Protein AF-A0A3D4ZZM2-F1 (afdb_monomer_lite)

Foldseek 3Di:
DVPVVVVVVVVVVVVVVVVVVVVVVVVPDPVVVVVVVPPDDALVVLLVVCVVCVVQAQKEKAADPAPLRVLLVVLVVVVCVVCVVHHYHYDHCLSAVNLVLCQQLCVLLVHDNPPPQFDGKMFHFNDIAGDSVRSSVDDCVVRNPHHGSSVSCPCVCVCSVDPPCVVVVVVVVVLLVLLLVLLQLLLLDPLNLVLLVLLLVLCVVVVNNVCLLLLLVLLLVLLLVLLLVVLVVLLVCCVVQVVDPCCLQPVLLVLLVVLLVLLVQLLVQLVCCVPPVDDPGPLDQDPVLVVVLSVLSNVLSPDPPVSVCSSVSSNVNSVSCCSNSVSSSVLSSSLQSPRRSCSVVSSVSSVSSSVSSSVLSNCSSVVCNVCVVPDPDDDRPDDSSVSSNSSSVSSNVSSVVSNVVNVCSPPSD

pLDDT: mean 73.13, std 16.16, range [33.84, 95.31]

Structure (mmCIF, N/CA/C/O backbone):
data_AF-A0A3D4ZZM2-F1
#
_entry.id   AF-A0A3D4ZZM2-F1
#
loop_
_atom_site.group_PDB
_atom_site.id
_atom_site.type_symbol
_atom_site.label_atom_id
_atom_site.label_alt_id
_atom_site.label_comp_id
_atom_site.label_asym_id
_atom_site.label_entity_id
_atom_site.label_seq_id
_atom_site.pdbx_PDB_ins_code
_atom_site.Cartn_x
_atom_site.Cartn_y
_atom_site.Cartn_z
_atom_site.occupancy
_atom_site.B_iso_or_equiv
_atom_site.auth_seq_id
_atom_site.auth_comp_id
_atom_site.auth_asym_id
_atom_site.auth_atom_id
_atom_site.pdbx_PDB_model_num
ATOM 1 N N . MET A 1 1 ? 0.540 -10.575 39.584 1.00 47.56 1 MET A N 1
ATOM 2 C CA . MET A 1 1 ? 1.010 -9.335 38.917 1.00 47.56 1 MET A CA 1
ATOM 3 C C . MET A 1 1 ? 2.416 -9.449 38.307 1.00 47.56 1 MET A C 1
ATOM 5 O O . MET A 1 1 ? 2.599 -8.966 37.201 1.00 47.56 1 MET A O 1
ATOM 9 N N . LYS A 1 2 ? 3.386 -10.133 38.942 1.00 49.84 2 LYS A N 1
ATOM 10 C CA . LYS A 1 2 ? 4.778 -10.240 38.441 1.00 49.84 2 LYS A CA 1
ATOM 11 C C . LYS A 1 2 ? 4.967 -11.070 37.151 1.00 49.84 2 LYS A C 1
ATOM 13 O O . LYS A 1 2 ? 5.787 -10.703 36.321 1.00 49.84 2 LYS A O 1
ATOM 18 N N . ARG A 1 3 ? 4.158 -12.116 36.924 1.00 45.53 3 ARG A N 1
ATOM 19 C CA . ARG A 1 3 ? 4.329 -13.047 35.783 1.00 45.53 3 ARG A CA 1
ATOM 20 C C . ARG A 1 3 ? 4.033 -12.433 34.404 1.00 45.53 3 ARG A C 1
ATOM 22 O O . ARG A 1 3 ? 4.687 -12.783 33.434 1.00 45.53 3 ARG A O 1
ATOM 29 N N . ASN A 1 4 ? 3.093 -11.487 34.322 1.00 47.66 4 ASN A N 1
ATOM 30 C CA . ASN A 1 4 ? 2.761 -10.815 33.057 1.00 47.66 4 ASN A CA 1
ATOM 31 C C . ASN A 1 4 ? 3.775 -9.726 32.691 1.00 47.66 4 ASN A C 1
ATOM 33 O O . ASN A 1 4 ? 4.043 -9.557 31.511 1.00 47.66 4 ASN A O 1
ATOM 37 N N . LEU A 1 5 ? 4.361 -9.043 33.684 1.00 59.22 5 LEU A N 1
ATOM 38 C CA . LEU A 1 5 ? 5.420 -8.050 33.470 1.00 59.22 5 LEU A CA 1
ATOM 39 C C . LEU A 1 5 ? 6.727 -8.714 33.014 1.00 59.22 5 LEU A C 1
ATOM 41 O O . LEU A 1 5 ? 7.412 -8.198 32.139 1.00 59.22 5 LEU A O 1
ATOM 45 N N . GLN A 1 6 ? 7.039 -9.887 33.572 1.00 58.16 6 GLN A N 1
ATOM 46 C CA . GLN A 1 6 ? 8.172 -10.704 33.133 1.00 58.16 6 GLN A CA 1
ATOM 47 C C . GLN A 1 6 ? 7.993 -11.208 31.697 1.00 58.16 6 GLN A C 1
ATOM 49 O O . GLN A 1 6 ? 8.958 -11.220 30.943 1.00 58.16 6 GLN A O 1
ATOM 54 N N . LEU A 1 7 ? 6.766 -11.561 31.294 1.00 52.28 7 LEU A N 1
ATOM 55 C CA . LEU A 1 7 ? 6.487 -12.014 29.931 1.00 52.28 7 LEU A CA 1
ATOM 56 C C . LEU A 1 7 ? 6.616 -10.876 28.904 1.00 52.28 7 LEU A C 1
ATOM 58 O O . LEU A 1 7 ? 7.219 -11.075 27.855 1.00 52.28 7 LEU A O 1
ATOM 62 N N . THR A 1 8 ? 6.102 -9.675 29.196 1.00 49.69 8 THR A N 1
ATOM 63 C CA . THR A 1 8 ? 6.254 -8.517 28.296 1.00 49.69 8 THR A CA 1
ATOM 64 C C . THR A 1 8 ? 7.696 -8.026 28.205 1.00 49.69 8 THR A C 1
ATOM 66 O O . THR A 1 8 ? 8.134 -7.679 27.112 1.00 49.69 8 THR A O 1
ATOM 69 N N . LEU A 1 9 ? 8.455 -8.043 29.306 1.00 60.59 9 LEU A N 1
ATOM 70 C CA . LEU A 1 9 ? 9.891 -7.735 29.284 1.00 60.59 9 LEU A CA 1
ATOM 71 C C . LEU A 1 9 ? 10.692 -8.784 28.505 1.00 60.59 9 LEU A C 1
ATOM 73 O O . LEU A 1 9 ? 11.545 -8.411 27.708 1.00 60.59 9 LEU A O 1
ATOM 77 N N . ALA A 1 10 ? 10.392 -10.074 28.680 1.00 57.69 10 ALA A N 1
ATOM 78 C CA . ALA A 1 10 ? 11.068 -11.149 27.955 1.00 57.69 10 ALA A CA 1
ATOM 79 C C . ALA A 1 10 ? 10.810 -11.076 26.441 1.00 57.69 10 ALA A C 1
ATOM 81 O O . ALA A 1 10 ? 11.742 -11.216 25.655 1.00 57.69 10 ALA A O 1
ATOM 82 N N . VAL A 1 11 ? 9.571 -10.790 26.026 1.00 53.19 11 VAL A N 1
ATOM 83 C CA . VAL A 1 11 ? 9.224 -10.607 24.605 1.00 53.19 11 VAL A CA 1
ATOM 84 C C . VAL A 1 11 ? 9.861 -9.335 24.036 1.00 53.19 11 VAL A C 1
ATOM 86 O O . VAL A 1 11 ? 10.393 -9.366 22.928 1.00 53.19 11 VAL A O 1
ATOM 89 N N . GLY A 1 12 ? 9.871 -8.232 24.794 1.00 61.22 12 GLY A N 1
ATOM 90 C CA . GLY A 1 12 ? 10.530 -6.987 24.384 1.00 61.22 12 GLY A CA 1
ATOM 91 C C . GLY A 1 12 ? 12.046 -7.139 24.216 1.00 61.22 12 GLY A C 1
ATOM 92 O O . GLY A 1 12 ? 12.599 -6.680 23.219 1.00 61.22 12 GLY A O 1
ATOM 93 N N . LEU A 1 13 ? 12.710 -7.838 25.142 1.00 61.44 13 LEU A N 1
ATOM 94 C CA . LEU A 1 13 ? 14.146 -8.124 25.074 1.00 61.44 13 LEU A CA 1
ATOM 95 C C . LEU A 1 13 ? 14.492 -9.099 23.943 1.00 61.44 13 LEU A C 1
ATOM 97 O O . LEU A 1 13 ? 15.490 -8.892 23.260 1.00 61.44 13 LEU A O 1
ATOM 101 N N . ALA A 1 14 ? 13.658 -10.113 23.695 1.00 50.53 14 ALA A N 1
ATOM 102 C CA . ALA A 1 14 ? 13.848 -11.035 22.577 1.00 50.53 14 ALA A CA 1
ATOM 103 C C . ALA A 1 14 ? 13.733 -10.319 21.220 1.00 50.53 14 ALA A C 1
ATOM 105 O O . ALA A 1 14 ? 14.569 -10.524 20.344 1.00 50.53 14 ALA A O 1
ATOM 106 N N . LEU A 1 15 ? 12.750 -9.426 21.057 1.00 50.09 15 LEU A N 1
ATOM 107 C CA . LEU A 1 15 ? 12.600 -8.622 19.839 1.00 50.09 15 LEU A CA 1
ATOM 108 C C . LEU A 1 15 ? 13.765 -7.642 19.650 1.00 50.09 15 LEU A C 1
ATOM 110 O O . LEU A 1 15 ? 14.293 -7.535 18.546 1.00 50.09 15 LEU A O 1
ATOM 114 N N . ALA A 1 16 ? 14.211 -6.974 20.717 1.00 59.50 16 ALA A N 1
ATOM 115 C CA . ALA A 1 16 ? 15.374 -6.092 20.658 1.00 59.50 16 ALA A CA 1
ATOM 116 C C . ALA A 1 16 ? 16.658 -6.859 20.295 1.00 59.50 16 ALA A C 1
ATOM 118 O O . ALA A 1 16 ? 17.426 -6.397 19.456 1.00 59.50 16 ALA A O 1
ATOM 119 N N . ALA A 1 17 ? 16.864 -8.055 20.857 1.00 55.91 17 ALA A N 1
ATOM 120 C CA . ALA A 1 17 ? 18.015 -8.902 20.549 1.00 55.91 17 ALA A CA 1
ATOM 121 C C . ALA A 1 17 ? 18.019 -9.374 19.086 1.00 55.91 17 ALA A C 1
ATOM 123 O O . ALA A 1 17 ? 19.071 -9.358 18.448 1.00 55.91 17 ALA A O 1
ATOM 124 N N . VAL A 1 18 ? 16.857 -9.729 18.525 1.00 54.66 18 VAL A N 1
ATOM 125 C CA . VAL A 1 18 ? 16.716 -10.076 17.098 1.00 54.66 18 VAL A CA 1
ATOM 126 C C . VAL A 1 18 ? 17.022 -8.868 16.206 1.00 54.66 18 VAL A C 1
ATOM 128 O O . VAL A 1 18 ? 17.758 -8.989 15.233 1.00 54.66 18 VAL A O 1
ATOM 131 N N . VAL A 1 19 ? 16.531 -7.675 16.555 1.00 51.97 19 VAL A N 1
ATOM 132 C CA . VAL A 1 19 ? 16.814 -6.447 15.791 1.00 51.97 19 VAL A CA 1
ATOM 133 C C . VAL A 1 19 ? 18.303 -6.084 15.838 1.00 51.97 19 VAL A C 1
ATOM 135 O O . VAL A 1 19 ? 18.875 -5.752 14.803 1.00 51.97 19 VAL A O 1
ATOM 138 N N . ILE A 1 20 ? 18.945 -6.191 17.005 1.00 63.91 20 ILE A N 1
ATOM 139 C CA . ILE A 1 20 ? 20.369 -5.869 17.184 1.00 63.91 20 ILE A CA 1
ATOM 140 C C . ILE A 1 20 ? 21.264 -6.892 16.479 1.00 63.91 20 ILE A C 1
ATOM 142 O O . ILE A 1 20 ? 22.234 -6.501 15.838 1.00 63.91 20 ILE A O 1
ATOM 146 N N . THR A 1 21 ? 20.942 -8.186 16.541 1.00 54.44 21 THR A N 1
ATOM 147 C CA . THR A 1 21 ? 21.711 -9.229 15.836 1.00 54.44 21 THR A CA 1
ATOM 148 C C . THR A 1 21 ? 21.602 -9.092 14.321 1.00 54.44 21 THR A C 1
ATOM 150 O O . THR A 1 21 ? 22.612 -9.214 13.633 1.00 54.44 21 THR A O 1
ATOM 153 N N . ILE A 1 22 ? 20.423 -8.739 13.799 1.00 48.03 22 ILE A N 1
ATOM 154 C CA . ILE A 1 22 ? 20.242 -8.410 12.380 1.00 48.03 22 ILE A CA 1
ATOM 155 C C . ILE A 1 22 ? 21.046 -7.153 12.012 1.00 48.03 22 ILE A C 1
ATOM 157 O O . ILE A 1 22 ? 21.763 -7.160 11.018 1.00 48.03 22 ILE A O 1
ATOM 161 N N . GLN A 1 23 ? 20.993 -6.087 12.818 1.00 49.25 23 GLN A N 1
ATOM 162 C CA . GLN A 1 23 ? 21.771 -4.865 12.572 1.00 49.25 23 GLN A CA 1
ATOM 163 C C . GLN A 1 23 ? 23.289 -5.098 12.626 1.00 49.25 23 GLN A C 1
ATOM 165 O O . GLN A 1 23 ? 24.012 -4.556 11.794 1.00 49.25 23 GLN A O 1
ATOM 170 N N . ALA A 1 24 ? 23.770 -5.917 13.563 1.00 58.41 24 ALA A N 1
ATOM 171 C CA . ALA A 1 24 ? 25.182 -6.259 13.694 1.00 58.41 24 ALA A CA 1
ATOM 172 C C . ALA A 1 24 ? 25.673 -7.121 12.522 1.00 58.41 24 ALA A C 1
ATOM 174 O O . ALA A 1 24 ? 26.746 -6.847 11.998 1.00 58.41 24 ALA A O 1
ATOM 175 N N . ALA A 1 25 ? 24.871 -8.089 12.064 1.00 50.50 25 ALA A N 1
ATOM 176 C CA . ALA A 1 25 ? 25.175 -8.897 10.881 1.00 50.50 25 ALA A CA 1
ATOM 177 C C . ALA A 1 25 ? 25.220 -8.067 9.582 1.00 50.50 25 ALA A C 1
ATOM 179 O O . ALA A 1 25 ? 25.956 -8.403 8.663 1.00 50.50 25 ALA A O 1
ATOM 180 N N . ILE A 1 26 ? 24.459 -6.969 9.514 1.00 41.53 26 ILE A N 1
ATOM 181 C CA . ILE A 1 26 ? 24.450 -6.035 8.376 1.00 41.53 26 ILE A CA 1
ATOM 182 C C . ILE A 1 26 ? 25.672 -5.107 8.395 1.00 41.53 26 ILE A C 1
ATOM 184 O O . ILE A 1 26 ? 26.219 -4.789 7.344 1.00 41.53 26 ILE A O 1
ATOM 188 N N . LEU A 1 27 ? 26.112 -4.663 9.576 1.00 48.91 27 LEU A N 1
ATOM 189 C CA . LEU A 1 27 ? 27.281 -3.785 9.715 1.00 48.91 27 LEU A CA 1
ATOM 190 C C . LEU A 1 27 ? 28.605 -4.502 9.420 1.00 48.91 27 LEU A C 1
ATOM 192 O O . LEU A 1 27 ? 29.593 -3.842 9.106 1.00 48.91 27 LEU A O 1
ATOM 196 N N . THR A 1 28 ? 28.626 -5.831 9.514 1.00 50.91 28 THR A N 1
ATOM 197 C CA . THR A 1 28 ? 29.815 -6.655 9.274 1.00 50.91 28 THR A CA 1
ATOM 198 C C . THR A 1 28 ? 29.835 -7.337 7.905 1.00 50.91 28 THR A C 1
ATOM 200 O O . THR A 1 28 ? 30.768 -8.095 7.656 1.00 50.91 28 THR A O 1
ATOM 203 N N . ASP A 1 29 ? 28.871 -7.069 7.010 1.00 47.50 29 ASP A N 1
ATOM 204 C CA . ASP A 1 29 ? 28.820 -7.669 5.668 1.00 47.50 29 ASP A CA 1
ATOM 205 C C . ASP A 1 29 ? 29.616 -6.847 4.620 1.00 47.50 29 ASP A C 1
ATOM 207 O O . ASP A 1 29 ? 29.153 -5.795 4.160 1.00 47.50 29 ASP A O 1
ATOM 211 N N . PRO A 1 30 ? 30.801 -7.316 4.175 1.00 38.53 30 PRO A N 1
ATOM 212 C CA . PRO A 1 30 ? 31.610 -6.641 3.157 1.00 38.53 30 PRO A CA 1
ATOM 213 C C . PRO A 1 30 ? 31.001 -6.682 1.740 1.00 38.53 30 PRO A C 1
ATOM 215 O O . PRO A 1 30 ? 31.514 -6.015 0.836 1.00 38.53 30 PRO A O 1
ATOM 218 N N . GLY A 1 31 ? 29.923 -7.444 1.508 1.00 41.06 31 GLY A N 1
ATOM 219 C CA . GLY A 1 31 ? 29.182 -7.462 0.241 1.00 41.06 31 GLY A CA 1
ATOM 220 C C . GLY A 1 31 ? 28.296 -6.228 0.034 1.00 41.06 31 GLY A C 1
ATOM 221 O O . GLY A 1 31 ? 28.187 -5.723 -1.087 1.00 41.06 31 GLY A O 1
ATOM 222 N N . ALA A 1 32 ? 27.735 -5.678 1.116 1.00 36.47 32 ALA A N 1
ATOM 223 C CA . ALA A 1 32 ? 26.832 -4.526 1.077 1.00 36.47 32 ALA A CA 1
ATOM 224 C C . ALA A 1 32 ? 27.527 -3.225 0.627 1.00 36.47 32 ALA A C 1
ATOM 226 O O . ALA A 1 32 ? 26.922 -2.393 -0.048 1.00 36.47 32 ALA A O 1
ATOM 227 N N . GLN A 1 33 ? 28.821 -3.068 0.930 1.00 38.06 33 GLN A N 1
ATOM 228 C CA . GLN A 1 33 ? 29.603 -1.892 0.526 1.00 38.06 33 GLN A CA 1
ATOM 229 C C . GLN A 1 33 ? 29.951 -1.876 -0.972 1.00 38.06 33 GLN A C 1
ATOM 231 O O . GLN A 1 33 ? 30.049 -0.802 -1.562 1.00 38.06 33 GLN A O 1
ATOM 236 N N . ARG A 1 34 ? 30.083 -3.044 -1.619 1.00 33.84 34 ARG A N 1
ATOM 237 C CA . ARG A 1 34 ? 30.398 -3.137 -3.059 1.00 33.84 34 ARG A CA 1
ATOM 238 C C . ARG A 1 34 ? 29.197 -2.861 -3.968 1.00 33.84 34 ARG A C 1
ATOM 240 O O . ARG A 1 34 ? 29.378 -2.387 -5.083 1.00 33.84 34 ARG A O 1
ATOM 247 N N . LEU A 1 35 ? 27.974 -3.098 -3.492 1.00 34.12 35 LEU A N 1
ATOM 248 C CA . LEU A 1 35 ? 26.743 -2.806 -4.241 1.00 34.12 35 LEU A CA 1
ATOM 249 C C . LEU A 1 35 ? 26.328 -1.326 -4.160 1.00 34.12 35 LEU A C 1
ATOM 251 O O . LEU A 1 35 ? 25.659 -0.826 -5.061 1.00 34.12 35 LEU A O 1
ATOM 255 N N . ALA A 1 36 ? 26.775 -0.601 -3.130 1.00 36.22 36 ALA A N 1
ATOM 256 C CA . ALA A 1 36 ? 26.506 0.828 -2.965 1.00 36.22 36 ALA A CA 1
ATOM 257 C C . ALA A 1 36 ? 27.205 1.714 -4.017 1.00 36.22 36 ALA A C 1
ATOM 259 O O . ALA A 1 36 ? 26.729 2.811 -4.297 1.00 36.22 36 ALA A O 1
ATOM 260 N N . GLN A 1 37 ? 28.291 1.241 -4.641 1.00 34.06 37 GLN A N 1
ATOM 261 C CA . GLN A 1 37 ? 29.007 1.984 -5.691 1.00 34.06 37 GLN A CA 1
ATOM 262 C C . GLN A 1 37 ? 28.235 2.102 -7.016 1.00 34.06 37 GLN A C 1
ATOM 264 O O . GLN A 1 37 ? 28.578 2.949 -7.833 1.00 34.06 37 GLN A O 1
ATOM 269 N N . TYR A 1 38 ? 27.177 1.309 -7.211 1.00 39.00 38 TYR A N 1
ATOM 270 C CA . TYR A 1 38 ? 26.290 1.384 -8.380 1.00 39.00 38 TYR A CA 1
ATOM 271 C C . TYR A 1 38 ? 24.867 1.843 -8.018 1.00 39.00 38 TYR A C 1
ATOM 273 O O . TYR A 1 38 ? 23.939 1.684 -8.811 1.00 39.00 38 TYR A O 1
ATOM 281 N N . ALA A 1 39 ? 24.673 2.400 -6.818 1.00 36.50 39 ALA A N 1
ATOM 282 C CA . ALA A 1 39 ? 23.389 2.945 -6.401 1.00 36.50 39 ALA A CA 1
ATOM 283 C C . ALA A 1 39 ? 23.058 4.212 -7.212 1.00 36.50 39 ALA A C 1
ATOM 285 O O . ALA A 1 39 ? 23.762 5.219 -7.141 1.00 36.50 39 ALA A O 1
ATOM 286 N N . VAL A 1 40 ? 21.974 4.129 -7.985 1.00 39.12 40 VAL A N 1
ATOM 287 C CA . VAL A 1 40 ? 21.394 5.197 -8.811 1.00 39.12 40 VAL A CA 1
ATOM 288 C C . VAL A 1 40 ? 21.192 6.470 -7.976 1.00 39.12 40 VAL A C 1
ATOM 290 O O . VAL A 1 40 ? 20.416 6.476 -7.019 1.00 39.12 40 VAL A O 1
ATOM 293 N N . GLN A 1 41 ? 21.895 7.549 -8.331 1.00 38.59 41 GLN A N 1
ATOM 294 C CA . GLN A 1 41 ? 21.643 8.892 -7.800 1.00 38.59 41 GLN A CA 1
ATOM 295 C C . GLN A 1 41 ? 20.394 9.485 -8.480 1.00 38.59 41 GLN A C 1
ATOM 297 O O . GLN A 1 41 ? 20.154 9.238 -9.655 1.00 38.59 41 GLN A O 1
ATOM 302 N N . SER A 1 42 ? 19.584 10.225 -7.714 1.00 45.69 42 SER A N 1
ATOM 303 C CA . SER A 1 42 ? 18.251 10.787 -8.036 1.00 45.69 42 SER A CA 1
ATOM 304 C C . SER A 1 42 ? 17.907 11.054 -9.520 1.00 45.69 42 SER A C 1
ATOM 306 O O . SER A 1 42 ? 18.721 11.627 -10.241 1.00 45.69 42 SER A O 1
ATOM 308 N N . GLU A 1 43 ? 16.644 10.795 -9.912 1.00 49.12 43 GLU A N 1
ATOM 309 C CA . GLU A 1 43 ? 16.023 11.066 -11.240 1.00 49.12 43 GLU A CA 1
ATOM 310 C C . GLU A 1 43 ? 16.441 12.381 -11.901 1.00 49.12 43 GLU A C 1
ATOM 312 O O . GLU A 1 43 ? 16.732 12.428 -13.096 1.00 49.12 43 GLU A O 1
ATOM 317 N N . GLU A 1 44 ? 16.518 13.448 -11.117 1.00 45.12 44 GLU A N 1
ATOM 318 C CA . GLU A 1 44 ? 16.842 14.784 -11.601 1.00 45.12 44 GLU A CA 1
ATOM 319 C C . GLU A 1 44 ? 18.315 14.917 -12.029 1.00 45.12 44 GLU A C 1
ATOM 321 O O . GLU A 1 44 ? 18.612 15.523 -13.057 1.00 45.12 44 GLU A O 1
ATOM 326 N N . TRP A 1 45 ? 19.239 14.280 -11.302 1.00 42.03 45 TRP A N 1
ATOM 327 C CA . TRP A 1 45 ? 20.673 14.287 -11.609 1.00 42.03 45 TRP A CA 1
ATOM 328 C C . TRP A 1 45 ? 20.993 13.447 -12.846 1.00 42.03 45 TRP A C 1
ATOM 330 O O . TRP A 1 45 ? 21.775 13.869 -13.693 1.00 42.03 45 TRP A O 1
ATOM 340 N N . GLU A 1 46 ? 20.350 12.290 -13.000 1.00 51.19 46 GLU A N 1
ATOM 341 C CA . GLU A 1 46 ? 20.577 11.424 -14.157 1.00 51.19 46 GLU A CA 1
ATOM 342 C C . GLU A 1 46 ? 19.999 12.028 -15.444 1.00 51.19 46 GLU A C 1
ATOM 344 O O . GLU A 1 46 ? 20.640 11.980 -16.493 1.00 51.19 46 GLU A O 1
ATOM 349 N N . MET A 1 47 ? 18.852 12.708 -15.360 1.00 55.69 47 MET A N 1
ATOM 350 C CA . MET A 1 47 ? 18.321 13.502 -16.471 1.00 55.69 47 MET A CA 1
ATOM 351 C C . MET A 1 47 ? 19.239 14.673 -16.843 1.00 55.69 47 MET A C 1
ATOM 353 O O . MET A 1 47 ? 19.409 14.961 -18.028 1.00 55.69 47 MET A O 1
ATOM 357 N N . VAL A 1 48 ? 19.855 15.341 -15.862 1.00 51.31 48 VAL A N 1
ATOM 358 C CA . VAL A 1 48 ? 20.845 16.407 -16.098 1.00 51.31 48 VAL A CA 1
ATOM 359 C C . VAL A 1 48 ? 22.134 15.850 -16.715 1.00 51.31 48 VAL A C 1
ATOM 361 O O . VAL A 1 48 ? 22.629 16.426 -17.683 1.00 51.31 48 VAL A O 1
ATOM 364 N N . ARG A 1 49 ? 22.632 14.704 -16.235 1.00 61.81 49 ARG A N 1
ATOM 365 C CA . ARG A 1 49 ? 23.796 13.996 -16.792 1.00 61.81 49 ARG A CA 1
ATOM 366 C C . ARG A 1 49 ? 23.559 13.586 -18.240 1.00 61.81 49 ARG A C 1
ATOM 368 O O . ARG A 1 49 ? 24.349 13.932 -19.110 1.00 61.81 49 ARG A O 1
ATOM 375 N N . ILE A 1 50 ? 22.437 12.920 -18.516 1.00 64.56 50 ILE A N 1
ATOM 376 C CA . ILE A 1 50 ? 22.082 12.492 -19.873 1.00 64.56 50 ILE A CA 1
ATOM 377 C C . ILE A 1 50 ? 21.958 13.717 -20.784 1.00 64.56 50 ILE A C 1
ATOM 379 O O . ILE A 1 50 ? 22.479 13.698 -21.890 1.00 64.56 50 ILE A O 1
ATOM 383 N N . ARG A 1 51 ? 21.365 14.827 -20.325 1.00 63.28 51 ARG A N 1
ATOM 384 C CA . ARG A 1 51 ? 21.317 16.079 -21.105 1.00 63.28 51 ARG A CA 1
ATOM 385 C C . ARG A 1 51 ? 22.698 16.651 -21.426 1.00 63.28 51 ARG A C 1
ATOM 387 O O . ARG A 1 51 ? 22.866 17.188 -22.516 1.00 63.28 51 ARG A O 1
ATOM 394 N N . ALA A 1 52 ? 23.646 16.561 -20.497 1.00 58.50 52 ALA A N 1
ATOM 395 C CA . ALA A 1 52 ? 25.000 17.069 -20.686 1.00 58.50 52 ALA A CA 1
ATOM 396 C C . ALA A 1 52 ? 25.850 16.159 -21.589 1.00 58.50 52 ALA A C 1
ATOM 398 O O . ALA A 1 52 ? 26.638 16.652 -22.387 1.00 58.50 52 ALA A O 1
ATOM 399 N N . GLU A 1 53 ? 25.683 14.838 -21.489 1.00 74.69 53 GLU A N 1
ATOM 400 C CA . GLU A 1 53 ? 26.550 13.866 -22.166 1.00 74.69 53 GLU A CA 1
ATOM 401 C C . GLU A 1 53 ? 26.045 13.443 -23.553 1.00 74.69 53 GLU A C 1
ATOM 403 O O . GLU A 1 53 ? 26.860 13.106 -24.411 1.00 74.69 53 GLU A O 1
ATOM 408 N N . LEU A 1 54 ? 24.727 13.481 -23.796 1.00 75.38 54 LEU A N 1
ATOM 409 C CA . LEU A 1 54 ? 24.091 12.989 -25.026 1.00 75.38 54 LEU A CA 1
ATOM 410 C C . LEU A 1 54 ? 24.558 13.673 -26.329 1.00 75.38 54 LEU A C 1
ATOM 412 O O . LEU A 1 54 ? 24.684 12.957 -27.321 1.00 75.38 54 LEU A O 1
ATOM 416 N N . PRO A 1 55 ? 24.838 14.994 -26.382 1.00 80.12 55 PRO A N 1
ATOM 417 C CA . PRO A 1 55 ? 25.335 15.642 -27.604 1.00 80.12 55 PRO A CA 1
ATOM 418 C C . PRO A 1 55 ? 26.694 15.116 -28.085 1.00 80.12 55 PRO A C 1
ATOM 420 O O . PRO A 1 55 ? 27.019 15.215 -29.266 1.00 80.12 55 PRO A O 1
ATOM 423 N N . GLU A 1 56 ? 27.480 14.555 -27.169 1.00 80.38 56 GLU A N 1
ATOM 424 C CA . GLU A 1 56 ? 28.800 13.987 -27.442 1.00 80.38 56 GLU A CA 1
ATOM 425 C C . GLU A 1 56 ? 28.769 12.454 -27.527 1.00 80.38 56 GLU A C 1
ATOM 427 O O . GLU A 1 56 ? 29.815 11.837 -27.686 1.00 80.38 56 GLU A O 1
ATOM 432 N N . ALA A 1 57 ? 27.598 11.826 -27.386 1.00 85.94 57 ALA A N 1
ATOM 433 C CA . ALA A 1 57 ? 27.473 10.376 -27.353 1.00 85.94 57 ALA A CA 1
ATOM 434 C C . ALA A 1 57 ? 27.598 9.771 -28.757 1.00 85.94 57 ALA A C 1
ATOM 436 O O . ALA A 1 57 ? 26.778 10.046 -29.640 1.00 85.94 57 ALA A O 1
ATOM 437 N N . ASP A 1 58 ? 28.573 8.883 -28.938 1.00 89.31 58 ASP A N 1
ATOM 438 C CA . ASP A 1 58 ? 28.691 8.063 -30.146 1.00 89.31 58 ASP A CA 1
ATOM 439 C C . ASP A 1 58 ? 27.687 6.908 -30.108 1.00 89.31 58 ASP A C 1
ATOM 441 O O . ASP A 1 58 ? 27.071 6.569 -31.121 1.00 89.31 58 ASP A O 1
ATOM 445 N N . PHE A 1 59 ? 27.465 6.358 -28.911 1.00 90.69 59 PHE A N 1
ATOM 446 C CA . PHE A 1 59 ? 26.521 5.278 -28.655 1.00 90.69 59 PHE A CA 1
ATOM 447 C C . PHE A 1 59 ? 25.588 5.617 -27.496 1.00 90.69 59 PHE A C 1
ATOM 449 O O . PHE A 1 59 ? 25.998 6.163 -26.470 1.00 90.69 59 PHE A O 1
ATOM 456 N N . LEU A 1 60 ? 24.319 5.236 -27.642 1.00 88.31 60 LEU A N 1
ATOM 457 C CA . LEU A 1 60 ? 23.308 5.345 -26.596 1.00 88.31 60 LEU A CA 1
ATOM 458 C C . LEU A 1 60 ? 22.830 3.949 -26.210 1.00 88.31 60 LEU A C 1
ATOM 460 O O . LEU A 1 60 ? 22.205 3.259 -27.017 1.00 88.31 60 LEU A O 1
ATOM 464 N N . TYR A 1 61 ? 23.087 3.544 -24.971 1.00 87.06 61 TYR A N 1
ATOM 465 C CA . TYR A 1 61 ? 22.687 2.237 -24.469 1.00 87.06 61 TYR A CA 1
ATOM 466 C C . TYR A 1 61 ? 21.545 2.356 -23.464 1.00 87.06 61 TYR A C 1
ATOM 468 O O . TYR A 1 61 ? 21.696 2.933 -22.389 1.00 87.06 61 TYR A O 1
ATOM 476 N N . VAL A 1 62 ? 20.388 1.788 -23.805 1.00 81.50 62 VAL A N 1
ATOM 477 C CA . VAL A 1 62 ? 19.241 1.682 -22.899 1.00 81.50 62 VAL A CA 1
ATOM 478 C C . VAL A 1 62 ? 19.360 0.365 -22.142 1.00 81.50 62 VAL A C 1
ATOM 480 O O . VAL A 1 62 ? 18.992 -0.696 -22.658 1.00 81.50 62 VAL A O 1
ATOM 483 N N . LEU A 1 63 ? 19.894 0.453 -20.924 1.00 72.56 63 LEU A N 1
ATOM 484 C CA . LEU A 1 63 ? 20.176 -0.700 -20.072 1.00 72.56 63 LEU A CA 1
ATOM 485 C C . LEU A 1 63 ? 18.893 -1.330 -19.531 1.00 72.56 63 LEU A C 1
ATOM 487 O O . LEU A 1 63 ? 17.854 -0.686 -19.437 1.00 72.56 63 LEU A O 1
ATOM 491 N N . THR A 1 64 ? 18.964 -2.583 -19.099 1.00 66.88 64 THR A N 1
ATOM 492 C CA . THR A 1 64 ? 17.879 -3.204 -18.330 1.00 66.88 64 THR A CA 1
ATOM 493 C C . THR A 1 64 ? 18.433 -4.018 -17.177 1.00 66.88 64 THR A C 1
ATOM 495 O O . THR A 1 64 ? 19.428 -4.730 -17.312 1.00 66.88 64 THR A O 1
ATOM 498 N N . THR A 1 65 ? 17.759 -3.933 -16.032 1.00 56.03 65 THR A N 1
ATOM 499 C CA . THR A 1 65 ? 18.138 -4.568 -14.758 1.00 56.03 65 THR A CA 1
ATOM 500 C C . THR A 1 65 ? 17.701 -6.039 -14.669 1.00 56.03 65 THR A C 1
ATOM 502 O O . THR A 1 65 ? 17.521 -6.588 -13.583 1.00 56.03 65 THR A O 1
ATOM 505 N N . CYS A 1 66 ? 17.495 -6.699 -15.814 1.00 59.22 66 CYS A N 1
ATOM 506 C CA . CYS A 1 66 ? 17.017 -8.076 -15.870 1.00 59.22 66 CYS A CA 1
ATOM 507 C C . CYS A 1 66 ? 18.180 -9.094 -15.810 1.00 59.22 66 CYS A C 1
ATOM 509 O O . CYS A 1 66 ? 19.255 -8.812 -16.337 1.00 59.22 66 CYS A O 1
ATOM 511 N N . PRO A 1 67 ? 18.005 -10.295 -15.218 1.00 45.69 67 PRO A N 1
ATOM 512 C CA . PRO A 1 67 ? 19.090 -11.275 -15.112 1.00 45.69 67 PRO A CA 1
ATOM 513 C C . PRO A 1 67 ? 19.673 -11.752 -16.454 1.00 45.69 67 PRO A C 1
ATOM 515 O O . PRO A 1 67 ? 20.881 -11.931 -16.562 1.00 45.69 67 PRO A O 1
ATOM 518 N N . SER A 1 68 ? 18.842 -11.920 -17.485 1.00 51.16 68 SER A N 1
ATOM 519 C CA . SER A 1 68 ? 19.271 -12.247 -18.857 1.00 51.16 68 SER A CA 1
ATOM 520 C C . SER A 1 68 ? 19.998 -11.082 -19.541 1.00 51.16 68 SER A C 1
ATOM 522 O O . SER A 1 68 ? 20.841 -11.298 -20.407 1.00 51.16 68 SER A O 1
ATOM 524 N N . CYS A 1 69 ? 19.752 -9.848 -19.096 1.00 58.81 69 CYS A N 1
ATOM 525 C CA . CYS A 1 69 ? 20.369 -8.633 -19.615 1.00 58.81 69 CYS A CA 1
ATOM 526 C C . CYS A 1 69 ? 21.823 -8.453 -19.152 1.00 58.81 69 CYS A C 1
ATOM 528 O O . CYS A 1 69 ? 22.526 -7.627 -19.727 1.00 58.81 69 CYS A O 1
ATOM 530 N N . HIS A 1 70 ? 22.304 -9.202 -18.148 1.00 66.00 70 HIS A N 1
ATOM 531 C CA . HIS A 1 70 ? 23.690 -9.083 -17.674 1.00 66.00 70 HIS A CA 1
ATOM 532 C C . HIS A 1 70 ? 24.709 -9.363 -18.774 1.00 66.00 70 HIS A C 1
ATOM 534 O O . HIS A 1 70 ? 25.617 -8.564 -18.947 1.00 66.00 70 HIS A O 1
ATOM 540 N N . ALA A 1 71 ? 24.511 -10.409 -19.580 1.00 68.88 71 ALA A N 1
ATOM 541 C CA . ALA A 1 71 ? 25.429 -10.726 -20.674 1.00 68.88 71 ALA A CA 1
ATOM 542 C C . ALA A 1 71 ? 25.507 -9.600 -21.722 1.00 68.88 71 ALA A C 1
ATOM 544 O O . ALA A 1 71 ? 26.575 -9.316 -22.255 1.00 68.88 71 ALA A O 1
ATOM 545 N N . ALA A 1 72 ? 24.381 -8.935 -21.989 1.00 73.75 72 ALA A N 1
ATOM 546 C CA . ALA A 1 72 ? 24.328 -7.764 -22.856 1.00 73.75 72 ALA A CA 1
ATOM 547 C C . ALA A 1 72 ? 25.010 -6.544 -22.209 1.00 73.75 72 ALA A C 1
ATOM 549 O O . ALA A 1 72 ? 25.824 -5.888 -22.849 1.00 73.75 72 ALA A O 1
ATOM 550 N N . ASN A 1 73 ? 24.749 -6.280 -20.924 1.00 76.44 73 ASN A N 1
ATOM 551 C CA . ASN A 1 73 ? 25.395 -5.193 -20.183 1.00 76.44 73 ASN A CA 1
ATOM 552 C C . ASN A 1 73 ? 26.919 -5.387 -20.112 1.00 76.44 73 ASN A C 1
ATOM 554 O O . ASN A 1 73 ? 27.671 -4.435 -20.296 1.00 76.44 73 ASN A O 1
ATOM 558 N N . ASP A 1 74 ? 27.378 -6.613 -19.866 1.00 76.88 74 ASP A N 1
ATOM 559 C CA . ASP A 1 74 ? 28.798 -6.942 -19.794 1.00 76.88 74 ASP A CA 1
ATOM 560 C C . ASP A 1 74 ? 29.462 -6.784 -21.165 1.00 76.88 74 ASP A C 1
ATOM 562 O O . ASP A 1 74 ? 30.554 -6.227 -21.243 1.00 76.88 74 ASP A O 1
ATOM 566 N N . ARG A 1 75 ? 28.774 -7.154 -22.258 1.00 85.81 75 ARG A N 1
ATOM 567 C CA . ARG A 1 75 ? 29.272 -6.905 -23.617 1.00 85.81 75 ARG A CA 1
ATOM 568 C C . ARG A 1 75 ? 29.476 -5.417 -23.893 1.00 85.81 75 ARG A C 1
ATOM 570 O O . ARG A 1 75 ? 30.516 -5.059 -24.436 1.00 85.81 75 ARG A O 1
ATOM 577 N N . ILE A 1 76 ? 28.532 -4.552 -23.512 1.00 86.50 76 ILE A N 1
ATOM 578 C CA . ILE A 1 76 ? 28.686 -3.100 -23.713 1.00 86.50 76 ILE A CA 1
ATOM 579 C C . ILE A 1 76 ? 29.850 -2.548 -22.891 1.00 86.50 76 ILE A C 1
ATOM 581 O O . ILE A 1 76 ? 30.629 -1.760 -23.414 1.00 86.50 76 ILE A O 1
ATOM 585 N N . LYS A 1 77 ? 30.035 -3.016 -21.650 1.00 83.12 77 LYS A N 1
ATOM 586 C CA . LYS A 1 77 ? 31.213 -2.649 -20.847 1.00 83.12 77 LYS A CA 1
ATOM 587 C C . LYS A 1 77 ? 32.521 -3.076 -21.509 1.00 83.12 77 LYS A C 1
ATOM 589 O O . LYS A 1 77 ? 33.486 -2.320 -21.478 1.00 83.12 77 LYS A O 1
ATOM 594 N N . SER A 1 78 ? 32.565 -4.270 -22.102 1.00 82.31 78 SER A N 1
ATOM 595 C CA . SER A 1 78 ? 33.730 -4.720 -22.868 1.00 82.31 78 SER A CA 1
ATOM 596 C C . SER A 1 78 ? 33.977 -3.833 -24.085 1.00 82.31 78 SER A C 1
ATOM 598 O O . SER A 1 78 ? 35.103 -3.397 -24.275 1.00 82.31 78 SER A O 1
ATOM 600 N N . LEU A 1 79 ? 32.938 -3.491 -24.856 1.00 88.38 79 LEU A N 1
ATOM 601 C CA . LEU A 1 79 ? 33.065 -2.598 -26.014 1.00 88.38 79 LEU A CA 1
ATOM 602 C C . LEU A 1 79 ? 33.556 -1.198 -25.625 1.00 88.38 79 LEU A C 1
ATOM 604 O O . LEU A 1 79 ? 34.393 -0.635 -26.325 1.00 88.38 79 LEU A O 1
ATOM 608 N N . GLU A 1 80 ? 33.074 -0.656 -24.508 1.00 86.44 80 GLU A N 1
ATOM 609 C CA . GLU A 1 80 ? 33.525 0.626 -23.956 1.00 86.44 80 GLU A CA 1
ATOM 610 C C . GLU A 1 80 ? 35.001 0.564 -23.524 1.00 86.44 80 GLU A C 1
ATOM 612 O O . GLU A 1 80 ? 35.781 1.456 -23.847 1.00 86.44 80 GLU A O 1
ATOM 617 N N . ALA A 1 81 ? 35.422 -0.525 -22.870 1.00 83.69 81 ALA A N 1
ATOM 618 C CA . ALA A 1 81 ? 36.817 -0.732 -22.475 1.00 83.69 81 ALA A CA 1
ATOM 619 C C . ALA A 1 81 ? 37.761 -0.969 -23.672 1.00 83.69 81 ALA A C 1
ATOM 621 O O . ALA A 1 81 ? 38.905 -0.520 -23.654 1.00 83.69 81 ALA A O 1
ATOM 622 N N . GLU A 1 82 ? 37.289 -1.666 -24.708 1.00 89.06 82 GLU A N 1
ATOM 623 C CA . GLU A 1 82 ? 38.019 -1.929 -25.956 1.00 89.06 82 GLU A CA 1
ATOM 624 C C . GLU A 1 82 ? 38.167 -0.661 -26.817 1.00 89.06 82 GLU A C 1
ATOM 626 O O . GLU A 1 82 ? 39.104 -0.563 -27.610 1.00 89.06 82 GLU A O 1
ATOM 631 N N . ASN A 1 83 ? 37.273 0.323 -26.655 1.00 89.69 83 ASN A N 1
ATOM 632 C CA . ASN A 1 83 ? 37.211 1.526 -27.484 1.00 89.69 83 ASN A CA 1
ATOM 633 C C . ASN A 1 83 ? 37.176 2.810 -26.633 1.00 89.69 83 ASN A C 1
ATOM 635 O O . ASN A 1 83 ? 36.172 3.523 -26.638 1.00 89.69 83 ASN A O 1
ATOM 639 N N . PRO A 1 84 ? 38.282 3.175 -25.958 1.00 85.56 84 PRO A N 1
ATOM 640 C CA . PRO A 1 84 ? 38.322 4.318 -25.038 1.00 85.56 84 PRO A CA 1
ATOM 641 C C . PRO A 1 84 ? 38.099 5.682 -25.713 1.00 85.56 84 PRO A C 1
ATOM 643 O O . PRO A 1 84 ? 37.846 6.673 -25.033 1.00 85.56 84 PRO A O 1
ATOM 646 N N . ASN A 1 85 ? 38.199 5.745 -27.043 1.00 88.06 85 ASN A N 1
ATOM 647 C CA . ASN A 1 85 ? 37.967 6.960 -27.825 1.00 88.06 85 ASN A CA 1
ATOM 648 C C . ASN A 1 85 ? 36.482 7.193 -28.158 1.00 88.06 85 ASN A C 1
ATOM 650 O O . ASN A 1 85 ? 36.158 8.241 -28.708 1.00 88.06 85 ASN A O 1
ATOM 654 N N . LEU A 1 86 ? 35.605 6.221 -27.879 1.00 88.44 86 LEU A N 1
ATOM 655 C CA . LEU A 1 86 ? 34.172 6.292 -28.162 1.00 88.44 86 LEU A CA 1
ATOM 656 C C . LEU A 1 86 ? 33.388 6.540 -26.874 1.00 88.44 86 LEU A C 1
ATOM 658 O O . LEU A 1 86 ? 33.624 5.895 -25.853 1.00 88.44 86 LEU A O 1
ATOM 662 N N . LYS A 1 87 ? 32.416 7.452 -26.926 1.00 88.25 87 LYS A N 1
ATOM 663 C CA . LYS A 1 87 ? 31.597 7.812 -25.766 1.00 88.25 87 LYS A CA 1
ATOM 664 C C . LYS A 1 87 ? 30.291 7.020 -25.742 1.00 88.25 87 LYS A C 1
ATOM 666 O O . LYS A 1 87 ? 29.423 7.198 -26.602 1.00 88.25 87 LYS A O 1
ATOM 671 N N . PHE A 1 88 ? 30.125 6.188 -24.714 1.00 85.75 88 PHE A N 1
ATOM 672 C CA . PHE A 1 88 ? 28.901 5.430 -24.453 1.00 85.75 88 PHE A CA 1
ATOM 673 C C . PHE A 1 88 ? 28.065 6.120 -23.373 1.00 85.75 88 PHE A C 1
ATOM 675 O O . PHE A 1 88 ? 28.505 6.289 -22.239 1.00 85.75 88 PHE A O 1
ATOM 682 N N . VAL A 1 89 ? 26.825 6.490 -23.698 1.00 85.19 89 VAL A N 1
ATOM 683 C CA . VAL A 1 89 ? 25.882 7.026 -22.707 1.00 85.19 89 VAL A CA 1
ATOM 684 C C . VAL A 1 89 ? 24.897 5.947 -22.287 1.00 85.19 89 VAL A C 1
ATOM 686 O O . VAL A 1 89 ? 24.094 5.449 -23.078 1.00 85.19 89 VAL A O 1
ATOM 689 N N . TRP A 1 90 ? 24.948 5.613 -21.003 1.00 80.94 90 TRP A N 1
ATOM 690 C CA . TRP A 1 90 ? 24.073 4.645 -20.358 1.00 80.94 90 TRP A CA 1
ATOM 691 C C . TRP A 1 90 ? 22.793 5.326 -19.871 1.00 80.94 90 TRP A C 1
ATOM 693 O O . TRP A 1 90 ? 22.843 6.230 -19.035 1.00 80.94 90 TRP A O 1
ATOM 703 N N . VAL A 1 91 ? 21.649 4.864 -20.372 1.00 75.44 91 VAL A N 1
ATOM 704 C CA . VAL A 1 91 ? 20.314 5.362 -20.035 1.00 75.44 91 VAL A CA 1
ATOM 705 C C . VAL A 1 91 ? 19.547 4.296 -19.278 1.00 75.44 91 VAL A C 1
ATOM 707 O O . VAL A 1 91 ? 19.266 3.220 -19.810 1.00 75.44 91 VAL A O 1
ATOM 710 N N . ASN A 1 92 ? 19.131 4.629 -18.060 1.00 69.50 92 ASN A N 1
ATOM 711 C CA . ASN A 1 92 ? 18.169 3.820 -17.334 1.00 69.50 92 ASN A CA 1
ATOM 712 C C . ASN A 1 92 ? 16.746 4.070 -17.893 1.00 69.50 92 ASN A C 1
ATOM 714 O O . ASN A 1 92 ? 16.259 5.203 -17.843 1.00 69.50 92 ASN A O 1
ATOM 718 N N . PRO A 1 93 ? 16.055 3.045 -18.432 1.00 60.25 93 PRO A N 1
ATOM 719 C CA . PRO A 1 93 ? 14.726 3.181 -19.030 1.00 60.25 93 PRO A CA 1
ATOM 720 C C . PRO A 1 93 ? 13.643 3.579 -18.029 1.00 60.25 93 PRO A C 1
ATOM 722 O O . PRO A 1 93 ? 12.561 3.973 -18.451 1.00 60.25 93 PRO A O 1
ATOM 725 N N . GLU A 1 94 ? 13.908 3.456 -16.731 1.00 52.53 94 GLU A N 1
ATOM 726 C CA . GLU A 1 94 ? 13.000 3.894 -15.670 1.00 52.53 94 GLU A CA 1
ATOM 727 C C . GLU A 1 94 ? 13.022 5.417 -15.477 1.00 52.53 94 GLU A C 1
ATOM 729 O O . GLU A 1 94 ? 12.057 5.982 -14.976 1.00 52.53 94 GLU A O 1
ATOM 734 N N . MET A 1 95 ? 14.081 6.084 -15.943 1.00 53.22 95 MET A N 1
ATOM 735 C CA . MET A 1 95 ? 14.329 7.516 -15.733 1.00 53.22 95 MET A CA 1
ATOM 736 C C . MET A 1 95 ? 13.913 8.370 -16.943 1.00 53.22 95 MET A C 1
ATOM 738 O O . MET A 1 95 ? 13.880 9.595 -16.869 1.00 53.22 95 MET A O 1
ATOM 742 N N . ILE A 1 96 ? 13.598 7.731 -18.078 1.00 57.97 96 ILE A N 1
ATOM 743 C CA . ILE A 1 96 ? 13.189 8.375 -19.336 1.00 57.97 96 ILE A CA 1
ATOM 744 C C . ILE A 1 96 ? 11.901 7.723 -19.842 1.00 57.97 96 ILE A C 1
ATOM 746 O O . ILE A 1 96 ? 11.670 6.536 -19.641 1.00 57.97 96 ILE A O 1
ATOM 750 N N . HIS A 1 97 ? 11.059 8.473 -20.559 1.00 57.50 97 HIS A N 1
ATOM 751 C CA . HIS A 1 97 ? 9.862 7.934 -21.211 1.00 57.50 97 HIS A CA 1
ATOM 752 C C . HIS A 1 97 ? 10.238 6.902 -22.297 1.00 57.50 97 HIS A C 1
ATOM 754 O O . HIS A 1 97 ? 10.371 7.232 -23.479 1.00 57.50 97 HIS A O 1
ATOM 760 N N . ARG A 1 98 ? 10.408 5.638 -21.888 1.00 60.56 98 ARG A N 1
ATOM 761 C CA . ARG A 1 98 ? 10.937 4.526 -22.695 1.00 60.56 98 ARG A CA 1
ATOM 762 C C . ARG A 1 98 ? 10.278 4.416 -24.064 1.00 60.56 98 ARG A C 1
ATOM 764 O O . ARG A 1 98 ? 10.973 4.419 -25.071 1.00 60.56 98 ARG A O 1
ATOM 771 N N . THR A 1 99 ? 8.947 4.403 -24.114 1.00 61.03 99 THR A N 1
ATOM 772 C CA . THR A 1 99 ? 8.167 4.274 -25.360 1.00 61.03 99 THR A CA 1
ATOM 773 C C . THR A 1 99 ? 8.389 5.422 -26.336 1.00 61.03 99 THR A C 1
ATOM 775 O O . THR A 1 99 ? 8.207 5.255 -27.537 1.00 61.03 99 THR A O 1
ATOM 778 N N . ALA A 1 100 ? 8.810 6.580 -25.843 1.00 62.72 100 ALA A N 1
ATOM 779 C CA . ALA A 1 100 ? 9.052 7.730 -26.686 1.00 62.72 100 ALA A CA 1
ATOM 780 C C . ALA A 1 100 ? 10.484 7.829 -27.173 1.00 62.72 100 ALA A C 1
ATOM 782 O O . ALA A 1 100 ? 10.688 8.106 -28.347 1.00 62.72 100 ALA A O 1
ATOM 783 N N . LEU A 1 101 ? 11.460 7.550 -26.304 1.00 71.38 101 LEU A N 1
ATOM 784 C CA . LEU A 1 101 ? 12.848 7.406 -26.731 1.00 71.38 101 LEU A CA 1
ATOM 785 C C . LEU A 1 101 ? 12.946 6.302 -27.794 1.00 71.38 101 LEU A C 1
ATOM 787 O O . LEU A 1 101 ? 13.494 6.520 -28.870 1.00 71.38 101 LEU A O 1
ATOM 791 N N . GLN A 1 102 ? 12.316 5.156 -27.524 1.00 68.19 102 GLN A N 1
ATOM 792 C CA . GLN A 1 102 ? 12.212 4.038 -28.459 1.00 68.19 102 GLN A CA 1
ATOM 793 C C . GLN A 1 102 ? 11.387 4.381 -29.705 1.00 68.19 102 GLN A C 1
ATOM 795 O O . GLN A 1 102 ? 11.730 3.936 -30.790 1.00 68.19 102 GLN A O 1
ATOM 800 N N . GLY A 1 103 ? 10.325 5.182 -29.590 1.00 67.44 103 GLY A N 1
ATOM 801 C CA . GLY A 1 103 ? 9.532 5.615 -30.742 1.00 67.44 103 GLY A CA 1
ATOM 802 C C . GLY A 1 103 ? 10.268 6.600 -31.656 1.00 67.44 103 GLY A C 1
ATOM 803 O O . GLY A 1 103 ? 10.154 6.498 -32.873 1.00 67.44 103 GLY A O 1
ATOM 804 N N . LEU A 1 104 ? 11.028 7.539 -31.086 1.00 70.50 104 LEU A N 1
ATOM 805 C CA . LEU A 1 104 ? 11.782 8.558 -31.822 1.00 70.50 104 LEU A CA 1
ATOM 806 C C . LEU A 1 104 ? 13.016 7.962 -32.493 1.00 70.50 104 LEU A C 1
ATOM 808 O O . LEU A 1 104 ? 13.153 8.054 -33.712 1.00 70.50 104 LEU A O 1
ATOM 812 N N . LEU A 1 105 ? 13.885 7.317 -31.708 1.00 77.56 105 LEU A N 1
ATOM 813 C CA . LEU A 1 105 ? 15.067 6.660 -32.252 1.00 77.56 105 LEU A CA 1
ATOM 814 C C . LEU A 1 105 ? 14.654 5.462 -33.102 1.00 77.56 105 LEU A C 1
ATOM 816 O O . LEU A 1 105 ? 15.079 5.354 -34.239 1.00 77.56 105 LEU A O 1
ATOM 820 N N . GLY A 1 106 ? 13.741 4.609 -32.637 1.00 75.94 106 GLY A N 1
ATOM 821 C CA . GLY A 1 106 ? 13.315 3.449 -33.420 1.00 75.94 106 GLY A CA 1
ATOM 822 C C . GLY A 1 106 ? 12.825 3.818 -34.823 1.00 75.94 106 GLY A C 1
ATOM 823 O O . GLY A 1 106 ? 13.259 3.198 -35.789 1.00 75.94 106 GLY A O 1
ATOM 824 N N . ARG A 1 107 ? 12.034 4.891 -34.973 1.00 73.50 107 ARG A N 1
ATOM 825 C CA . ARG A 1 107 ? 11.624 5.390 -36.299 1.00 73.50 107 ARG A CA 1
ATOM 826 C C . ARG A 1 107 ? 12.793 5.912 -37.135 1.00 73.50 107 ARG A C 1
ATOM 828 O O . ARG A 1 107 ? 12.795 5.682 -38.340 1.00 73.50 107 ARG A O 1
ATOM 835 N N . SER A 1 108 ? 13.781 6.583 -36.536 1.00 79.81 108 SER A N 1
ATOM 836 C CA . SER A 1 108 ? 14.954 7.087 -37.272 1.00 79.81 108 SER A CA 1
ATOM 837 C C . SER A 1 108 ? 15.897 5.974 -37.751 1.00 79.81 108 SER A C 1
ATOM 839 O O . SER A 1 108 ? 16.667 6.187 -38.688 1.00 79.81 108 SER A O 1
ATOM 841 N N . TYR A 1 109 ? 15.806 4.781 -37.158 1.00 83.75 109 TYR A N 1
ATOM 842 C CA . TYR A 1 109 ? 16.468 3.558 -37.627 1.00 83.75 109 TYR A CA 1
ATOM 843 C C . TYR A 1 109 ? 15.551 2.649 -38.468 1.00 83.75 109 TYR A C 1
ATOM 845 O O . TYR A 1 109 ? 15.945 1.537 -38.805 1.00 83.75 109 TYR A O 1
ATOM 853 N N . GLY A 1 110 ? 14.340 3.095 -38.827 1.00 76.56 110 GLY A N 1
ATOM 854 C CA . GLY A 1 110 ? 13.414 2.326 -39.669 1.00 76.56 110 GLY A CA 1
ATOM 855 C C . GLY A 1 110 ? 12.702 1.163 -38.965 1.00 76.56 110 GLY A C 1
ATOM 856 O O . GLY A 1 110 ? 12.122 0.310 -39.633 1.00 76.56 110 GLY A O 1
ATOM 857 N N . LEU A 1 111 ? 12.712 1.116 -37.629 1.00 77.00 111 LEU A N 1
ATOM 858 C CA . LEU A 1 111 ? 11.962 0.127 -36.851 1.00 77.00 111 LEU A CA 1
ATOM 859 C C . LEU A 1 111 ? 10.457 0.446 -36.900 1.00 77.00 111 LEU A C 1
ATOM 861 O O . LEU A 1 111 ? 10.047 1.604 -36.760 1.00 77.00 111 LEU A O 1
ATOM 865 N N . ALA A 1 112 ? 9.615 -0.577 -37.080 1.00 58.00 112 ALA A N 1
ATOM 866 C CA . ALA A 1 112 ? 8.170 -0.394 -37.194 1.00 58.00 112 ALA A CA 1
ATOM 867 C C . ALA A 1 112 ? 7.574 0.189 -35.899 1.00 58.00 112 ALA A C 1
ATOM 869 O O . ALA A 1 112 ? 7.827 -0.281 -34.787 1.00 58.00 112 ALA A O 1
ATOM 870 N N . ALA A 1 113 ? 6.743 1.226 -36.031 1.00 47.03 113 ALA A N 1
ATOM 871 C CA . ALA A 1 113 ? 6.055 1.830 -34.896 1.00 47.03 113 ALA A CA 1
ATOM 872 C C . ALA A 1 113 ? 5.053 0.822 -34.300 1.00 47.03 113 ALA A C 1
ATOM 874 O O . ALA A 1 113 ? 3.960 0.650 -34.828 1.00 47.03 113 ALA A O 1
ATOM 875 N N . GLY A 1 114 ? 5.438 0.148 -33.213 1.00 49.03 114 GLY A N 1
ATOM 876 C CA . GLY A 1 114 ? 4.607 -0.847 -32.524 1.00 49.03 114 GLY A CA 1
ATOM 877 C C . GLY A 1 114 ? 5.155 -2.277 -32.526 1.00 49.03 114 GLY A C 1
ATOM 878 O O . GLY A 1 114 ? 4.615 -3.111 -31.804 1.00 49.03 114 GLY A O 1
ATOM 879 N N . SER A 1 115 ? 6.242 -2.577 -33.248 1.00 45.22 115 SER A N 1
ATOM 880 C CA . SER A 1 115 ? 6.990 -3.819 -33.015 1.00 45.22 115 SER A CA 1
ATOM 881 C C . SER A 1 115 ? 7.745 -3.675 -31.699 1.00 45.22 115 SER A C 1
ATOM 883 O O . SER A 1 115 ? 8.535 -2.745 -31.549 1.00 45.22 115 SER A O 1
ATOM 885 N N . GLY A 1 116 ? 7.446 -4.534 -30.725 1.00 51.25 116 GLY A N 1
ATOM 886 C CA . GLY A 1 116 ? 7.960 -4.444 -29.363 1.00 51.25 116 GLY A CA 1
ATOM 887 C C . GLY A 1 116 ? 9.482 -4.383 -29.318 1.00 51.25 116 GLY A C 1
ATOM 888 O O . GLY A 1 116 ? 10.136 -5.418 -29.342 1.00 51.25 116 GLY A O 1
ATOM 889 N N . ILE A 1 117 ? 10.031 -3.169 -29.217 1.00 56.25 117 ILE A N 1
ATOM 890 C CA . ILE A 1 117 ? 11.452 -2.944 -28.968 1.00 56.25 117 ILE A CA 1
ATOM 891 C C . ILE A 1 117 ? 11.747 -3.527 -27.581 1.00 56.25 117 ILE A C 1
ATOM 893 O O . ILE A 1 117 ? 11.469 -2.920 -26.536 1.00 56.25 117 ILE A O 1
ATOM 897 N N . THR A 1 118 ? 12.246 -4.758 -27.579 1.00 62.81 118 THR A N 1
ATOM 898 C CA . THR A 1 118 ? 12.676 -5.486 -26.393 1.00 62.81 118 THR A CA 1
ATOM 899 C C . THR A 1 118 ? 13.953 -4.828 -25.891 1.00 62.81 118 THR A C 1
ATOM 901 O O . THR A 1 118 ? 14.898 -4.602 -26.639 1.00 62.81 118 THR A O 1
ATOM 904 N N . SER A 1 119 ? 13.951 -4.417 -24.624 1.00 65.56 119 SER A N 1
ATOM 905 C CA . SER A 1 119 ? 15.177 -3.935 -23.989 1.00 65.56 119 SER A CA 1
ATOM 906 C C . SER A 1 119 ? 16.047 -5.140 -23.606 1.00 65.56 119 SER A C 1
ATOM 908 O O . SER A 1 119 ? 15.482 -6.194 -23.308 1.00 65.56 119 SER A O 1
ATOM 910 N N . PRO A 1 120 ? 17.384 -5.017 -23.589 1.00 74.62 120 PRO A N 1
ATOM 911 C CA . PRO A 1 120 ? 18.175 -3.798 -23.781 1.00 74.62 120 PRO A CA 1
ATOM 912 C C . PRO A 1 120 ? 18.286 -3.375 -25.252 1.00 74.62 120 PRO A C 1
ATOM 914 O O . PRO A 1 120 ? 18.018 -4.167 -26.148 1.00 74.62 120 PRO A O 1
ATOM 917 N N . VAL A 1 121 ? 18.661 -2.117 -25.501 1.00 87.06 121 VAL A N 1
ATOM 918 C CA . VAL A 1 121 ? 18.858 -1.595 -26.866 1.00 87.06 121 VAL A CA 1
ATOM 919 C C . VAL A 1 121 ? 20.140 -0.781 -26.927 1.00 87.06 121 VAL A C 1
ATOM 921 O O . VAL A 1 121 ? 20.331 0.111 -26.101 1.00 87.06 121 VAL A O 1
ATOM 924 N N . LEU A 1 122 ? 20.978 -1.048 -27.925 1.00 90.12 122 LEU A N 1
ATOM 925 C CA . LEU A 1 122 ? 22.143 -0.229 -28.254 1.00 90.12 122 LEU A CA 1
ATOM 926 C C . LEU A 1 122 ? 21.860 0.537 -29.550 1.00 90.12 122 LEU A C 1
ATOM 928 O O . LEU A 1 122 ? 21.641 -0.076 -30.592 1.00 90.12 122 LEU A O 1
ATOM 932 N N . TYR A 1 123 ? 21.883 1.866 -29.498 1.00 90.69 123 TYR A N 1
ATOM 933 C CA . TYR A 1 123 ? 21.828 2.724 -30.681 1.00 90.69 123 TYR A CA 1
ATOM 934 C C . TYR A 1 123 ? 23.237 3.207 -31.018 1.00 90.69 123 TYR A C 1
ATOM 936 O O . TYR A 1 123 ? 23.883 3.835 -30.178 1.00 90.69 123 TYR A O 1
ATOM 944 N N . GLY A 1 124 ? 23.697 2.934 -32.237 1.00 91.50 124 GLY A N 1
ATOM 945 C CA . GLY A 1 124 ? 24.961 3.426 -32.784 1.00 91.50 124 GLY A CA 1
ATOM 946 C C . GLY A 1 124 ? 24.764 4.261 -34.053 1.00 91.50 124 GLY A C 1
ATOM 947 O O . GLY A 1 124 ? 23.639 4.399 -34.533 1.00 91.50 124 GLY A O 1
ATOM 948 N N . PRO A 1 125 ? 25.826 4.834 -34.630 1.00 89.00 125 PRO A N 1
ATOM 949 C CA . PRO A 1 125 ? 25.705 5.788 -35.734 1.00 89.00 125 PRO A CA 1
ATOM 950 C C . PRO A 1 125 ? 25.023 5.227 -36.996 1.00 89.00 125 PRO A C 1
ATOM 952 O O . PRO A 1 125 ? 24.097 5.832 -37.541 1.00 89.00 125 PRO A O 1
ATOM 955 N N . SER A 1 126 ? 25.403 4.036 -37.457 1.00 86.31 126 SER A N 1
ATOM 956 C CA . SER A 1 126 ? 24.801 3.417 -38.649 1.00 86.31 126 SER A CA 1
ATOM 957 C C . SER A 1 126 ? 23.787 2.314 -38.323 1.00 86.31 126 SER A C 1
ATOM 959 O O . SER A 1 126 ? 22.911 2.027 -39.142 1.00 86.31 126 SER A O 1
ATOM 961 N N . ARG A 1 127 ? 23.854 1.733 -37.116 1.00 89.19 127 ARG A N 1
ATOM 962 C CA . ARG A 1 127 ? 23.132 0.509 -36.737 1.00 89.19 127 ARG A CA 1
ATOM 963 C C . ARG A 1 127 ? 22.501 0.586 -35.344 1.00 89.19 127 ARG A C 1
ATOM 965 O O . ARG A 1 127 ? 22.981 1.295 -34.464 1.00 89.19 127 ARG A O 1
ATOM 972 N N . VAL A 1 128 ? 21.431 -0.184 -35.149 1.00 89.94 128 VAL A N 1
ATOM 973 C CA . VAL A 1 128 ? 20.779 -0.431 -33.856 1.00 89.94 128 VAL A CA 1
ATOM 974 C C . VAL A 1 128 ? 20.772 -1.935 -33.568 1.00 89.94 128 VAL A C 1
ATOM 976 O O . VAL A 1 128 ? 20.603 -2.727 -34.494 1.00 89.94 128 VAL A O 1
ATOM 979 N N . TRP A 1 129 ? 20.958 -2.314 -32.302 1.00 91.19 129 TRP A N 1
ATOM 980 C CA . TRP A 1 129 ? 20.838 -3.691 -31.808 1.00 91.19 129 TRP A CA 1
ATOM 981 C C . TRP A 1 129 ? 19.716 -3.759 -30.782 1.00 91.19 129 TRP A C 1
ATOM 983 O O . TRP A 1 129 ? 19.728 -3.008 -29.800 1.00 91.19 129 TRP A O 1
ATOM 993 N N . VAL A 1 130 ? 18.746 -4.642 -31.008 1.00 87.31 130 VAL A N 1
ATOM 994 C CA . VAL A 1 130 ? 17.516 -4.739 -30.218 1.00 87.31 130 VAL A CA 1
ATOM 995 C C . VAL A 1 130 ? 17.446 -6.086 -29.501 1.00 87.31 130 VAL A C 1
ATOM 997 O O . VAL A 1 130 ? 17.484 -7.151 -30.111 1.00 87.31 130 VAL A O 1
ATOM 1000 N N . GLY A 1 131 ? 17.287 -6.041 -28.180 1.00 81.75 131 GLY A N 1
ATOM 1001 C CA . GLY A 1 131 ? 17.154 -7.222 -27.338 1.00 81.75 131 GLY A CA 1
ATOM 1002 C C . GLY A 1 131 ? 18.489 -7.861 -26.947 1.00 81.75 131 GLY A C 1
ATOM 1003 O O . GLY A 1 131 ? 19.564 -7.520 -27.436 1.00 81.75 131 GLY A O 1
ATOM 1004 N N . VAL A 1 132 ? 18.414 -8.817 -26.017 1.00 76.62 132 VAL A N 1
ATOM 1005 C CA . VAL A 1 132 ? 19.593 -9.425 -25.379 1.00 76.62 132 VAL A CA 1
ATOM 1006 C C . VAL A 1 132 ? 20.523 -10.094 -26.393 1.00 76.62 132 VAL A C 1
ATOM 1008 O O . VAL A 1 132 ? 21.734 -9.920 -26.296 1.00 76.62 132 VAL A O 1
ATOM 1011 N N . ASN A 1 133 ? 19.977 -10.835 -27.361 1.00 82.38 133 ASN A N 1
ATOM 1012 C CA . ASN A 1 133 ? 20.783 -11.613 -28.307 1.00 82.38 133 ASN A CA 1
ATOM 1013 C C . ASN A 1 133 ? 21.597 -10.707 -29.238 1.00 82.38 133 ASN A C 1
ATOM 1015 O O . ASN A 1 133 ? 22.807 -10.877 -29.343 1.00 82.38 133 ASN A O 1
ATOM 1019 N N . GLU A 1 134 ? 20.962 -9.697 -29.837 1.00 87.12 134 GLU A N 1
ATOM 1020 C CA . GLU A 1 134 ? 21.657 -8.777 -30.742 1.00 87.12 134 GLU A CA 1
ATOM 1021 C C . GLU A 1 134 ? 22.686 -7.917 -30.007 1.00 87.12 134 GLU A C 1
ATOM 1023 O O . GLU A 1 134 ? 23.778 -7.697 -30.521 1.00 87.12 134 GLU A O 1
ATOM 1028 N N . VAL A 1 135 ? 22.370 -7.450 -28.792 1.00 87.12 135 VAL A N 1
ATOM 1029 C CA . VAL A 1 135 ? 23.303 -6.634 -28.000 1.00 87.12 135 VAL A CA 1
ATOM 1030 C C . VAL A 1 135 ? 24.492 -7.465 -27.511 1.00 87.12 135 VAL A C 1
ATOM 1032 O O . VAL A 1 135 ? 25.625 -6.988 -27.518 1.00 87.12 135 VAL A O 1
ATOM 1035 N N . LYS A 1 136 ? 24.266 -8.721 -27.113 1.00 84.00 136 LYS A N 1
ATOM 1036 C CA . LYS A 1 136 ? 25.336 -9.640 -26.700 1.00 84.00 136 LYS A CA 1
ATOM 1037 C C . LYS A 1 136 ? 26.325 -9.920 -27.837 1.00 84.00 136 LYS A C 1
ATOM 1039 O O . LYS A 1 136 ? 27.510 -10.107 -27.578 1.00 84.00 136 LYS A O 1
ATOM 1044 N N . GLU A 1 137 ? 25.844 -9.930 -29.075 1.00 87.88 137 GLU A N 1
ATOM 1045 C CA . GLU A 1 137 ? 26.642 -10.166 -30.283 1.00 87.88 137 GLU A CA 1
ATOM 1046 C C . GLU A 1 137 ? 27.058 -8.863 -30.985 1.00 87.88 137 GLU A C 1
ATOM 1048 O O . GLU A 1 137 ? 27.587 -8.891 -32.096 1.00 87.88 137 GLU A O 1
ATOM 1053 N N . ALA A 1 138 ? 26.848 -7.707 -30.346 1.00 88.44 138 ALA A N 1
ATOM 1054 C CA . ALA A 1 138 ? 27.166 -6.420 -30.944 1.00 88.44 138 ALA A CA 1
ATOM 1055 C C . ALA A 1 138 ? 28.666 -6.305 -31.279 1.00 88.44 138 ALA A C 1
ATOM 1057 O O . ALA A 1 138 ? 29.546 -6.629 -30.468 1.00 88.44 138 ALA A O 1
ATOM 1058 N N . SER A 1 139 ? 28.936 -5.810 -32.488 1.00 89.56 139 SER A N 1
ATOM 1059 C CA . SER A 1 139 ? 30.262 -5.484 -33.021 1.00 89.56 139 SER A CA 1
ATOM 1060 C C . SER A 1 139 ? 30.224 -4.081 -33.619 1.00 89.56 139 SER A C 1
ATOM 1062 O O . SER A 1 139 ? 29.236 -3.711 -34.252 1.00 89.56 139 SER A O 1
ATOM 1064 N N . LEU A 1 140 ? 31.285 -3.298 -33.418 1.00 88.31 140 LEU A N 1
ATOM 1065 C CA . LEU A 1 140 ? 31.363 -1.915 -33.904 1.00 88.31 140 LEU A CA 1
ATOM 1066 C C . LEU A 1 140 ? 31.860 -1.812 -35.357 1.00 88.31 140 LEU A C 1
ATOM 1068 O O . LEU A 1 140 ? 31.882 -0.721 -35.927 1.00 88.31 140 LEU A O 1
ATOM 1072 N N . GLU A 1 141 ? 32.233 -2.933 -35.976 1.00 84.31 141 GLU A N 1
ATOM 1073 C CA . GLU A 1 141 ? 32.677 -2.981 -37.370 1.00 84.31 141 GLU A CA 1
ATOM 1074 C C . GLU A 1 141 ? 31.569 -2.491 -38.316 1.00 84.31 141 GLU A C 1
ATOM 1076 O O . GLU A 1 141 ? 30.448 -3.003 -38.314 1.00 84.31 141 GLU A O 1
ATOM 1081 N N . GLY A 1 142 ? 31.863 -1.445 -39.095 1.00 81.88 142 GLY A N 1
ATOM 1082 C CA . GLY A 1 142 ? 30.890 -0.793 -39.984 1.00 81.88 142 GLY A CA 1
ATOM 1083 C C . GLY A 1 142 ? 29.758 -0.044 -39.262 1.00 81.88 142 GLY A C 1
ATOM 1084 O O . GLY A 1 142 ? 28.880 0.527 -39.911 1.00 81.88 142 GLY A O 1
ATOM 1085 N N . ALA A 1 143 ? 29.761 -0.006 -37.924 1.00 85.44 143 ALA A N 1
ATOM 1086 C CA . ALA A 1 143 ? 28.726 0.656 -37.130 1.00 85.44 143 ALA A CA 1
ATOM 1087 C C . ALA A 1 143 ? 28.915 2.179 -37.013 1.00 85.44 143 ALA A C 1
ATOM 1089 O O . ALA A 1 143 ? 27.983 2.895 -36.640 1.00 85.44 143 ALA A O 1
ATOM 1090 N N . LEU A 1 144 ? 30.126 2.665 -37.297 1.00 86.56 144 LEU A N 1
ATOM 1091 C CA . LEU A 1 144 ? 30.525 4.064 -37.120 1.00 86.56 144 LEU A CA 1
ATOM 1092 C C . LEU A 1 144 ? 30.186 4.947 -38.332 1.00 86.56 144 LEU A C 1
ATOM 1094 O O . LEU A 1 144 ? 30.171 6.169 -38.216 1.00 86.56 144 LEU A O 1
ATOM 1098 N N . GLU A 1 145 ? 29.880 4.348 -39.484 1.00 85.00 145 GLU A N 1
ATOM 1099 C CA . GLU A 1 145 ? 29.629 5.059 -40.742 1.00 85.00 145 GLU A CA 1
ATOM 1100 C C . GLU A 1 145 ? 28.172 5.535 -40.837 1.00 85.00 145 GLU A C 1
ATOM 1102 O O . GLU A 1 145 ? 27.338 4.970 -41.545 1.00 85.00 145 GLU A O 1
ATOM 1107 N N . GLY A 1 146 ? 27.827 6.568 -40.070 1.00 85.38 146 GLY A N 1
ATOM 1108 C CA . GLY A 1 146 ? 26.489 7.147 -40.100 1.00 85.38 146 GLY A CA 1
ATOM 1109 C C . GLY A 1 146 ? 26.296 8.291 -39.110 1.00 85.38 146 GLY A C 1
ATOM 1110 O O . GLY A 1 146 ? 27.200 8.603 -38.339 1.00 85.38 146 GLY A O 1
ATOM 1111 N N . PRO A 1 147 ? 25.114 8.926 -39.118 1.00 87.69 147 PRO A N 1
ATOM 1112 C CA . PRO A 1 147 ? 24.797 9.977 -38.163 1.00 87.69 147 PRO A CA 1
ATOM 1113 C C . PRO A 1 147 ? 24.628 9.393 -36.760 1.00 87.69 147 PRO A C 1
ATOM 1115 O O . PRO A 1 147 ? 23.890 8.422 -36.568 1.00 87.69 147 PRO A O 1
ATOM 1118 N N . ARG A 1 148 ? 25.274 10.010 -35.767 1.00 89.19 148 ARG A N 1
ATOM 1119 C CA . ARG A 1 148 ? 25.200 9.582 -34.360 1.00 89.19 148 ARG A CA 1
ATOM 1120 C C . ARG A 1 148 ? 23.753 9.581 -33.848 1.00 89.19 148 ARG A C 1
ATOM 1122 O O . ARG A 1 148 ? 22.910 10.307 -34.387 1.00 89.19 148 ARG A O 1
ATOM 1129 N N . PRO A 1 149 ? 23.439 8.835 -32.772 1.00 86.25 149 PRO A N 1
ATOM 1130 C CA . PRO A 1 149 ? 22.092 8.811 -32.201 1.00 86.25 149 PRO A CA 1
ATOM 1131 C C . PRO A 1 149 ? 21.529 10.216 -31.936 1.00 86.25 149 PRO A C 1
ATOM 1133 O O . PRO A 1 149 ? 20.365 10.479 -32.238 1.00 86.25 149 PRO A O 1
ATOM 1136 N N . PHE A 1 150 ? 22.361 11.141 -31.442 1.00 83.38 150 PHE A N 1
ATOM 1137 C CA . PHE A 1 150 ? 21.980 12.541 -31.235 1.00 83.38 150 PHE A CA 1
ATOM 1138 C C . PHE A 1 150 ? 21.633 13.273 -32.541 1.00 83.38 150 PHE A C 1
ATOM 1140 O O . PHE A 1 150 ? 20.589 13.918 -32.628 1.00 83.38 150 PHE A O 1
ATOM 1147 N N . GLU A 1 151 ? 22.451 13.121 -33.581 1.00 84.44 151 GLU A N 1
ATOM 1148 C CA . GLU A 1 151 ? 22.241 13.751 -34.891 1.00 84.44 151 GLU A CA 1
ATOM 1149 C C . GLU A 1 151 ? 20.964 13.234 -35.566 1.00 84.44 151 GLU A C 1
ATOM 1151 O O . GLU A 1 151 ? 20.196 14.014 -36.131 1.00 84.44 151 GLU A O 1
ATOM 1156 N N . ARG A 1 152 ? 20.669 11.936 -35.418 1.00 84.50 152 ARG A N 1
ATOM 1157 C CA . ARG A 1 152 ? 19.414 11.324 -35.887 1.00 84.50 152 ARG A CA 1
ATOM 1158 C C . ARG A 1 152 ? 18.176 11.862 -35.175 1.00 84.50 152 ARG A C 1
ATOM 1160 O O . ARG A 1 152 ? 17.094 11.853 -35.758 1.00 84.50 152 ARG A O 1
ATOM 1167 N N . MET A 1 153 ? 18.303 12.311 -33.925 1.00 76.06 153 MET A N 1
ATOM 1168 C CA . MET A 1 153 ? 17.192 12.922 -33.187 1.00 76.06 153 MET A CA 1
ATOM 1169 C C . MET A 1 153 ? 16.887 14.352 -33.660 1.00 76.06 153 MET A C 1
ATOM 1171 O O . MET A 1 153 ? 15.761 14.819 -33.468 1.00 76.06 153 MET A O 1
ATOM 1175 N N . GLY A 1 154 ? 17.827 15.039 -34.320 1.00 77.62 154 GLY A N 1
ATOM 1176 C CA . GLY A 1 154 ? 17.604 16.367 -34.903 1.00 77.62 154 GLY A CA 1
ATOM 1177 C C . GLY A 1 154 ? 17.127 17.383 -33.863 1.00 77.62 154 GLY A C 1
ATOM 1178 O O . GLY A 1 154 ? 17.711 17.471 -32.797 1.00 77.62 154 GLY A O 1
ATOM 1179 N N . SER A 1 155 ? 16.050 18.133 -34.127 1.00 68.25 155 SER A N 1
ATOM 1180 C CA . SER A 1 155 ? 15.385 19.013 -33.141 1.00 68.25 155 SER A CA 1
ATOM 1181 C C . SER A 1 155 ? 14.395 18.275 -32.226 1.00 68.25 155 SER A C 1
ATOM 1183 O O . SER A 1 155 ? 13.912 18.838 -31.241 1.00 68.25 155 SER A O 1
ATOM 1185 N N . SER A 1 156 ? 14.114 16.998 -32.506 1.00 65.38 156 SER A N 1
ATOM 1186 C CA . SER A 1 156 ? 13.126 16.194 -31.776 1.00 65.38 156 SER A CA 1
ATOM 1187 C C . SER A 1 156 ? 13.581 15.834 -30.363 1.00 65.38 156 SER A C 1
ATOM 1189 O O . SER A 1 156 ? 12.747 15.470 -29.542 1.00 65.38 156 SER A O 1
ATOM 1191 N N . TRP A 1 157 ? 14.864 15.994 -30.018 1.00 65.94 157 TRP A N 1
ATOM 1192 C CA . TRP A 1 157 ? 15.333 15.871 -28.630 1.00 65.94 157 TRP A CA 1
ATOM 1193 C C . TRP A 1 157 ? 14.823 16.998 -27.712 1.00 65.94 157 TRP A C 1
ATOM 1195 O O . TRP A 1 157 ? 14.916 16.865 -26.496 1.00 65.94 157 TRP A O 1
ATOM 1205 N N . ALA A 1 158 ? 14.216 18.070 -28.241 1.00 56.31 158 ALA A N 1
ATOM 1206 C CA . ALA A 1 158 ? 13.531 19.086 -27.431 1.00 56.31 158 ALA A CA 1
ATOM 1207 C C . ALA A 1 158 ? 12.381 18.494 -26.585 1.00 56.31 158 ALA A C 1
ATOM 1209 O O . ALA A 1 158 ? 12.031 19.008 -25.525 1.00 56.31 158 ALA A O 1
ATOM 1210 N N . TRP A 1 159 ? 11.842 17.346 -27.001 1.00 50.94 159 TRP A N 1
ATOM 1211 C CA . TRP A 1 159 ? 10.985 16.477 -26.193 1.00 50.94 159 TRP A CA 1
ATOM 1212 C C . TRP A 1 159 ? 11.692 15.963 -24.928 1.00 50.94 159 TRP A C 1
ATOM 1214 O O . TRP A 1 159 ? 11.090 15.920 -23.868 1.00 50.94 159 TRP A O 1
ATOM 1224 N N . LEU A 1 160 ? 12.970 15.559 -24.991 1.00 53.62 160 LEU A N 1
ATOM 1225 C CA . LEU A 1 160 ? 13.730 15.112 -23.804 1.00 53.62 160 LEU A CA 1
ATOM 1226 C C . LEU A 1 160 ? 13.971 16.290 -22.840 1.00 53.62 160 LEU A C 1
ATOM 1228 O O . LEU A 1 160 ? 14.210 16.105 -21.641 1.00 53.62 160 LEU A O 1
ATOM 1232 N N . GLN A 1 161 ? 13.867 17.519 -23.355 1.00 46.25 161 GLN A N 1
ATOM 1233 C CA . GLN A 1 161 ? 13.914 18.751 -22.571 1.00 46.25 161 GLN A CA 1
ATOM 1234 C C . GLN A 1 161 ? 12.578 19.055 -21.871 1.00 46.25 161 GLN A C 1
ATOM 1236 O O . GLN A 1 161 ? 12.595 19.666 -20.803 1.00 46.25 161 GLN A O 1
ATOM 1241 N N . LYS A 1 162 ? 11.434 18.601 -22.409 1.00 46.75 162 LYS A N 1
ATOM 1242 C CA . LYS A 1 162 ? 10.103 18.805 -21.820 1.00 46.75 162 LYS A CA 1
ATOM 1243 C C . LYS A 1 162 ? 9.527 17.482 -21.310 1.00 46.75 162 LYS A C 1
ATOM 1245 O O . LYS A 1 162 ? 9.140 16.650 -22.125 1.00 46.75 162 LYS A O 1
ATOM 1250 N N . PRO A 1 163 ? 9.392 17.267 -19.989 1.00 43.00 163 PRO A N 1
ATOM 1251 C CA . PRO A 1 163 ? 8.636 16.112 -19.520 1.00 43.00 163 PRO A CA 1
ATOM 1252 C C . PRO A 1 163 ? 7.253 16.138 -20.189 1.00 43.00 163 PRO A C 1
ATOM 1254 O O . PRO A 1 163 ? 6.627 17.199 -20.238 1.00 43.00 163 PRO A O 1
ATOM 1257 N N . ASN A 1 164 ? 6.770 14.997 -20.698 1.00 45.59 164 ASN A N 1
ATOM 1258 C CA . ASN A 1 164 ? 5.350 14.806 -21.025 1.00 45.59 164 ASN A CA 1
ATOM 1259 C C . ASN A 1 164 ? 4.560 14.839 -19.710 1.00 45.59 164 ASN A C 1
ATOM 1261 O O . ASN A 1 164 ? 4.079 13.824 -19.204 1.00 45.59 164 ASN A O 1
ATOM 1265 N N . ALA A 1 165 ? 4.503 16.031 -19.122 1.00 45.59 165 ALA A N 1
ATOM 1266 C CA . ALA A 1 165 ? 4.017 16.287 -17.787 1.00 45.59 165 ALA A CA 1
ATOM 1267 C C . ALA A 1 165 ? 2.549 15.892 -17.683 1.00 45.59 165 ALA A C 1
ATOM 1269 O O . ALA A 1 165 ? 2.141 15.411 -16.645 1.00 45.59 165 ALA A O 1
ATOM 1270 N N . GLU A 1 166 ? 1.766 16.000 -18.754 1.00 40.28 166 GLU A N 1
ATOM 1271 C CA . GLU A 1 166 ? 0.328 15.738 -18.701 1.00 40.28 166 GLU A CA 1
ATOM 1272 C C . GLU A 1 166 ? -0.019 14.254 -18.524 1.00 40.28 166 GLU A C 1
ATOM 1274 O O . GLU A 1 166 ? -0.840 13.916 -17.672 1.00 40.28 166 GLU A O 1
ATOM 1279 N N . ALA A 1 167 ? 0.617 13.346 -19.273 1.00 40.75 167 ALA A N 1
ATOM 1280 C CA . ALA A 1 167 ? 0.358 11.909 -19.155 1.00 40.75 167 ALA A CA 1
ATOM 1281 C C . ALA A 1 167 ? 0.963 11.324 -17.868 1.00 40.75 167 ALA A C 1
ATOM 1283 O O . ALA A 1 167 ? 0.293 10.551 -17.178 1.00 40.75 167 ALA A O 1
ATOM 1284 N N . LEU A 1 168 ? 2.181 11.750 -17.500 1.00 46.69 168 LEU A N 1
ATOM 1285 C CA . LEU A 1 168 ? 2.809 11.364 -16.232 1.00 46.69 168 LEU A CA 1
ATOM 1286 C C . LEU A 1 168 ? 2.034 11.924 -15.034 1.00 46.69 168 LEU A C 1
ATOM 1288 O O . LEU A 1 168 ? 1.733 11.174 -14.115 1.00 46.69 168 LEU A O 1
ATOM 1292 N N . GLN A 1 169 ? 1.619 13.197 -15.060 1.00 52.25 169 GLN A N 1
ATOM 1293 C CA . GLN A 1 169 ? 0.774 13.763 -14.004 1.00 52.25 169 GLN A CA 1
ATOM 1294 C C . GLN A 1 169 ? -0.576 13.062 -13.941 1.00 52.25 169 GLN A C 1
ATOM 1296 O O . GLN A 1 169 ? -1.101 12.889 -12.849 1.00 52.25 169 GLN A O 1
ATOM 1301 N N . ARG A 1 170 ? -1.166 12.648 -15.069 1.00 49.88 170 ARG A N 1
ATOM 1302 C CA . ARG A 1 170 ? -2.434 11.908 -15.062 1.00 49.88 170 ARG A CA 1
ATOM 1303 C C . ARG A 1 170 ? -2.278 10.525 -14.436 1.00 49.88 170 ARG A C 1
ATOM 1305 O O . ARG A 1 170 ? -3.141 10.136 -13.652 1.00 49.88 170 ARG A O 1
ATOM 1312 N N . PHE A 1 171 ? -1.192 9.817 -14.741 1.00 51.91 171 PHE A N 1
ATOM 1313 C CA . PHE A 1 171 ? -0.882 8.526 -14.133 1.00 51.91 171 PHE A CA 1
ATOM 1314 C C . PHE A 1 171 ? -0.551 8.671 -12.644 1.00 51.91 171 PHE A C 1
ATOM 1316 O O . PHE A 1 171 ? -1.187 8.011 -11.830 1.00 51.91 171 PHE A O 1
ATOM 1323 N N . GLU A 1 172 ? 0.330 9.603 -12.267 1.00 61.06 172 GLU A N 1
ATOM 1324 C CA . GLU A 1 172 ? 0.640 9.886 -10.861 1.00 61.06 172 GLU A CA 1
ATOM 1325 C C . GLU A 1 172 ? -0.614 10.277 -10.087 1.00 61.06 172 GLU A C 1
ATOM 1327 O O . GLU A 1 172 ? -0.891 9.707 -9.035 1.00 61.06 172 GLU A O 1
ATOM 1332 N N . ARG A 1 173 ? -1.430 11.197 -10.624 1.00 63.94 173 ARG A N 1
ATOM 1333 C CA . ARG A 1 173 ? -2.725 11.541 -10.029 1.00 63.94 173 ARG A CA 1
ATOM 1334 C C . ARG A 1 173 ? -3.552 10.279 -9.848 1.00 63.94 173 ARG A C 1
ATOM 1336 O O . ARG A 1 173 ? -3.972 10.021 -8.729 1.00 63.94 173 ARG A O 1
ATOM 1343 N N . PHE A 1 174 ? -3.767 9.473 -10.887 1.00 63.97 174 PHE A N 1
ATOM 1344 C CA . PHE A 1 174 ? -4.552 8.239 -10.781 1.00 63.97 174 PHE A CA 1
ATOM 1345 C C . PHE A 1 174 ? -4.026 7.293 -9.687 1.00 63.97 174 PHE A C 1
ATOM 1347 O O . PHE A 1 174 ? -4.819 6.754 -8.918 1.00 63.97 174 PHE A O 1
ATOM 1354 N N . GLN A 1 175 ? -2.705 7.165 -9.545 1.00 69.75 175 GLN A N 1
ATOM 1355 C CA . GLN A 1 175 ? -2.079 6.371 -8.487 1.00 69.75 175 GLN A CA 1
ATOM 1356 C C . GLN A 1 175 ? -2.393 6.905 -7.086 1.00 69.75 175 GLN A C 1
ATOM 1358 O O . GLN A 1 175 ? -2.779 6.123 -6.221 1.00 69.75 175 GLN A O 1
ATOM 1363 N N . TRP A 1 176 ? -2.305 8.219 -6.858 1.00 79.19 176 TRP A N 1
ATOM 1364 C CA . TRP A 1 176 ? -2.673 8.818 -5.568 1.00 79.19 176 TRP A CA 1
ATOM 1365 C C . TRP A 1 176 ? -4.142 8.558 -5.207 1.00 79.19 176 TRP A C 1
ATOM 1367 O O . TRP A 1 176 ? -4.440 8.238 -4.056 1.00 79.19 176 TRP A O 1
ATOM 1377 N N . HIS A 1 177 ? -5.053 8.627 -6.186 1.00 81.00 177 HIS A N 1
ATOM 1378 C CA . HIS A 1 177 ? -6.470 8.305 -5.970 1.00 81.00 177 HIS A CA 1
ATOM 1379 C C . HIS A 1 177 ? -6.668 6.819 -5.655 1.00 81.00 177 HIS A C 1
ATOM 1381 O O . HIS A 1 177 ? -7.436 6.489 -4.755 1.00 81.00 177 HIS A O 1
ATOM 1387 N N . ALA A 1 178 ? -5.965 5.925 -6.355 1.00 78.88 178 ALA A N 1
ATOM 1388 C CA . ALA A 1 178 ? -6.029 4.489 -6.098 1.00 78.88 178 ALA A CA 1
ATOM 1389 C C . ALA A 1 178 ? -5.514 4.135 -4.693 1.00 78.88 178 ALA A C 1
ATOM 1391 O O . ALA A 1 178 ? -6.145 3.347 -3.993 1.00 78.88 178 ALA A O 1
ATOM 1392 N N . ILE A 1 179 ? -4.419 4.759 -4.245 1.00 85.62 179 ILE A N 1
ATOM 1393 C CA . ILE A 1 179 ? -3.861 4.576 -2.895 1.00 85.62 179 ILE A CA 1
ATOM 1394 C C . ILE A 1 179 ? -4.837 5.082 -1.829 1.00 85.62 179 ILE A C 1
ATOM 1396 O O . ILE A 1 179 ? -5.083 4.391 -0.841 1.00 85.62 179 ILE A O 1
ATOM 1400 N N . ALA A 1 180 ? -5.424 6.264 -2.032 1.00 88.62 180 ALA A N 1
ATOM 1401 C CA . ALA A 1 180 ? -6.433 6.799 -1.125 1.00 88.62 180 ALA A CA 1
ATOM 1402 C C . ALA A 1 180 ? -7.679 5.899 -1.072 1.00 88.62 180 ALA A C 1
ATOM 1404 O O . ALA A 1 180 ? -8.201 5.631 0.008 1.00 88.62 180 ALA A O 1
ATOM 1405 N N . LEU A 1 181 ? -8.134 5.383 -2.218 1.00 86.31 181 LEU A N 1
ATOM 1406 C CA . LEU A 1 181 ? -9.266 4.462 -2.285 1.00 86.31 181 LEU A CA 1
ATOM 1407 C C . LEU A 1 181 ? -8.961 3.143 -1.566 1.00 86.31 181 LEU A C 1
ATOM 1409 O O . LEU A 1 181 ? -9.800 2.671 -0.805 1.00 86.31 181 LEU A O 1
ATOM 1413 N N . ALA A 1 182 ? -7.766 2.580 -1.759 1.00 85.94 182 ALA A N 1
ATOM 1414 C CA . ALA A 1 182 ? -7.334 1.368 -1.071 1.00 85.94 182 ALA A CA 1
ATOM 1415 C C . ALA A 1 182 ? -7.315 1.561 0.452 1.00 85.94 182 ALA A C 1
ATOM 1417 O O . ALA A 1 182 ? -7.893 0.753 1.177 1.00 85.94 182 ALA A O 1
ATOM 1418 N N . GLY A 1 183 ? -6.745 2.675 0.926 1.00 91.12 183 GLY A N 1
ATOM 1419 C CA . GLY A 1 183 ? -6.769 3.033 2.343 1.00 91.12 183 GLY A CA 1
ATOM 1420 C C . GLY A 1 183 ? -8.193 3.190 2.877 1.00 91.12 183 GLY A C 1
ATOM 1421 O O . GLY A 1 183 ? -8.504 2.675 3.945 1.00 91.12 183 GLY A O 1
ATOM 1422 N N . LEU A 1 184 ? -9.093 3.829 2.124 1.00 89.88 184 LEU A N 1
ATOM 1423 C CA . LEU A 1 184 ? -10.489 4.000 2.532 1.00 89.88 184 LEU A CA 1
ATOM 1424 C C . LEU A 1 184 ? -11.239 2.662 2.622 1.00 89.88 184 LEU A C 1
ATOM 1426 O O . LEU A 1 184 ? -11.957 2.435 3.593 1.00 89.88 184 LEU A O 1
ATOM 1430 N N . VAL A 1 185 ? -11.063 1.775 1.637 1.00 85.69 185 VAL A N 1
ATOM 1431 C CA . VAL A 1 185 ? -11.658 0.426 1.634 1.00 85.69 185 VAL A CA 1
ATOM 1432 C C . VAL A 1 185 ? -11.178 -0.370 2.848 1.00 85.69 185 VAL A C 1
ATOM 1434 O O . VAL A 1 185 ? -11.999 -0.957 3.552 1.00 85.69 185 VAL A O 1
ATOM 1437 N N . ASP A 1 186 ? -9.880 -0.319 3.146 1.00 89.31 186 ASP A N 1
ATOM 1438 C CA . ASP A 1 186 ? -9.291 -0.962 4.324 1.00 89.31 186 ASP A CA 1
ATOM 1439 C C . ASP A 1 186 ? -9.782 -0.329 5.643 1.00 89.31 186 ASP A C 1
ATOM 1441 O O . ASP A 1 186 ? -10.055 -1.019 6.621 1.00 89.31 186 ASP A O 1
ATOM 1445 N N . GLY A 1 187 ? -10.003 0.988 5.677 1.00 88.06 187 GLY A N 1
ATOM 1446 C CA . GLY A 1 187 ? -10.552 1.689 6.844 1.00 88.06 187 GLY A CA 1
ATOM 1447 C C . GLY A 1 187 ? -12.017 1.350 7.146 1.00 88.06 187 GLY A C 1
ATOM 1448 O O . GLY A 1 187 ? -12.446 1.396 8.301 1.00 88.06 187 GLY A O 1
ATOM 1449 N N . VAL A 1 188 ? -12.800 0.976 6.126 1.00 85.44 188 VAL A N 1
ATOM 1450 C CA . VAL A 1 188 ? -14.203 0.535 6.277 1.00 85.44 188 VAL A CA 1
ATOM 1451 C C . VAL A 1 188 ? -14.296 -0.949 6.685 1.00 85.44 188 VAL A C 1
ATOM 1453 O O . VAL A 1 188 ? -15.388 -1.502 6.838 1.00 85.44 188 VAL A O 1
ATOM 1456 N N . ASN A 1 189 ? -13.159 -1.604 6.926 1.00 83.69 189 ASN A N 1
ATOM 1457 C CA . ASN A 1 189 ? -13.100 -3.003 7.320 1.00 83.69 189 ASN A CA 1
ATOM 1458 C C . ASN A 1 189 ? -13.951 -3.285 8.581 1.00 83.69 189 ASN A C 1
ATOM 1460 O O . ASN A 1 189 ? -13.859 -2.562 9.584 1.00 83.69 189 ASN A O 1
ATOM 1464 N N . PRO A 1 190 ? -14.765 -4.363 8.573 1.00 75.94 190 PRO A N 1
ATOM 1465 C CA . PRO A 1 190 ? -15.617 -4.732 9.703 1.00 75.94 190 PRO A CA 1
ATOM 1466 C C . PRO A 1 190 ? -14.865 -4.908 11.023 1.00 75.94 190 PRO A C 1
ATOM 1468 O O . PRO A 1 190 ? -15.435 -4.617 12.072 1.00 75.94 190 PRO A O 1
ATOM 1471 N N . CYS A 1 191 ? -13.614 -5.377 10.996 1.00 81.75 191 CYS A N 1
ATOM 1472 C CA . CYS A 1 191 ? -12.808 -5.555 12.201 1.00 81.75 191 CYS A CA 1
ATOM 1473 C C . CYS A 1 191 ? -12.530 -4.207 12.873 1.00 81.75 191 CYS A C 1
ATOM 1475 O O . CYS A 1 191 ? -12.886 -4.027 14.038 1.00 81.75 191 CYS A O 1
ATOM 1477 N N . ALA A 1 192 ? -12.008 -3.239 12.118 1.00 85.88 192 ALA A N 1
ATOM 1478 C CA . ALA A 1 192 ? -11.669 -1.920 12.640 1.00 85.88 192 ALA A CA 1
ATOM 1479 C C . ALA A 1 192 ? -12.918 -1.164 13.134 1.00 85.88 192 ALA A C 1
ATOM 1481 O O . ALA A 1 192 ? -12.930 -0.625 14.246 1.00 85.88 192 ALA A O 1
ATOM 1482 N N . ILE A 1 193 ? -14.010 -1.190 12.355 1.00 84.69 193 ILE A N 1
ATOM 1483 C CA . ILE A 1 193 ? -15.283 -0.553 12.733 1.00 84.69 193 ILE A CA 1
ATOM 1484 C C . ILE A 1 193 ? -15.890 -1.210 13.982 1.00 84.69 193 ILE A C 1
ATOM 1486 O O . ILE A 1 193 ? -16.320 -0.511 14.901 1.00 84.69 193 ILE A O 1
ATOM 1490 N N . SER A 1 194 ? -15.930 -2.545 14.049 1.00 81.75 194 SER A N 1
ATOM 1491 C CA . SER A 1 194 ? -16.488 -3.261 15.205 1.00 81.75 194 SER A CA 1
ATOM 1492 C C . SER A 1 194 ? -15.729 -2.925 16.485 1.00 81.75 194 SER A C 1
ATOM 1494 O O . SER A 1 194 ? -16.337 -2.692 17.530 1.00 81.75 194 SER A O 1
ATOM 1496 N N . THR A 1 195 ? -14.405 -2.860 16.409 1.00 87.00 195 THR A N 1
ATOM 1497 C CA . THR A 1 195 ? -13.541 -2.564 17.550 1.00 87.00 195 THR A CA 1
ATOM 1498 C C . THR A 1 195 ? -13.733 -1.144 18.067 1.00 87.00 195 THR A C 1
ATOM 1500 O O . THR A 1 195 ? -13.899 -0.959 19.277 1.00 87.00 195 THR A O 1
ATOM 1503 N N . ILE A 1 196 ? -13.767 -0.134 17.189 1.00 88.56 196 ILE A N 1
ATOM 1504 C CA . ILE A 1 196 ? -13.989 1.250 17.630 1.00 88.56 196 ILE A CA 1
ATOM 1505 C C . ILE A 1 196 ? -15.407 1.433 18.189 1.00 88.56 196 ILE A C 1
ATOM 1507 O O . ILE A 1 196 ? -15.583 2.079 19.223 1.00 88.56 196 ILE A O 1
ATOM 1511 N N . LEU A 1 197 ? -16.417 0.790 17.592 1.00 86.38 197 LEU A N 1
ATOM 1512 C CA . LEU A 1 197 ? -17.781 0.785 18.127 1.00 86.38 197 LEU A CA 1
ATOM 1513 C C . LEU A 1 197 ? -17.851 0.111 19.498 1.00 86.38 197 LEU A C 1
ATOM 1515 O O . LEU A 1 197 ? -18.508 0.632 20.403 1.00 86.38 197 LEU A O 1
ATOM 1519 N N . PHE A 1 198 ? -17.159 -1.014 19.679 1.00 85.75 198 PHE A N 1
ATOM 1520 C CA . PHE A 1 198 ? -17.082 -1.706 20.961 1.00 85.75 198 PHE A CA 1
ATOM 1521 C C . PHE A 1 198 ? -16.411 -0.836 22.030 1.00 85.75 198 PHE A C 1
ATOM 1523 O O . PHE A 1 198 ? -16.943 -0.712 23.133 1.00 85.75 198 PHE A O 1
ATOM 1530 N N . LEU A 1 199 ? -15.292 -0.180 21.701 1.00 89.06 199 LEU A N 1
ATOM 1531 C CA . LEU A 1 199 ? -14.603 0.751 22.598 1.00 89.06 199 LEU A CA 1
ATOM 1532 C C . LEU A 1 199 ? -15.531 1.880 23.059 1.00 89.06 199 LEU A C 1
ATOM 1534 O O . LEU A 1 199 ? -15.665 2.118 24.261 1.00 89.06 199 LEU A O 1
ATOM 1538 N N . LEU A 1 200 ? -16.192 2.555 22.117 1.00 88.06 200 LEU A N 1
ATOM 1539 C CA . LEU A 1 200 ? -17.087 3.675 22.412 1.00 88.06 200 LEU A CA 1
ATOM 1540 C C . LEU A 1 200 ? -18.309 3.223 23.228 1.00 88.06 200 LEU A C 1
ATOM 1542 O O . LEU A 1 200 ? -18.655 3.848 24.234 1.00 88.06 200 LEU A O 1
ATOM 1546 N N . SER A 1 201 ? -18.909 2.086 22.868 1.00 84.25 201 SER A N 1
ATOM 1547 C CA . SER A 1 201 ? -20.026 1.490 23.614 1.00 84.25 201 SER A CA 1
ATOM 1548 C C . SER A 1 201 ? -19.615 1.129 25.043 1.00 84.25 201 SER A C 1
ATOM 1550 O O . SER A 1 201 ? -20.325 1.414 26.003 1.00 84.25 201 SER A O 1
ATOM 1552 N N . TYR A 1 202 ? -18.428 0.556 25.226 1.00 86.50 202 TYR A N 1
ATOM 1553 C CA . TYR A 1 202 ? -17.953 0.180 26.552 1.00 86.50 202 TYR A CA 1
ATOM 1554 C C . TYR A 1 202 ? -17.598 1.400 27.418 1.00 86.50 202 TYR A C 1
ATOM 1556 O O . TYR A 1 202 ? -17.902 1.414 28.612 1.00 86.50 202 TYR A O 1
ATOM 1564 N N . LEU A 1 203 ? -17.019 2.455 26.832 1.00 86.38 203 LEU A N 1
ATOM 1565 C CA . LEU A 1 203 ? -16.764 3.731 27.513 1.00 86.38 203 LEU A CA 1
ATOM 1566 C C . LEU A 1 203 ? -18.057 4.402 27.980 1.00 86.38 203 LEU A C 1
ATOM 1568 O O . LEU A 1 203 ? -18.114 4.924 29.095 1.00 86.38 203 LEU A O 1
ATOM 1572 N N . THR A 1 204 ? -19.106 4.377 27.155 1.00 84.44 204 THR A N 1
ATOM 1573 C CA . THR A 1 204 ? -20.398 4.967 27.525 1.00 84.44 204 THR A CA 1
ATOM 1574 C C . THR A 1 204 ? -21.110 4.180 28.619 1.00 84.44 204 THR A C 1
ATOM 1576 O O . THR A 1 204 ? -21.617 4.800 29.556 1.00 84.44 204 THR A O 1
ATOM 1579 N N . LEU A 1 205 ? -21.094 2.844 28.546 1.00 85.19 205 LEU A N 1
ATOM 1580 C CA . LEU A 1 205 ? -21.635 1.958 29.584 1.00 85.19 205 LEU A CA 1
ATOM 1581 C C . LEU A 1 205 ? -20.862 2.060 30.907 1.00 85.19 205 LEU A C 1
ATOM 1583 O O . LEU A 1 205 ? -21.456 1.952 31.974 1.00 85.19 205 LEU A O 1
ATOM 1587 N N . SER A 1 206 ? -19.557 2.332 30.852 1.00 83.50 206 SER A N 1
ATOM 1588 C CA . SER A 1 206 ? -18.708 2.521 32.040 1.00 83.50 206 SER A CA 1
ATOM 1589 C C . SER A 1 206 ? -18.829 3.922 32.665 1.00 83.50 206 SER A C 1
ATOM 1591 O O . SER A 1 206 ? -18.028 4.283 33.522 1.00 83.50 206 SER A O 1
ATOM 1593 N N . GLY A 1 207 ? -19.782 4.751 32.219 1.00 82.44 207 GLY A N 1
ATOM 1594 C CA . GLY A 1 207 ? -19.999 6.109 32.734 1.00 82.44 207 GLY A CA 1
ATOM 1595 C C . GLY A 1 207 ? -19.008 7.166 32.220 1.00 82.44 207 GLY A C 1
ATOM 1596 O O . GLY A 1 207 ? -19.134 8.343 32.549 1.00 82.44 207 GLY A O 1
ATOM 1597 N N . MET A 1 208 ? -18.064 6.802 31.347 1.00 82.31 208 MET A N 1
ATOM 1598 C CA . MET A 1 208 ? -17.002 7.681 30.833 1.00 82.31 208 MET A CA 1
ATOM 1599 C C . MET A 1 208 ? -17.403 8.420 29.544 1.00 82.31 208 MET A C 1
ATOM 1601 O O . MET A 1 208 ? -16.561 8.717 28.694 1.00 82.31 208 MET A O 1
ATOM 1605 N N . LYS A 1 209 ? -18.691 8.757 29.386 1.00 80.12 209 LYS A N 1
ATOM 1606 C CA . LYS A 1 209 ? -19.241 9.378 28.162 1.00 80.12 209 LYS A CA 1
ATOM 1607 C C . LYS A 1 209 ? -18.487 10.648 27.744 1.00 80.12 209 LYS A C 1
ATOM 1609 O O . LYS A 1 209 ? -18.222 10.840 26.562 1.00 80.12 209 LYS A O 1
ATOM 1614 N N . ARG A 1 210 ? -18.101 11.490 28.713 1.00 81.38 210 ARG A N 1
ATOM 1615 C CA . ARG A 1 210 ? -17.368 12.749 28.468 1.00 81.38 210 ARG A CA 1
ATOM 1616 C C . ARG A 1 210 ? -15.956 12.523 27.919 1.00 81.38 210 ARG A C 1
ATOM 1618 O O . ARG A 1 210 ? -15.479 13.329 27.132 1.00 81.38 210 ARG A O 1
ATOM 1625 N N . SER A 1 211 ? -15.314 11.421 28.301 1.00 85.38 211 SER A N 1
ATOM 1626 C CA . SER A 1 211 ? -13.964 11.056 27.854 1.00 85.38 211 SER A CA 1
ATOM 1627 C C . SER A 1 211 ? -13.967 10.200 26.587 1.00 85.38 211 SER A C 1
ATOM 1629 O O . SER A 1 211 ? -12.908 10.010 25.995 1.00 85.38 211 SER A O 1
ATOM 1631 N N . ALA A 1 212 ? -15.130 9.696 26.152 1.00 86.94 212 ALA A N 1
ATOM 1632 C CA . ALA A 1 212 ? -15.241 8.775 25.023 1.00 86.94 212 ALA A CA 1
ATOM 1633 C C . ALA A 1 212 ? -14.679 9.356 23.719 1.00 86.94 212 ALA A C 1
ATOM 1635 O O . ALA A 1 212 ? -14.001 8.649 22.981 1.00 86.94 212 ALA A O 1
ATOM 1636 N N . LEU A 1 213 ? -14.898 10.652 23.473 1.00 89.75 213 LEU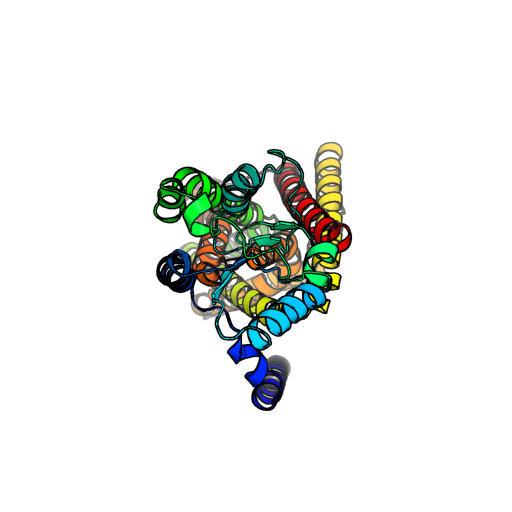 A N 1
ATOM 1637 C CA . LEU A 1 213 ? -14.346 11.335 22.305 1.00 89.75 213 LEU A CA 1
ATOM 1638 C C . LEU A 1 213 ? -12.816 11.375 22.351 1.00 89.75 213 LEU A C 1
ATOM 1640 O O . LEU A 1 213 ? -12.165 10.962 21.400 1.00 89.75 213 LEU A O 1
ATOM 1644 N N . THR A 1 214 ? -12.240 11.842 23.459 1.00 90.44 214 THR A N 1
ATOM 1645 C CA . THR A 1 214 ? -10.785 11.984 23.594 1.00 90.44 214 THR A CA 1
ATOM 1646 C C . THR A 1 214 ? -10.086 10.629 23.550 1.00 90.44 214 THR A C 1
ATOM 1648 O O . THR A 1 214 ? -9.084 10.479 22.860 1.00 90.44 214 THR A O 1
ATOM 1651 N N . VAL A 1 215 ? -10.637 9.620 24.233 1.00 90.50 215 VAL A N 1
ATOM 1652 C CA . VAL A 1 215 ? -10.115 8.246 24.200 1.00 90.50 215 VAL A CA 1
ATOM 1653 C C . VAL A 1 215 ? -10.247 7.649 22.799 1.00 90.50 215 VAL A C 1
ATOM 1655 O O . VAL A 1 215 ? -9.301 7.031 22.327 1.00 90.50 215 VAL A O 1
ATOM 1658 N N . GLY A 1 216 ? -11.371 7.866 22.109 1.00 91.75 216 GLY A N 1
ATOM 1659 C CA . GLY A 1 216 ? -11.568 7.421 20.727 1.00 91.75 216 GLY A CA 1
ATOM 1660 C C . GLY A 1 216 ? -10.589 8.068 19.743 1.00 91.75 216 GLY A C 1
ATOM 1661 O O . GLY A 1 216 ? -10.027 7.374 18.903 1.00 91.75 216 GLY A O 1
ATOM 1662 N N . LEU A 1 217 ? -10.319 9.371 19.880 1.00 93.25 217 LEU A N 1
ATOM 1663 C CA . LEU A 1 217 ? -9.329 10.081 19.060 1.00 93.25 217 LEU A CA 1
ATOM 1664 C C . LEU A 1 217 ? -7.899 9.598 19.336 1.00 93.25 217 LEU A C 1
ATOM 1666 O O . LEU A 1 217 ? -7.144 9.374 18.396 1.00 93.25 217 LEU A O 1
ATOM 1670 N N . LEU A 1 218 ? -7.533 9.387 20.604 1.00 92.88 218 LEU A N 1
ATOM 1671 C CA . LEU A 1 218 ? -6.229 8.820 20.970 1.00 92.88 218 LEU A CA 1
ATOM 1672 C C . LEU A 1 218 ? -6.073 7.381 20.478 1.00 92.88 218 LEU A C 1
ATOM 1674 O O . LEU A 1 218 ? -4.986 6.986 20.062 1.00 92.88 218 LEU A O 1
ATOM 1678 N N . PHE A 1 219 ? -7.157 6.606 20.503 1.00 92.38 219 PHE A N 1
ATOM 1679 C CA . PHE A 1 219 ? -7.176 5.262 19.946 1.00 92.38 219 PHE A CA 1
ATOM 1680 C C . PHE A 1 219 ? -6.945 5.303 18.430 1.00 92.38 219 PHE A C 1
ATOM 1682 O O . PHE A 1 219 ? -6.045 4.634 17.934 1.00 92.38 219 PHE A O 1
ATOM 1689 N N . ALA A 1 220 ? -7.672 6.158 17.705 1.00 93.81 220 ALA A N 1
ATOM 1690 C CA . ALA A 1 220 ? -7.481 6.351 16.270 1.00 93.81 220 ALA A CA 1
ATOM 1691 C C . ALA A 1 220 ? -6.049 6.814 15.928 1.00 93.81 220 ALA A C 1
ATOM 1693 O O . ALA A 1 220 ? -5.418 6.272 15.024 1.00 93.81 220 ALA A O 1
ATOM 1694 N N . ALA A 1 221 ? -5.492 7.756 16.695 1.00 93.94 221 ALA A N 1
ATOM 1695 C CA . ALA A 1 221 ? -4.105 8.191 16.536 1.00 93.94 221 ALA A CA 1
ATOM 1696 C C . ALA A 1 221 ? -3.100 7.046 16.768 1.00 93.94 221 ALA A C 1
ATOM 1698 O O . ALA A 1 221 ? -2.121 6.924 16.033 1.00 93.94 221 ALA A O 1
ATOM 1699 N N . GLY A 1 222 ? -3.356 6.178 17.753 1.00 93.19 222 GLY A N 1
ATOM 1700 C CA . GLY A 1 222 ? -2.545 4.987 18.003 1.00 93.19 222 GLY A CA 1
ATOM 1701 C C . GLY A 1 222 ? -2.611 3.976 16.854 1.00 93.19 222 GLY A C 1
ATOM 1702 O O . GLY A 1 222 ? -1.570 3.457 16.449 1.00 93.19 222 GLY A O 1
ATOM 1703 N N . CYS A 1 223 ? -3.798 3.745 16.281 1.00 93.38 223 CYS A N 1
ATOM 1704 C CA . CYS A 1 223 ? -3.964 2.925 15.077 1.00 93.38 223 CYS A CA 1
ATOM 1705 C C . CYS A 1 223 ? -3.173 3.501 13.898 1.00 93.38 223 CYS A C 1
ATOM 1707 O O . CYS A 1 223 ? -2.352 2.794 13.317 1.00 93.38 223 CYS A O 1
ATOM 1709 N N . PHE A 1 224 ? -3.358 4.792 13.597 1.00 94.81 224 PHE A N 1
ATOM 1710 C CA . PHE A 1 224 ? -2.642 5.491 12.527 1.00 94.81 224 PHE A CA 1
ATOM 1711 C C . PHE A 1 224 ? -1.125 5.349 12.676 1.00 94.81 224 PHE A C 1
ATOM 1713 O O . PHE A 1 224 ? -0.448 4.920 11.746 1.00 94.81 224 PHE A O 1
ATOM 1720 N N . LEU A 1 225 ? -0.589 5.658 13.862 1.00 94.94 225 LEU A N 1
ATOM 1721 C CA . LEU A 1 225 ? 0.848 5.582 14.106 1.00 94.94 225 LEU A CA 1
ATOM 1722 C C . LEU A 1 225 ? 1.367 4.149 13.953 1.00 94.94 225 LEU A C 1
ATOM 1724 O O . LEU A 1 225 ? 2.439 3.938 13.396 1.00 94.94 225 LEU A O 1
ATOM 1728 N N . THR A 1 226 ? 0.602 3.159 14.412 1.00 93.44 226 THR A N 1
ATOM 1729 C CA . THR A 1 226 ? 1.003 1.751 14.334 1.00 93.44 226 THR A CA 1
ATOM 1730 C C . THR A 1 226 ? 1.034 1.258 12.892 1.00 93.44 226 THR A C 1
ATOM 1732 O O . THR A 1 226 ? 2.046 0.691 12.491 1.00 93.44 226 THR A O 1
ATOM 1735 N N . TYR A 1 227 ? -0.001 1.512 12.083 1.00 91.75 227 TYR A N 1
ATOM 1736 C CA . TYR A 1 227 ? 0.039 1.154 10.660 1.00 91.75 227 TYR A CA 1
ATOM 1737 C C . TYR A 1 227 ? 1.122 1.917 9.906 1.00 91.75 227 TYR A C 1
ATOM 1739 O O . TYR A 1 227 ? 1.834 1.315 9.105 1.00 91.75 227 TYR A O 1
ATOM 1747 N N . PHE A 1 228 ? 1.314 3.205 10.200 1.00 91.75 228 PHE A N 1
ATOM 1748 C CA . PHE A 1 228 ? 2.390 3.985 9.601 1.00 91.75 228 PHE A CA 1
ATOM 1749 C C . PHE A 1 228 ? 3.763 3.362 9.899 1.00 91.75 228 PHE A C 1
ATOM 1751 O O . PHE A 1 228 ? 4.554 3.146 8.981 1.00 91.75 228 PHE A O 1
ATOM 1758 N N . LEU A 1 229 ? 4.023 2.971 11.153 1.00 92.06 229 LEU A N 1
ATOM 1759 C CA . LEU A 1 229 ? 5.252 2.276 11.552 1.00 92.06 229 LEU A CA 1
ATOM 1760 C C . LEU A 1 229 ? 5.380 0.882 10.920 1.00 92.06 229 LEU A C 1
ATOM 1762 O O . LEU A 1 229 ? 6.467 0.524 10.470 1.00 92.06 229 LEU A O 1
ATOM 1766 N N . ILE A 1 230 ? 4.290 0.110 10.838 1.00 90.25 230 ILE A N 1
ATOM 1767 C CA . ILE A 1 230 ? 4.269 -1.171 10.112 1.00 90.25 230 ILE A CA 1
ATOM 1768 C C . ILE A 1 230 ? 4.624 -0.938 8.642 1.00 90.25 230 ILE A C 1
ATOM 1770 O O . ILE A 1 230 ? 5.442 -1.664 8.092 1.00 90.25 230 ILE A O 1
ATOM 1774 N N . GLY A 1 231 ? 4.069 0.101 8.017 1.00 88.00 231 GLY A N 1
ATOM 1775 C CA . GLY A 1 231 ? 4.361 0.490 6.639 1.00 88.00 231 GLY A CA 1
ATOM 1776 C C . GLY A 1 231 ? 5.827 0.841 6.419 1.00 88.00 231 GLY A C 1
ATOM 1777 O O . GLY A 1 231 ? 6.434 0.340 5.477 1.00 88.00 231 GLY A O 1
ATOM 1778 N N . LEU A 1 232 ? 6.424 1.626 7.319 1.00 86.31 232 LEU A N 1
ATOM 1779 C CA . LEU A 1 232 ? 7.861 1.918 7.297 1.00 86.31 232 LEU A CA 1
ATOM 1780 C C . LEU A 1 232 ? 8.711 0.651 7.483 1.00 86.31 232 LEU A C 1
ATOM 1782 O O . LEU A 1 232 ? 9.744 0.492 6.831 1.00 86.31 232 LEU A O 1
ATOM 1786 N N . GLY A 1 233 ? 8.275 -0.262 8.353 1.00 84.81 233 GLY A N 1
ATOM 1787 C CA . GLY A 1 233 ? 8.924 -1.555 8.559 1.00 84.81 233 GLY A CA 1
ATOM 1788 C C . GLY A 1 233 ? 8.876 -2.428 7.306 1.00 84.81 233 GLY A C 1
ATOM 1789 O O . GLY A 1 233 ? 9.911 -2.920 6.861 1.00 84.81 233 GLY A O 1
ATOM 1790 N N . LEU A 1 234 ? 7.695 -2.563 6.697 1.00 80.38 234 LEU A N 1
ATOM 1791 C CA . LEU A 1 234 ? 7.487 -3.291 5.445 1.00 80.38 234 LEU A CA 1
ATOM 1792 C C . LEU A 1 234 ? 8.284 -2.682 4.298 1.00 80.38 234 LEU A C 1
ATOM 1794 O O . LEU A 1 234 ? 8.894 -3.422 3.534 1.00 80.38 234 LEU A O 1
ATOM 1798 N N . TRP A 1 235 ? 8.340 -1.353 4.214 1.00 76.06 235 TRP A N 1
ATOM 1799 C CA . TRP A 1 235 ? 9.174 -0.652 3.248 1.00 76.06 235 TRP A CA 1
ATOM 1800 C C . TRP A 1 235 ? 10.642 -1.056 3.378 1.00 76.06 235 TRP A C 1
ATOM 1802 O O . TRP A 1 235 ? 11.253 -1.508 2.412 1.00 76.06 235 TRP A O 1
ATOM 1812 N N . LYS A 1 236 ? 11.201 -0.949 4.587 1.00 75.44 236 LYS A N 1
ATOM 1813 C CA . LYS A 1 236 ? 12.604 -1.280 4.846 1.00 75.44 236 LYS A CA 1
ATOM 1814 C C . LYS A 1 236 ? 12.901 -2.758 4.582 1.00 75.44 236 LYS A C 1
ATOM 1816 O O . LYS A 1 236 ? 13.942 -3.088 4.027 1.00 75.44 236 LYS A O 1
ATOM 1821 N N . LEU A 1 237 ? 11.977 -3.648 4.944 1.00 69.75 237 LEU A N 1
ATOM 1822 C CA . LEU A 1 237 ? 12.082 -5.071 4.620 1.00 69.75 237 LEU A CA 1
ATOM 1823 C C . LEU A 1 237 ? 12.031 -5.304 3.109 1.00 69.75 237 LEU A C 1
ATOM 1825 O O . LEU A 1 237 ? 12.793 -6.117 2.601 1.00 69.75 237 LEU A O 1
ATOM 1829 N N . SER A 1 238 ? 11.178 -4.576 2.387 1.00 64.50 238 SER A N 1
ATOM 1830 C CA . SER A 1 238 ? 11.045 -4.695 0.936 1.00 64.50 238 SER A CA 1
ATOM 1831 C C . SER A 1 238 ? 12.298 -4.212 0.207 1.00 64.50 238 SER A C 1
ATOM 1833 O O . SER A 1 238 ? 12.792 -4.923 -0.658 1.00 64.50 238 SER A O 1
ATOM 1835 N N . SER A 1 239 ? 12.903 -3.087 0.600 1.00 61.84 239 SER A N 1
ATOM 1836 C CA . SER A 1 239 ? 14.130 -2.597 -0.043 1.00 61.84 239 SER A CA 1
ATOM 1837 C C . SER A 1 239 ? 15.321 -3.540 0.171 1.00 61.84 239 SER A C 1
ATOM 1839 O O . SER A 1 239 ? 16.174 -3.680 -0.706 1.00 61.84 239 SER A O 1
ATOM 1841 N N . MET A 1 240 ? 15.355 -4.247 1.303 1.00 57.09 240 MET A N 1
ATOM 1842 C CA . MET A 1 240 ? 16.394 -5.230 1.624 1.00 57.09 240 MET A CA 1
ATOM 1843 C C . MET A 1 240 ? 16.133 -6.615 1.008 1.00 57.09 240 MET A C 1
ATOM 1845 O O . MET A 1 240 ? 17.065 -7.263 0.549 1.00 57.09 240 MET A O 1
ATOM 1849 N N . ALA A 1 241 ? 14.882 -7.086 0.989 1.00 49.59 241 ALA A N 1
ATOM 1850 C CA . ALA A 1 241 ? 14.528 -8.429 0.524 1.00 49.59 241 ALA A CA 1
ATOM 1851 C C . ALA A 1 241 ? 14.236 -8.496 -0.986 1.00 49.59 241 ALA A C 1
ATOM 1853 O O . ALA A 1 241 ? 14.506 -9.519 -1.613 1.00 49.59 241 ALA A O 1
ATOM 1854 N N . MET A 1 242 ? 13.698 -7.426 -1.587 1.00 50.47 242 MET A N 1
ATOM 1855 C CA . MET A 1 242 ? 13.393 -7.357 -3.027 1.00 50.47 242 MET A CA 1
ATOM 1856 C C . MET A 1 242 ? 14.552 -6.834 -3.884 1.00 50.47 242 MET A C 1
ATOM 1858 O O . MET A 1 242 ? 14.487 -6.986 -5.102 1.00 50.47 242 MET A O 1
ATOM 1862 N N . SER A 1 243 ? 15.628 -6.303 -3.290 1.00 45.81 243 SER A N 1
ATOM 1863 C CA . SER A 1 243 ? 16.891 -6.051 -4.009 1.00 45.81 243 SER A CA 1
ATOM 1864 C C . SER A 1 243 ? 17.644 -7.345 -4.352 1.00 45.81 243 SER A C 1
ATOM 1866 O O . SER A 1 243 ? 18.456 -7.364 -5.275 1.00 45.81 243 SER A O 1
ATOM 1868 N N . ALA A 1 244 ? 17.331 -8.459 -3.680 1.00 48.50 244 ALA A N 1
ATOM 1869 C CA . ALA A 1 244 ? 17.800 -9.783 -4.062 1.00 48.50 244 ALA A CA 1
ATOM 1870 C C . ALA A 1 244 ? 16.928 -10.373 -5.188 1.00 48.50 244 ALA A C 1
ATOM 1872 O O . ALA A 1 244 ? 15.699 -10.391 -5.098 1.00 48.50 244 ALA A O 1
ATOM 1873 N N . VAL A 1 245 ? 17.560 -10.953 -6.216 1.00 49.97 245 VAL A N 1
ATOM 1874 C CA . VAL A 1 245 ? 16.902 -11.638 -7.358 1.00 49.97 245 VAL A CA 1
ATOM 1875 C C . VAL A 1 245 ? 15.831 -12.648 -6.905 1.00 49.97 245 VAL A C 1
ATOM 1877 O O . VAL A 1 245 ? 14.801 -12.819 -7.561 1.00 49.97 245 VAL A O 1
ATOM 1880 N N . TRP A 1 246 ? 16.047 -13.284 -5.752 1.00 49.66 246 TRP A N 1
ATOM 1881 C CA . TRP A 1 246 ? 15.131 -14.240 -5.127 1.00 49.66 246 TRP A CA 1
ATOM 1882 C C . TRP A 1 246 ? 13.829 -13.606 -4.622 1.00 49.66 246 TRP A C 1
ATOM 1884 O O . TRP A 1 246 ? 12.769 -14.216 -4.749 1.00 49.66 246 TRP A O 1
ATOM 1894 N N . GLY A 1 247 ? 13.873 -12.371 -4.112 1.00 57.81 247 GLY A N 1
ATOM 1895 C CA . GLY A 1 247 ? 12.692 -11.672 -3.609 1.00 57.81 247 GLY A CA 1
ATOM 1896 C C . GLY A 1 247 ? 11.677 -11.402 -4.715 1.00 57.81 247 GLY A C 1
ATOM 1897 O O . GLY A 1 247 ? 10.509 -11.766 -4.604 1.00 57.81 247 GLY A O 1
ATOM 1898 N N . ARG A 1 248 ? 12.128 -10.859 -5.848 1.00 56.53 248 ARG A N 1
ATOM 1899 C CA . ARG A 1 248 ? 11.239 -10.572 -6.984 1.00 56.53 248 ARG A CA 1
ATOM 1900 C C . ARG A 1 248 ? 10.738 -11.836 -7.693 1.00 56.53 248 ARG A C 1
ATOM 1902 O O . ARG A 1 248 ? 9.616 -11.842 -8.183 1.00 56.53 248 ARG A O 1
ATOM 1909 N N . ARG A 1 249 ? 11.535 -12.912 -7.728 1.00 60.62 249 ARG A N 1
ATOM 1910 C CA . ARG A 1 249 ? 11.136 -14.185 -8.353 1.00 60.62 249 ARG A CA 1
ATOM 1911 C C . ARG A 1 249 ? 10.252 -15.059 -7.466 1.00 60.62 249 ARG A C 1
ATOM 1913 O O . ARG A 1 249 ? 9.467 -15.814 -8.002 1.00 60.62 249 ARG A O 1
ATOM 1920 N N . ILE A 1 250 ? 10.350 -15.003 -6.143 1.00 66.38 250 ILE A N 1
ATOM 1921 C CA . ILE A 1 250 ? 9.576 -15.913 -5.280 1.00 66.38 250 ILE A CA 1
ATOM 1922 C C . ILE A 1 250 ? 8.537 -15.152 -4.467 1.00 66.38 250 ILE A C 1
ATOM 1924 O O . ILE A 1 250 ? 7.364 -15.514 -4.481 1.00 66.38 250 ILE A O 1
ATOM 1928 N N . ILE A 1 251 ? 8.938 -14.072 -3.796 1.00 69.50 251 ILE A N 1
ATOM 1929 C CA . ILE A 1 251 ? 8.065 -13.348 -2.864 1.00 69.50 251 ILE A CA 1
ATOM 1930 C C . ILE A 1 251 ? 6.947 -12.626 -3.621 1.00 69.50 251 ILE A C 1
ATOM 1932 O O . ILE A 1 251 ? 5.796 -12.700 -3.205 1.00 69.50 251 ILE A O 1
ATOM 1936 N N . TYR A 1 252 ? 7.254 -11.971 -4.744 1.00 70.88 252 TYR A N 1
ATOM 1937 C CA . TYR A 1 252 ? 6.260 -11.214 -5.516 1.00 70.88 252 TYR A CA 1
ATOM 1938 C C . TYR A 1 252 ? 5.133 -12.086 -6.117 1.00 70.88 252 TYR A C 1
ATOM 1940 O O . TYR A 1 252 ? 3.967 -11.759 -5.885 1.00 70.88 252 TYR A O 1
ATOM 1948 N N . PRO A 1 253 ? 5.407 -13.220 -6.803 1.00 70.56 253 PRO A N 1
ATOM 1949 C CA . PRO A 1 253 ? 4.338 -14.107 -7.269 1.00 70.56 253 PRO A CA 1
ATOM 1950 C C . PRO A 1 253 ? 3.628 -14.841 -6.132 1.00 70.56 253 PRO A C 1
ATOM 1952 O O . PRO A 1 253 ? 2.421 -15.042 -6.218 1.00 70.56 253 PRO A O 1
ATOM 1955 N N . LEU A 1 254 ? 4.333 -15.213 -5.056 1.00 78.75 254 LEU A N 1
ATOM 1956 C CA . LEU A 1 254 ? 3.705 -15.838 -3.889 1.00 78.75 254 LEU A CA 1
ATOM 1957 C C . LEU A 1 254 ? 2.726 -14.877 -3.211 1.00 78.75 254 LEU A C 1
ATOM 1959 O O . LEU A 1 254 ? 1.613 -15.276 -2.867 1.00 78.75 254 LEU A O 1
ATOM 1963 N N . LEU A 1 255 ? 3.111 -13.607 -3.067 1.00 78.19 255 LEU A N 1
ATOM 1964 C CA . LEU A 1 255 ? 2.232 -12.570 -2.547 1.00 78.19 255 LEU A CA 1
ATOM 1965 C C . LEU A 1 255 ? 1.058 -12.329 -3.498 1.00 78.19 255 LEU A C 1
ATOM 1967 O O . LEU A 1 255 ? -0.073 -12.324 -3.035 1.00 78.19 255 LEU A O 1
ATOM 1971 N N . GLY A 1 256 ? 1.294 -12.249 -4.812 1.00 77.75 256 GLY A N 1
ATOM 1972 C CA . GLY A 1 256 ? 0.227 -12.151 -5.813 1.00 77.75 256 GLY A CA 1
ATOM 1973 C C . GLY A 1 256 ? -0.775 -13.312 -5.741 1.00 77.75 256 GLY A C 1
ATOM 1974 O O . GLY A 1 256 ? -1.983 -13.084 -5.738 1.00 77.75 256 GLY A O 1
ATOM 1975 N N . LEU A 1 257 ? -0.296 -14.552 -5.597 1.00 82.62 257 LEU A N 1
ATOM 1976 C CA . LEU A 1 257 ? -1.136 -15.742 -5.427 1.00 82.62 257 LEU A CA 1
ATOM 1977 C C . LEU A 1 257 ? -1.947 -15.679 -4.123 1.00 82.62 257 LEU A C 1
ATOM 1979 O O . LEU A 1 257 ? -3.149 -15.958 -4.120 1.00 82.62 257 LEU A O 1
ATOM 1983 N N . ALA A 1 258 ? -1.311 -15.280 -3.018 1.00 82.94 258 ALA A N 1
ATOM 1984 C CA . ALA A 1 258 ? -1.984 -15.091 -1.738 1.00 82.94 258 ALA A CA 1
ATOM 1985 C C . ALA A 1 258 ? -3.064 -14.001 -1.833 1.00 82.94 258 ALA A C 1
ATOM 1987 O O . ALA A 1 258 ? -4.190 -14.217 -1.390 1.00 82.94 258 ALA A O 1
ATOM 1988 N N . THR A 1 259 ? -2.768 -12.874 -2.482 1.00 82.25 259 THR A N 1
ATOM 1989 C CA . THR A 1 259 ? -3.715 -11.780 -2.728 1.00 82.25 259 THR A CA 1
ATOM 1990 C C . THR A 1 259 ? -4.909 -12.238 -3.561 1.00 82.25 259 THR A C 1
ATOM 1992 O O . THR A 1 259 ? -6.045 -11.957 -3.186 1.00 82.25 259 THR A O 1
ATOM 1995 N N . ILE A 1 260 ? -4.687 -13.000 -4.638 1.00 85.56 260 ILE A N 1
ATOM 1996 C CA . ILE A 1 260 ? -5.774 -13.597 -5.431 1.00 85.56 260 ILE A CA 1
ATOM 1997 C C . ILE A 1 260 ? -6.610 -14.562 -4.590 1.00 85.56 260 ILE A C 1
ATOM 1999 O O . ILE A 1 260 ? -7.836 -14.545 -4.671 1.00 85.56 260 ILE A O 1
ATOM 2003 N N . THR A 1 261 ? -5.971 -15.371 -3.747 1.00 84.12 261 THR A N 1
ATOM 2004 C CA . THR A 1 261 ? -6.683 -16.302 -2.862 1.00 84.12 261 THR A CA 1
ATOM 2005 C C . THR A 1 261 ? -7.612 -15.544 -1.915 1.00 84.12 261 THR A C 1
ATOM 2007 O O . THR A 1 261 ? -8.786 -15.888 -1.788 1.00 84.12 261 THR A O 1
ATOM 2010 N N . VAL A 1 262 ? -7.118 -14.467 -1.299 1.00 83.69 262 VAL A N 1
ATOM 2011 C CA . VAL A 1 262 ? -7.936 -13.598 -0.445 1.00 83.69 262 VAL A CA 1
ATOM 2012 C C . VAL A 1 262 ? -9.055 -12.928 -1.246 1.00 83.69 262 VAL A C 1
ATOM 2014 O O . VAL A 1 262 ? -10.192 -12.912 -0.783 1.00 83.69 262 VAL A O 1
ATOM 2017 N N . ALA A 1 263 ? -8.781 -12.451 -2.463 1.00 85.06 263 ALA A N 1
ATOM 2018 C CA . ALA A 1 263 ? -9.791 -11.849 -3.331 1.00 85.06 263 ALA A CA 1
ATOM 2019 C C . ALA A 1 263 ? -10.951 -12.815 -3.629 1.00 85.06 263 ALA A C 1
ATOM 2021 O O . ALA A 1 263 ? -12.117 -12.457 -3.463 1.00 85.06 263 ALA A O 1
ATOM 2022 N N . VAL A 1 264 ? -10.644 -14.061 -4.006 1.00 86.00 264 VAL A N 1
ATOM 2023 C CA . VAL A 1 264 ? -11.647 -15.109 -4.269 1.00 86.00 264 VAL A CA 1
ATOM 2024 C C . VAL A 1 264 ? -12.485 -15.385 -3.025 1.00 86.00 264 VAL A C 1
ATOM 2026 O O . VAL A 1 264 ? -13.713 -15.445 -3.098 1.00 86.00 264 VAL A O 1
ATOM 2029 N N . LEU A 1 265 ? -11.844 -15.513 -1.865 1.00 84.94 265 LEU A N 1
ATOM 2030 C CA . LEU A 1 265 ? -12.556 -15.743 -0.616 1.00 84.94 265 LEU A CA 1
ATOM 2031 C C . LEU A 1 265 ? -13.434 -14.544 -0.208 1.00 84.94 265 LEU A C 1
ATOM 2033 O O . LEU A 1 265 ? -14.521 -14.755 0.332 1.00 84.94 265 LEU A O 1
ATOM 2037 N N . ALA A 1 266 ? -13.017 -13.310 -0.504 1.00 84.00 266 ALA A N 1
ATOM 2038 C CA . ALA A 1 266 ? -13.819 -12.107 -0.282 1.00 84.00 266 ALA A CA 1
ATOM 2039 C C . ALA A 1 266 ? -15.072 -12.082 -1.179 1.00 84.00 266 ALA A C 1
ATOM 2041 O O . ALA A 1 266 ? -16.162 -11.758 -0.701 1.00 84.00 266 ALA A O 1
ATOM 2042 N N . PHE A 1 267 ? -14.962 -12.508 -2.444 1.00 85.38 267 PHE A N 1
ATOM 2043 C CA . PHE A 1 267 ? -16.123 -12.683 -3.327 1.00 85.38 267 PHE A CA 1
ATOM 2044 C C . PHE A 1 267 ? -17.088 -13.754 -2.814 1.00 85.38 267 PHE A C 1
ATOM 2046 O O . PHE A 1 267 ? -18.297 -13.522 -2.778 1.00 85.38 267 PHE A O 1
ATOM 2053 N N . ILE A 1 268 ? -16.562 -14.899 -2.369 1.00 85.00 268 ILE A N 1
ATOM 2054 C CA . ILE A 1 268 ? -17.371 -15.972 -1.776 1.00 85.00 268 ILE A CA 1
ATOM 2055 C C . ILE A 1 268 ? -18.098 -15.464 -0.522 1.00 85.00 268 ILE A C 1
ATOM 2057 O O . ILE A 1 268 ? -19.287 -15.731 -0.353 1.00 85.00 268 ILE A O 1
ATOM 2061 N N . GLU A 1 269 ? -17.418 -14.711 0.348 1.00 84.00 269 GLU A N 1
ATOM 2062 C CA . GLU A 1 269 ? -18.035 -14.109 1.536 1.00 84.00 269 GLU A CA 1
ATOM 2063 C C . GLU A 1 269 ? -19.147 -13.125 1.158 1.00 84.00 269 GLU A C 1
ATOM 2065 O O . GLU A 1 269 ? -20.208 -13.140 1.780 1.00 84.00 269 GLU A O 1
ATOM 2070 N N . SER A 1 270 ? -18.933 -12.301 0.128 1.00 84.19 270 SER A N 1
ATOM 2071 C CA . SER A 1 270 ? -19.952 -11.378 -0.373 1.00 84.19 270 SER A CA 1
ATOM 2072 C C . SER A 1 270 ? -21.199 -12.130 -0.857 1.00 84.19 270 SER A C 1
ATOM 2074 O O . SER A 1 270 ? -22.300 -11.831 -0.391 1.00 84.19 270 SER A O 1
ATOM 2076 N N . ASP A 1 271 ? -21.044 -13.162 -1.696 1.00 85.25 271 ASP A N 1
ATOM 2077 C CA . ASP A 1 271 ? -22.167 -13.976 -2.194 1.00 85.25 271 ASP A CA 1
ATOM 2078 C C . ASP A 1 271 ? -22.913 -14.698 -1.054 1.00 85.25 271 ASP A C 1
ATOM 2080 O O . ASP A 1 271 ? -24.146 -14.674 -1.006 1.00 85.25 271 ASP A O 1
ATOM 2084 N N . GLN A 1 272 ? -22.195 -15.259 -0.072 1.00 84.88 272 GLN A N 1
ATOM 2085 C CA . GLN A 1 272 ? -22.818 -15.864 1.112 1.00 84.88 272 GLN A CA 1
ATOM 2086 C C . GLN A 1 272 ? -23.650 -14.849 1.904 1.00 84.88 272 GLN A C 1
ATOM 2088 O O . GLN A 1 272 ? -24.786 -15.148 2.276 1.00 84.88 272 GLN A O 1
ATOM 2093 N N . LEU A 1 273 ? -23.123 -13.641 2.123 1.00 84.56 273 LEU A N 1
ATOM 2094 C CA . LEU A 1 273 ? -23.840 -12.570 2.818 1.00 84.56 273 LEU A CA 1
ATOM 2095 C C . LEU A 1 273 ? -25.082 -12.112 2.043 1.00 84.56 273 LEU A C 1
ATOM 2097 O O . LEU A 1 273 ? -26.118 -11.875 2.659 1.00 84.56 273 LEU A O 1
ATOM 2101 N N . LEU A 1 274 ? -25.001 -12.036 0.712 1.00 85.38 274 LEU A N 1
ATOM 2102 C CA . LEU A 1 274 ? -26.125 -11.703 -0.169 1.00 85.38 274 LEU A CA 1
ATOM 2103 C C . LEU A 1 274 ? -27.239 -12.761 -0.120 1.00 85.38 274 LEU A C 1
ATOM 2105 O O . LEU A 1 274 ? -28.414 -12.402 -0.098 1.00 85.38 274 LEU A O 1
ATOM 2109 N N . ARG A 1 275 ? -26.890 -14.053 -0.077 1.00 84.25 275 ARG A N 1
ATOM 2110 C CA . ARG A 1 275 ? -27.868 -15.158 -0.112 1.00 84.25 275 ARG A CA 1
ATOM 2111 C C . ARG A 1 275 ? -28.425 -15.545 1.254 1.00 84.25 275 ARG A C 1
ATOM 2113 O O . ARG A 1 275 ? -29.597 -15.887 1.359 1.00 84.25 275 ARG A O 1
ATOM 2120 N N . ARG A 1 276 ? -27.573 -15.582 2.282 1.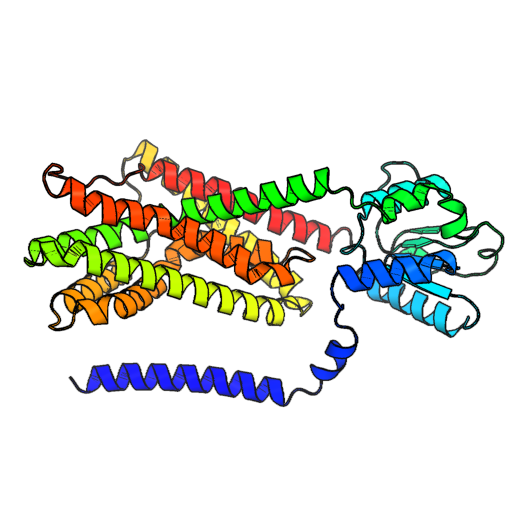00 81.50 276 ARG A N 1
ATOM 2121 C CA . ARG A 1 276 ? -27.878 -16.176 3.598 1.00 81.50 276 ARG A CA 1
ATOM 2122 C C . ARG A 1 276 ? -27.959 -15.144 4.721 1.00 81.50 276 ARG A C 1
ATOM 2124 O O . ARG A 1 276 ? -28.376 -15.486 5.822 1.00 81.50 276 ARG A O 1
ATOM 2131 N N . GLY A 1 277 ? -27.528 -13.902 4.484 1.00 74.81 277 GLY A N 1
ATOM 2132 C CA . GLY A 1 277 ? -27.446 -12.852 5.509 1.00 74.81 277 GLY A CA 1
ATOM 2133 C C . GLY A 1 277 ? -26.332 -13.057 6.547 1.00 74.81 277 GLY A C 1
ATOM 2134 O O . GLY A 1 277 ? -26.086 -12.177 7.369 1.00 74.81 277 GLY A O 1
ATOM 2135 N N . SER A 1 278 ? -25.628 -14.191 6.507 1.00 73.19 278 SER A N 1
ATOM 2136 C CA . SER A 1 278 ? -24.485 -14.516 7.356 1.00 73.19 278 SER A CA 1
ATOM 2137 C C . SER A 1 278 ? -23.407 -15.238 6.542 1.00 73.19 278 SER A C 1
ATOM 2139 O O . SER A 1 278 ? -23.666 -15.775 5.467 1.00 73.19 278 SER A O 1
ATOM 2141 N N . SER A 1 279 ? -22.175 -15.215 7.048 1.00 71.19 279 SER A N 1
ATOM 2142 C CA . SER A 1 279 ? -21.041 -15.911 6.439 1.00 71.19 279 SER A CA 1
ATOM 2143 C C . SER A 1 279 ? -20.169 -16.551 7.519 1.00 71.19 279 SER A C 1
ATOM 2145 O O . SER A 1 279 ? -19.915 -15.924 8.555 1.00 71.19 279 SER A O 1
ATOM 2147 N N . GLU A 1 280 ? -19.682 -17.761 7.258 1.00 65.31 280 GLU A N 1
ATOM 2148 C CA . GLU A 1 280 ? -18.750 -18.522 8.106 1.00 65.31 280 GLU A CA 1
ATOM 2149 C C . GLU A 1 280 ? -17.327 -18.566 7.511 1.00 65.31 280 GLU A C 1
ATOM 2151 O O . GLU A 1 280 ? -16.586 -19.528 7.691 1.00 65.31 280 GLU A O 1
ATOM 2156 N N . THR A 1 281 ? -16.924 -17.538 6.758 1.00 63.44 281 THR A N 1
ATOM 2157 C CA . THR A 1 281 ? -15.627 -17.517 6.061 1.00 63.44 281 THR A CA 1
ATOM 2158 C C . THR A 1 281 ? -14.404 -17.296 6.957 1.00 63.44 281 THR A C 1
ATOM 2160 O O . THR A 1 281 ? -14.442 -16.615 7.984 1.00 63.44 281 THR A O 1
ATOM 2163 N N . VAL A 1 282 ? -13.271 -17.823 6.472 1.00 62.09 282 VAL A N 1
ATOM 2164 C CA . VAL A 1 282 ? -11.919 -17.784 7.068 1.00 62.09 282 VAL A CA 1
ATOM 2165 C C . VAL A 1 282 ? -11.299 -16.373 7.089 1.00 62.09 282 VAL A C 1
ATOM 2167 O O . VAL A 1 282 ? -10.356 -16.133 7.834 1.00 62.09 282 VAL A O 1
ATOM 2170 N N . LEU A 1 283 ? -11.837 -15.416 6.320 1.00 67.50 283 LEU A N 1
ATOM 2171 C CA . LEU A 1 283 ? -11.311 -14.037 6.235 1.00 67.50 283 LEU A CA 1
ATOM 2172 C C . LEU A 1 283 ? -11.576 -13.204 7.484 1.00 67.50 283 LEU A C 1
ATOM 2174 O O . LEU A 1 283 ? -11.014 -12.121 7.647 1.00 67.50 283 LEU A O 1
ATOM 2178 N N . LYS A 1 284 ? -12.454 -13.685 8.361 1.00 71.62 284 LYS A N 1
ATOM 2179 C CA . LYS A 1 284 ? -12.714 -13.044 9.642 1.00 71.62 284 LYS A CA 1
ATOM 2180 C C . LYS A 1 284 ? -11.575 -13.349 10.600 1.00 71.62 284 LYS A C 1
ATOM 2182 O O . LYS A 1 284 ? -11.093 -14.476 10.693 1.00 71.62 284 LYS A O 1
ATOM 2187 N N . LEU A 1 285 ? -11.204 -12.341 11.380 1.00 70.62 285 LEU A N 1
ATOM 2188 C CA . LEU A 1 285 ? -10.294 -12.531 12.496 1.00 70.62 285 LEU A CA 1
ATOM 2189 C C . LEU A 1 285 ? -10.853 -13.635 13.425 1.00 70.62 285 LEU A C 1
ATOM 2191 O O . LEU A 1 285 ? -12.026 -13.554 13.806 1.00 70.62 285 LEU A O 1
ATOM 2195 N N . PRO A 1 286 ? -10.061 -14.654 13.817 1.00 76.38 286 PRO A N 1
ATOM 2196 C CA . PRO A 1 286 ? -10.579 -15.755 14.618 1.00 76.38 286 PRO A CA 1
ATOM 2197 C C . PRO A 1 286 ? -11.178 -15.252 15.934 1.00 76.38 286 PRO A C 1
ATOM 2199 O O . PRO A 1 286 ? -10.641 -14.342 16.570 1.00 76.38 286 PRO A O 1
ATOM 2202 N N . ASN A 1 287 ? -12.251 -15.897 16.401 1.00 76.62 287 ASN A N 1
ATOM 2203 C CA . ASN A 1 287 ? -12.972 -15.491 17.615 1.00 76.62 287 ASN A CA 1
ATOM 2204 C C . ASN A 1 287 ? -12.066 -15.344 18.853 1.00 76.62 287 ASN A C 1
ATOM 2206 O O . ASN A 1 287 ? -12.361 -14.553 19.745 1.00 76.62 287 ASN A O 1
ATOM 2210 N N . SER A 1 288 ? -10.962 -16.089 18.930 1.00 77.62 288 SER A N 1
ATOM 2211 C CA . SER A 1 288 ? -9.966 -15.973 20.000 1.00 77.62 288 SER A CA 1
ATOM 2212 C C . SER A 1 288 ? -9.236 -14.626 19.986 1.00 77.62 288 SER A C 1
ATOM 2214 O O . SER A 1 288 ? -9.060 -14.016 21.040 1.00 77.62 288 SER A O 1
ATOM 2216 N N . PHE A 1 289 ? -8.845 -14.137 18.811 1.00 80.44 289 PHE A N 1
ATOM 2217 C CA . PHE A 1 289 ? -8.204 -12.836 18.641 1.00 80.44 289 PHE A CA 1
ATOM 2218 C C . PHE A 1 289 ? -9.199 -11.699 18.881 1.00 80.44 289 PHE A C 1
ATOM 2220 O O . PHE A 1 289 ? -8.868 -10.768 19.609 1.00 80.44 289 PHE A O 1
ATOM 2227 N N . LEU A 1 290 ? -10.442 -11.828 18.406 1.00 77.31 290 LEU A N 1
ATOM 2228 C CA . LEU A 1 290 ? -11.506 -10.860 18.698 1.00 77.31 290 LEU A CA 1
ATOM 2229 C C . LEU A 1 290 ? -11.814 -10.766 20.206 1.00 77.31 290 LEU A C 1
ATOM 2231 O O . LEU A 1 290 ? -12.010 -9.689 20.760 1.00 77.31 290 LEU A O 1
ATOM 2235 N N . ARG A 1 291 ? -11.814 -11.895 20.926 1.00 82.44 291 ARG A N 1
ATOM 2236 C CA . ARG A 1 291 ? -11.944 -11.871 22.393 1.00 82.44 291 ARG A CA 1
ATOM 2237 C C . ARG A 1 291 ? -10.768 -11.150 23.048 1.00 82.44 291 ARG A C 1
ATOM 2239 O O . ARG A 1 291 ? -10.986 -10.368 23.966 1.00 82.44 291 ARG A O 1
ATOM 2246 N N . ARG A 1 292 ? -9.539 -11.355 22.557 1.00 86.12 292 ARG A N 1
ATOM 2247 C CA . ARG A 1 292 ? -8.345 -10.662 23.070 1.00 86.12 292 ARG A CA 1
ATOM 2248 C C . ARG A 1 292 ? -8.413 -9.152 22.855 1.00 86.12 292 ARG A C 1
ATOM 2250 O O . ARG A 1 292 ? -8.039 -8.423 23.771 1.00 86.12 292 ARG A O 1
ATOM 2257 N N . THR A 1 293 ? -8.900 -8.676 21.706 1.00 84.06 293 THR A N 1
ATOM 2258 C CA . THR A 1 293 ? -9.076 -7.231 21.473 1.00 84.06 293 THR A CA 1
ATOM 2259 C C . THR A 1 293 ? -10.114 -6.653 22.433 1.00 84.06 293 THR A C 1
ATOM 2261 O O . THR A 1 293 ? -9.833 -5.670 23.120 1.00 84.06 293 THR A O 1
ATOM 2264 N N . HIS A 1 294 ? -11.269 -7.309 22.584 1.00 85.81 294 HIS A N 1
ATOM 2265 C CA . HIS A 1 294 ? -12.299 -6.891 23.537 1.00 85.81 294 HIS A CA 1
ATOM 2266 C C . HIS A 1 294 ? -11.800 -6.897 24.987 1.00 85.81 294 HIS A C 1
ATOM 2268 O O . HIS A 1 294 ? -12.060 -5.950 25.730 1.00 85.81 294 HIS A O 1
ATOM 2274 N N . ASP A 1 295 ? -11.063 -7.925 25.405 1.00 87.12 295 ASP A N 1
ATOM 2275 C CA . ASP A 1 295 ? -10.493 -8.009 26.750 1.00 87.12 295 ASP A CA 1
ATOM 2276 C C . ASP A 1 295 ? -9.456 -6.914 27.000 1.00 87.12 295 ASP A C 1
ATOM 2278 O O . ASP A 1 295 ? -9.429 -6.325 28.086 1.00 87.12 295 ASP A O 1
ATOM 2282 N N . LEU A 1 296 ? -8.623 -6.611 26.000 1.00 87.25 296 LEU A N 1
ATOM 2283 C CA . LEU A 1 296 ? -7.651 -5.529 26.085 1.00 87.25 296 LEU A CA 1
ATOM 2284 C C . LEU A 1 296 ? -8.360 -4.182 26.248 1.00 87.25 296 LEU A C 1
ATOM 2286 O O . LEU A 1 296 ? -8.044 -3.441 27.175 1.00 87.25 296 LEU A O 1
ATOM 2290 N N . ILE A 1 297 ? -9.385 -3.916 25.436 1.00 87.50 297 ILE A N 1
ATOM 2291 C CA . ILE A 1 297 ? -10.219 -2.712 25.542 1.00 87.50 297 ILE A CA 1
ATOM 2292 C C . ILE A 1 297 ? -10.864 -2.609 26.928 1.00 87.50 297 ILE A C 1
ATOM 2294 O O . ILE A 1 297 ? -10.767 -1.567 27.579 1.00 87.50 297 ILE A O 1
ATOM 2298 N N . ARG A 1 298 ? -11.472 -3.692 27.430 1.00 87.12 298 ARG A N 1
ATOM 2299 C CA . ARG A 1 298 ? -12.111 -3.706 28.757 1.00 87.12 298 ARG A CA 1
ATOM 2300 C C . ARG A 1 298 ? -11.126 -3.367 29.871 1.00 87.12 298 ARG A C 1
ATOM 2302 O O . ARG A 1 298 ? -11.485 -2.629 30.788 1.00 87.12 298 ARG A O 1
ATOM 2309 N N . ARG A 1 299 ? -9.905 -3.911 29.808 1.00 87.19 299 ARG A N 1
ATOM 2310 C CA . ARG A 1 299 ? -8.837 -3.643 30.786 1.00 87.19 299 ARG A CA 1
ATOM 2311 C C . ARG A 1 299 ? -8.354 -2.199 30.704 1.00 87.19 299 ARG A C 1
ATOM 2313 O O . ARG A 1 299 ? -8.205 -1.569 31.745 1.00 87.19 299 ARG A O 1
ATOM 2320 N N . THR A 1 300 ? -8.166 -1.676 29.496 1.00 84.56 300 THR A N 1
ATOM 2321 C CA . THR A 1 300 ? -7.744 -0.290 29.259 1.00 84.56 300 THR A CA 1
ATOM 2322 C C . THR A 1 300 ? -8.760 0.707 29.800 1.00 84.56 300 THR A C 1
ATOM 2324 O O . THR A 1 300 ? -8.385 1.623 30.523 1.00 84.56 300 THR A O 1
ATOM 2327 N N . VAL A 1 301 ? -10.050 0.502 29.522 1.00 84.06 301 VAL A N 1
ATOM 2328 C CA . VAL A 1 301 ? -11.115 1.407 29.982 1.00 84.06 301 VAL A CA 1
ATOM 2329 C C . VAL A 1 301 ? -11.316 1.340 31.499 1.00 84.06 301 VAL A C 1
ATOM 2331 O O . VAL A 1 301 ? -11.545 2.367 32.126 1.00 84.06 301 VAL A O 1
ATOM 2334 N N . LYS A 1 302 ? -11.187 0.157 32.118 1.00 84.69 302 LYS A N 1
ATOM 2335 C CA . LYS A 1 302 ? -11.276 0.003 33.584 1.00 84.69 302 LYS A CA 1
ATOM 2336 C C . LYS A 1 302 ? -10.057 0.548 34.337 1.00 84.69 302 LYS A C 1
ATOM 2338 O O . LYS A 1 302 ? -10.107 0.673 35.559 1.00 84.69 302 LYS A O 1
ATOM 2343 N N . ALA A 1 303 ? -8.951 0.822 33.650 1.00 81.50 303 ALA A N 1
ATOM 2344 C CA . ALA A 1 303 ? -7.748 1.326 34.288 1.00 81.50 303 ALA A CA 1
ATOM 2345 C C . ALA A 1 303 ? -7.911 2.799 34.693 1.00 81.50 303 ALA A C 1
ATOM 2347 O O . ALA A 1 303 ? -8.443 3.615 33.944 1.00 81.50 303 ALA A O 1
ATOM 2348 N N . LYS A 1 304 ? -7.338 3.168 35.846 1.00 76.38 304 LYS A N 1
ATOM 2349 C CA . LYS A 1 304 ? -7.310 4.555 36.351 1.00 76.38 304 LYS A CA 1
ATOM 2350 C C . LYS A 1 304 ? -6.702 5.554 35.346 1.00 76.38 304 LYS A C 1
ATOM 2352 O O . LYS A 1 304 ? -7.017 6.736 35.390 1.00 76.38 304 LYS A O 1
ATOM 2357 N N . TYR A 1 305 ? -5.866 5.067 34.425 1.00 81.19 305 TYR A N 1
ATOM 2358 C CA . TYR A 1 305 ? -5.151 5.847 33.410 1.00 81.19 305 TYR A CA 1
ATOM 2359 C C . TYR A 1 305 ? -5.619 5.541 31.976 1.00 81.19 305 TYR A C 1
ATOM 2361 O O . TYR A 1 305 ? -4.810 5.535 31.050 1.00 81.19 305 TYR A O 1
ATOM 2369 N N . ALA A 1 306 ? -6.916 5.278 31.777 1.00 78.94 306 ALA A N 1
ATOM 2370 C CA . ALA A 1 306 ? -7.497 4.926 30.475 1.00 78.94 306 ALA A CA 1
ATOM 2371 C C . ALA A 1 306 ? -7.106 5.880 29.328 1.00 78.94 306 ALA A C 1
ATOM 2373 O O . ALA A 1 306 ? -6.902 5.430 28.205 1.00 78.94 306 ALA A O 1
ATOM 2374 N N . LEU A 1 307 ? -6.950 7.180 29.609 1.00 81.88 307 LEU A N 1
ATOM 2375 C CA . LEU A 1 307 ? -6.538 8.179 28.618 1.00 81.88 307 LEU A CA 1
ATOM 2376 C C . LEU A 1 307 ? -5.114 7.927 28.094 1.00 81.88 307 LEU A C 1
ATOM 2378 O O . LEU A 1 307 ? -4.886 7.948 26.892 1.00 81.88 307 LEU A O 1
ATOM 2382 N N . VAL A 1 308 ? -4.170 7.637 28.994 1.00 81.56 308 VAL A N 1
ATOM 2383 C CA . VAL A 1 308 ? -2.763 7.372 28.647 1.00 81.56 308 VAL A CA 1
ATOM 2384 C C . VAL A 1 308 ? -2.620 6.010 27.967 1.00 81.56 308 VAL A C 1
ATOM 2386 O O . VAL A 1 308 ? -1.832 5.846 27.042 1.00 81.56 308 VAL A O 1
ATOM 2389 N N . LEU A 1 309 ? -3.411 5.028 28.404 1.00 84.94 309 LEU A N 1
ATOM 2390 C CA . LEU A 1 309 ? -3.365 3.663 27.881 1.00 84.94 309 LEU A CA 1
ATOM 2391 C C . LEU A 1 309 ? -4.122 3.482 26.557 1.00 84.94 309 LEU A C 1
ATOM 2393 O O . LEU A 1 309 ? -3.970 2.436 25.931 1.00 84.94 309 LEU A O 1
ATOM 2397 N N . ALA A 1 310 ? -4.894 4.476 26.106 1.00 84.38 310 ALA A N 1
ATOM 2398 C CA . ALA A 1 310 ? -5.683 4.399 24.878 1.00 84.38 310 ALA A CA 1
ATOM 2399 C C . ALA A 1 310 ? -4.819 4.145 23.632 1.00 84.38 310 ALA A C 1
ATOM 2401 O O . ALA A 1 310 ? -5.094 3.208 22.886 1.00 84.38 310 ALA A O 1
ATOM 2402 N N . ALA A 1 311 ? -3.753 4.929 23.436 1.00 83.38 311 ALA A N 1
ATOM 2403 C CA . ALA A 1 311 ? -2.876 4.795 22.270 1.00 83.38 311 ALA A CA 1
ATOM 2404 C C . ALA A 1 311 ? -2.035 3.496 22.285 1.00 83.38 311 ALA A C 1
ATOM 2406 O O . ALA A 1 311 ? -2.037 2.788 21.279 1.00 83.38 311 ALA A O 1
ATOM 2407 N N . PRO A 1 312 ? -1.389 3.090 23.401 1.00 87.38 312 PRO A N 1
ATOM 2408 C CA . PRO A 1 312 ? -0.724 1.787 23.485 1.00 87.38 312 PRO A CA 1
ATOM 2409 C C . PRO A 1 312 ? -1.681 0.609 23.281 1.00 87.38 312 PRO A C 1
ATOM 2411 O O . PRO A 1 312 ? -1.343 -0.355 22.601 1.00 87.38 312 PRO A O 1
ATOM 2414 N N . ALA A 1 313 ? -2.893 0.678 23.841 1.00 86.94 313 ALA A N 1
ATOM 2415 C CA . ALA A 1 313 ? -3.897 -0.354 23.616 1.00 86.94 313 ALA A CA 1
ATOM 2416 C C . ALA A 1 313 ? -4.297 -0.422 22.140 1.00 86.94 313 ALA A C 1
ATOM 2418 O O . ALA A 1 313 ? -4.367 -1.518 21.595 1.00 86.94 313 ALA A O 1
ATOM 2419 N N . ALA A 1 314 ? -4.489 0.726 21.486 1.00 89.50 314 ALA A N 1
ATOM 2420 C CA . ALA A 1 314 ? -4.765 0.792 20.057 1.00 89.50 314 ALA A CA 1
ATOM 2421 C C . ALA A 1 314 ? -3.650 0.163 19.222 1.00 89.50 314 ALA A C 1
ATOM 2423 O O . ALA A 1 314 ? -3.949 -0.569 18.284 1.00 89.50 314 ALA A O 1
ATOM 2424 N N . ALA A 1 315 ? -2.384 0.363 19.594 1.00 89.44 315 ALA A N 1
ATOM 2425 C CA . ALA A 1 315 ? -1.261 -0.279 18.921 1.00 89.44 315 ALA A CA 1
ATOM 2426 C C . ALA A 1 315 ? -1.331 -1.811 19.009 1.00 89.44 315 ALA A C 1
ATOM 2428 O O . ALA A 1 315 ? -1.243 -2.498 17.994 1.00 89.44 315 ALA A O 1
ATOM 2429 N N . LEU A 1 316 ? -1.570 -2.368 20.202 1.00 89.06 316 LEU A N 1
ATOM 2430 C CA . LEU A 1 316 ? -1.729 -3.819 20.364 1.00 89.06 316 LEU A CA 1
ATOM 2431 C C . LEU A 1 316 ? -2.959 -4.367 19.630 1.00 89.06 316 LEU A C 1
ATOM 2433 O O . LEU A 1 316 ? -2.885 -5.446 19.044 1.00 89.06 316 LEU A O 1
ATOM 2437 N N . VAL A 1 317 ? -4.086 -3.651 19.672 1.00 88.88 317 VAL A N 1
ATOM 2438 C CA . VAL A 1 317 ? -5.292 -4.047 18.933 1.00 88.88 317 VAL A CA 1
ATOM 2439 C C . VAL A 1 317 ? -5.019 -4.039 17.431 1.00 88.88 317 VAL A C 1
ATOM 2441 O O . VAL A 1 317 ? -5.311 -5.023 16.765 1.00 88.88 317 VAL A O 1
ATOM 2444 N N . THR A 1 318 ? -4.367 -2.995 16.927 1.00 89.75 318 THR A N 1
ATOM 2445 C CA . THR A 1 318 ? -3.976 -2.864 15.518 1.00 89.75 318 THR A CA 1
ATOM 2446 C C . THR A 1 318 ? -3.071 -4.011 15.073 1.00 89.75 318 THR A C 1
ATOM 2448 O O . THR A 1 318 ? -3.282 -4.586 14.012 1.00 89.75 318 THR A O 1
ATOM 2451 N N . LEU A 1 319 ? -2.103 -4.415 15.900 1.00 87.94 319 LEU A N 1
ATOM 2452 C CA . LEU A 1 319 ? -1.241 -5.567 15.606 1.00 87.94 319 LEU A CA 1
ATOM 2453 C C . LEU A 1 319 ? -2.025 -6.882 15.508 1.00 87.94 319 LEU A C 1
ATOM 2455 O O . LEU A 1 319 ? -1.694 -7.738 14.692 1.00 87.94 319 LEU A O 1
ATOM 2459 N N . ILE A 1 320 ? -3.062 -7.051 16.330 1.00 85.81 320 ILE A N 1
ATOM 2460 C CA . ILE A 1 320 ? -3.957 -8.211 16.257 1.00 85.81 320 ILE A CA 1
ATOM 2461 C C . ILE A 1 320 ? -4.830 -8.141 14.993 1.00 85.81 320 ILE A C 1
ATOM 2463 O O . ILE A 1 320 ? -5.008 -9.145 14.305 1.00 85.81 320 ILE A O 1
ATOM 2467 N N . GLU A 1 321 ? -5.364 -6.963 14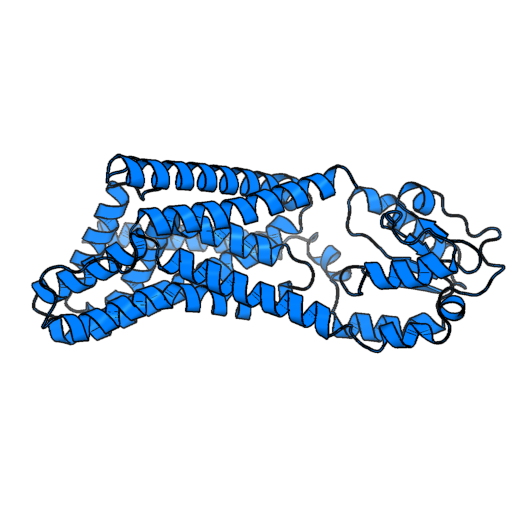.680 1.00 86.50 321 GLU A N 1
ATOM 2468 C CA . GLU A 1 321 ? -6.253 -6.719 13.539 1.00 86.50 321 GLU A CA 1
ATOM 2469 C C . GLU A 1 321 ? -5.538 -6.711 12.194 1.00 86.50 321 GLU A C 1
ATOM 2471 O O . GLU A 1 321 ? -6.182 -6.929 11.166 1.00 86.50 321 GLU A O 1
ATOM 2476 N N . PHE A 1 322 ? -4.212 -6.562 12.201 1.00 85.06 322 PHE A N 1
ATOM 2477 C CA . PHE A 1 322 ? -3.382 -6.630 11.009 1.00 85.06 322 PHE A CA 1
ATOM 2478 C C . PHE A 1 322 ? -3.599 -7.923 10.210 1.00 85.06 322 PHE A C 1
ATOM 2480 O O . PHE A 1 322 ? -3.447 -7.914 8.998 1.00 85.06 322 PHE A O 1
ATOM 2487 N N . GLY A 1 323 ? -4.032 -9.025 10.831 1.00 79.62 323 GLY A N 1
ATOM 2488 C CA . GLY A 1 323 ? -4.410 -10.237 10.089 1.00 79.62 323 GLY A CA 1
ATOM 2489 C C . GLY A 1 323 ? -5.602 -10.055 9.131 1.00 79.62 323 GLY A C 1
ATOM 2490 O O . GLY A 1 323 ? -5.701 -10.769 8.136 1.00 79.62 323 GLY A O 1
ATOM 2491 N N . CYS A 1 324 ? -6.500 -9.105 9.411 1.00 80.06 324 CYS A N 1
ATOM 2492 C CA . CYS A 1 324 ? -7.645 -8.782 8.558 1.00 80.06 324 CYS A CA 1
ATOM 2493 C C . CYS A 1 324 ? -7.319 -7.631 7.600 1.00 80.06 324 CYS A C 1
ATOM 2495 O O . CYS A 1 324 ? -7.439 -7.782 6.396 1.00 80.06 324 CYS A O 1
ATOM 2497 N N . THR A 1 325 ? -6.835 -6.499 8.107 1.00 85.12 325 THR A N 1
ATOM 2498 C CA . THR A 1 325 ? -6.521 -5.314 7.279 1.00 85.12 325 THR A CA 1
ATOM 2499 C C . THR A 1 325 ? -5.250 -5.494 6.445 1.00 85.12 325 THR A C 1
ATOM 2501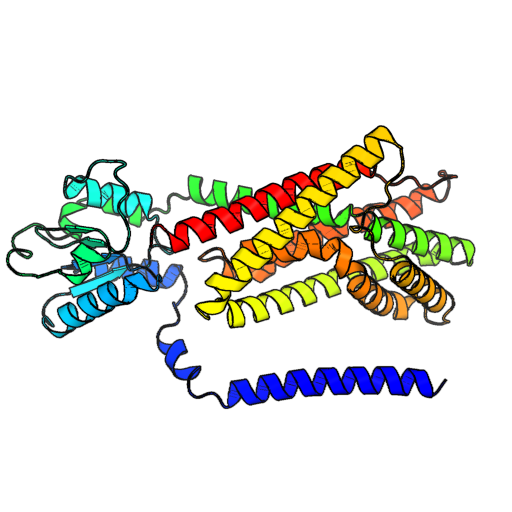 O O . THR A 1 325 ? -5.089 -4.935 5.365 1.00 85.12 325 THR A O 1
ATOM 2504 N N . GLY A 1 326 ? -4.313 -6.318 6.929 1.00 83.31 326 GLY A N 1
ATOM 2505 C CA . GLY A 1 326 ? -3.066 -6.648 6.239 1.00 83.31 326 GLY A CA 1
ATOM 2506 C C . GLY A 1 326 ? -3.301 -7.284 4.874 1.00 83.31 326 GLY A C 1
ATOM 2507 O O . GLY A 1 326 ? -2.427 -7.203 4.018 1.00 83.31 326 GLY A O 1
ATOM 2508 N N . GLN A 1 327 ? -4.493 -7.845 4.652 1.00 84.00 327 GLN A N 1
ATOM 2509 C CA . GLN A 1 327 ? -4.949 -8.377 3.371 1.00 84.00 327 GLN A CA 1
ATOM 2510 C C . GLN A 1 327 ? -4.957 -7.313 2.269 1.00 84.00 327 GLN A C 1
ATOM 2512 O O . GLN A 1 327 ? -4.566 -7.618 1.148 1.00 84.00 327 GLN A O 1
ATOM 2517 N N . VAL A 1 328 ? -5.328 -6.071 2.596 1.00 86.06 328 VAL A N 1
ATOM 2518 C CA . VAL A 1 328 ? -5.302 -4.920 1.677 1.00 86.06 328 VAL A CA 1
ATOM 2519 C C . VAL A 1 328 ? -4.008 -4.129 1.815 1.00 86.06 328 VAL A C 1
ATOM 2521 O O . VAL A 1 328 ? -3.406 -3.745 0.809 1.00 86.06 328 VAL A O 1
ATOM 2524 N N . TYR A 1 329 ? -3.525 -3.961 3.045 1.00 88.31 329 TYR A N 1
ATOM 2525 C CA . TYR A 1 329 ? -2.325 -3.180 3.331 1.00 88.31 329 TYR A CA 1
ATOM 2526 C C . TYR A 1 329 ? -1.067 -3.750 2.661 1.00 88.31 329 TYR A C 1
ATOM 2528 O O . TYR A 1 329 ? -0.354 -3.031 1.961 1.00 88.31 329 TYR A O 1
ATOM 2536 N N . LEU A 1 330 ? -0.785 -5.048 2.846 1.00 83.50 330 LEU A N 1
ATOM 2537 C CA . LEU A 1 330 ? 0.451 -5.669 2.352 1.00 83.50 330 LEU A CA 1
ATOM 2538 C C . LEU A 1 330 ? 0.550 -5.617 0.822 1.00 83.50 330 LEU A C 1
ATOM 2540 O O . LEU A 1 330 ? 1.565 -5.116 0.332 1.00 83.50 330 LEU A O 1
ATOM 2544 N N . PRO A 1 331 ? -0.456 -6.063 0.042 1.00 75.31 331 PRO A N 1
ATOM 2545 C CA . PRO A 1 331 ? -0.364 -6.042 -1.417 1.00 75.31 331 PRO A CA 1
ATOM 2546 C C . PRO A 1 331 ? -0.299 -4.620 -1.972 1.00 75.31 331 PRO A C 1
ATOM 2548 O O . PRO A 1 331 ? 0.435 -4.371 -2.920 1.00 75.31 331 PRO A O 1
ATOM 2551 N N . THR A 1 332 ? -0.997 -3.662 -1.352 1.00 80.38 332 THR A N 1
ATOM 2552 C CA . THR A 1 332 ? -0.981 -2.265 -1.811 1.00 80.38 332 THR A CA 1
ATOM 2553 C C . THR A 1 332 ? 0.391 -1.624 -1.611 1.00 80.38 332 THR A C 1
ATOM 2555 O O . THR A 1 332 ? 0.950 -1.053 -2.547 1.00 80.38 332 THR A O 1
ATOM 2558 N N . ILE A 1 333 ? 0.967 -1.739 -0.410 1.00 79.38 333 ILE A N 1
ATOM 2559 C CA . ILE A 1 333 ? 2.277 -1.144 -0.114 1.00 79.38 333 ILE A CA 1
ATOM 2560 C C . ILE A 1 333 ? 3.391 -1.843 -0.897 1.00 79.38 333 ILE A C 1
ATOM 2562 O O . ILE A 1 333 ? 4.281 -1.172 -1.411 1.00 79.38 333 ILE A O 1
ATOM 2566 N N . THR A 1 334 ? 3.337 -3.168 -1.047 1.00 73.38 334 THR A N 1
ATOM 2567 C CA . THR A 1 334 ? 4.332 -3.912 -1.842 1.00 73.38 334 THR A CA 1
ATOM 2568 C C . THR A 1 334 ? 4.215 -3.645 -3.340 1.00 73.38 334 THR A C 1
ATOM 2570 O O . THR A 1 334 ? 5.240 -3.577 -4.017 1.00 73.38 334 THR A O 1
ATOM 2573 N N . TYR A 1 335 ? 3.001 -3.441 -3.859 1.00 72.00 335 TYR A N 1
ATOM 2574 C CA . TYR A 1 335 ? 2.785 -2.978 -5.227 1.00 72.00 335 TYR A CA 1
ATOM 2575 C C . TYR A 1 335 ? 3.452 -1.622 -5.449 1.00 72.00 335 TYR A C 1
ATOM 2577 O O . TYR A 1 335 ? 4.298 -1.506 -6.331 1.00 72.00 335 TYR A O 1
ATOM 2585 N N . VAL A 1 336 ? 3.139 -0.630 -4.609 1.00 69.44 336 VAL A N 1
ATOM 2586 C CA . VAL A 1 336 ? 3.721 0.715 -4.721 1.00 69.44 336 VAL A CA 1
ATOM 2587 C C . VAL A 1 336 ? 5.243 0.675 -4.560 1.00 69.44 336 VAL A C 1
ATOM 2589 O O . VAL A 1 336 ? 5.961 1.314 -5.322 1.00 69.44 336 VAL A O 1
ATOM 2592 N N . ALA A 1 337 ? 5.755 -0.133 -3.631 1.00 65.81 337 ALA A N 1
ATOM 2593 C CA . ALA A 1 337 ? 7.191 -0.295 -3.430 1.00 65.81 337 ALA A CA 1
ATOM 2594 C C . ALA A 1 337 ? 7.923 -0.985 -4.579 1.00 65.81 337 ALA A C 1
ATOM 2596 O O . ALA A 1 337 ? 9.116 -0.760 -4.767 1.00 65.81 337 ALA A O 1
ATOM 2597 N N . GLY A 1 338 ? 7.216 -1.811 -5.347 1.00 58.19 338 GLY A N 1
ATOM 2598 C CA . GLY A 1 338 ? 7.748 -2.443 -6.547 1.00 58.19 338 GLY A CA 1
ATOM 2599 C C . GLY A 1 338 ? 7.783 -1.524 -7.768 1.00 58.19 338 GLY A C 1
ATOM 2600 O O . GLY A 1 338 ? 8.334 -1.931 -8.789 1.00 58.19 338 GLY A O 1
ATOM 2601 N N . LEU A 1 339 ? 7.198 -0.321 -7.700 1.00 55.84 339 LEU A N 1
ATOM 2602 C CA . LEU A 1 339 ? 7.195 0.610 -8.822 1.00 55.84 339 LEU A CA 1
ATOM 2603 C C . LEU A 1 339 ? 8.536 1.355 -8.930 1.00 55.84 339 LEU A C 1
ATOM 2605 O O . LEU A 1 339 ? 9.026 1.899 -7.933 1.00 55.84 339 LEU A O 1
ATOM 2609 N N . PRO A 1 340 ? 9.115 1.429 -10.139 1.00 44.28 340 PRO A N 1
ATOM 2610 C CA . PRO A 1 340 ? 10.364 2.145 -10.363 1.00 44.28 340 PRO A CA 1
ATOM 2611 C C . PRO A 1 340 ? 10.203 3.647 -10.077 1.00 44.28 340 PRO A C 1
ATOM 2613 O O . PRO A 1 340 ? 9.125 4.208 -10.276 1.00 44.28 340 PRO A O 1
ATOM 2616 N N . GLY A 1 341 ? 11.241 4.286 -9.527 1.00 49.03 341 GLY A N 1
ATOM 2617 C CA . GLY A 1 341 ? 11.239 5.718 -9.168 1.00 49.03 341 GLY A CA 1
ATOM 2618 C C . GLY A 1 341 ? 10.443 6.103 -7.905 1.00 49.03 341 GLY A C 1
ATOM 2619 O O . GLY A 1 341 ? 10.658 7.165 -7.320 1.00 49.03 341 GLY A O 1
ATOM 2620 N N . GLN A 1 342 ? 9.565 5.233 -7.382 1.00 50.50 342 GLN A N 1
ATOM 2621 C CA . GLN A 1 342 ? 8.704 5.573 -6.232 1.00 50.50 342 GLN A CA 1
ATOM 2622 C C . GLN A 1 342 ? 9.360 5.419 -4.854 1.00 50.50 342 GLN A C 1
ATOM 2624 O O . GLN A 1 342 ? 8.766 5.808 -3.845 1.00 50.50 342 GLN A O 1
ATOM 2629 N N . GLN A 1 343 ? 10.610 4.952 -4.784 1.00 49.53 343 GLN A N 1
ATOM 2630 C CA . GLN A 1 343 ? 11.349 4.823 -3.520 1.00 49.53 343 GLN A CA 1
ATOM 2631 C C . GLN A 1 343 ? 11.545 6.160 -2.784 1.00 49.53 343 GLN A C 1
ATOM 2633 O O . GLN A 1 343 ? 11.648 6.187 -1.559 1.00 49.53 343 GLN A O 1
ATOM 2638 N N . MET A 1 344 ? 11.505 7.280 -3.513 1.00 47.09 344 MET A N 1
ATOM 2639 C CA . MET A 1 344 ? 11.584 8.636 -2.957 1.00 47.09 344 MET A CA 1
ATOM 2640 C C . MET A 1 344 ? 10.217 9.186 -2.488 1.00 47.09 344 MET A C 1
ATOM 2642 O O . MET A 1 344 ? 10.166 10.215 -1.818 1.00 47.09 344 MET A O 1
ATOM 2646 N N . LYS A 1 345 ? 9.096 8.506 -2.793 1.00 65.38 345 LYS A N 1
ATOM 2647 C CA . LYS A 1 345 ? 7.709 8.937 -2.488 1.00 65.38 345 LYS A CA 1
ATOM 2648 C C . LYS A 1 345 ? 7.009 8.074 -1.425 1.00 65.38 345 LYS A C 1
ATOM 2650 O O . LYS A 1 345 ? 5.803 8.174 -1.217 1.00 65.38 345 LYS A O 1
ATOM 2655 N N . VAL A 1 346 ? 7.756 7.261 -0.691 1.00 72.88 346 VAL A N 1
ATOM 2656 C CA . VAL A 1 346 ? 7.222 6.285 0.279 1.00 72.88 346 VAL A CA 1
ATOM 2657 C C . VAL A 1 346 ? 6.493 6.945 1.430 1.00 72.88 346 VAL A C 1
ATOM 2659 O O . VAL A 1 346 ? 5.387 6.545 1.784 1.00 72.88 346 VAL A O 1
ATOM 2662 N N . LEU A 1 347 ? 7.118 7.966 2.017 1.00 82.75 347 LEU A N 1
ATOM 2663 C CA . LEU A 1 347 ? 6.558 8.690 3.148 1.00 82.75 347 LEU A CA 1
ATOM 2664 C C . LEU A 1 347 ? 5.191 9.302 2.796 1.00 82.75 347 LEU A C 1
ATOM 2666 O O . LEU A 1 347 ? 4.234 9.023 3.520 1.00 82.75 347 LEU A O 1
ATOM 2670 N N . PRO A 1 348 ? 5.041 10.063 1.688 1.00 84.31 348 PRO A N 1
ATOM 2671 C CA . PRO A 1 348 ? 3.737 10.593 1.306 1.00 84.31 348 PRO A CA 1
ATOM 2672 C C . PRO A 1 348 ? 2.733 9.505 0.899 1.00 84.31 348 PRO A C 1
ATOM 2674 O O . PRO A 1 348 ? 1.562 9.642 1.235 1.00 84.31 348 PRO A O 1
ATOM 2677 N N . VAL A 1 349 ? 3.149 8.404 0.261 1.00 83.75 349 VAL A N 1
ATOM 2678 C CA . VAL A 1 349 ? 2.246 7.271 -0.035 1.00 83.75 349 VAL A CA 1
ATOM 2679 C C . VAL A 1 349 ? 1.682 6.656 1.241 1.00 83.75 349 VAL A C 1
ATOM 2681 O O . VAL A 1 349 ? 0.465 6.508 1.370 1.00 83.75 349 VAL A O 1
ATOM 2684 N N . LEU A 1 350 ? 2.553 6.329 2.201 1.00 88.62 350 LEU A N 1
ATOM 2685 C CA . LEU A 1 350 ? 2.139 5.793 3.494 1.00 88.62 350 LEU A CA 1
ATOM 2686 C C . LEU A 1 350 ? 1.221 6.775 4.210 1.00 88.62 350 LEU A C 1
ATOM 2688 O O . LEU A 1 350 ? 0.211 6.361 4.769 1.00 88.62 350 LEU A O 1
ATOM 2692 N N . LEU A 1 351 ? 1.538 8.068 4.172 1.00 91.25 351 LEU A N 1
ATOM 2693 C CA . LEU A 1 351 ? 0.726 9.092 4.812 1.00 91.25 351 LEU A CA 1
ATOM 2694 C C . LEU A 1 351 ? -0.675 9.170 4.189 1.00 91.25 351 LEU A C 1
ATOM 2696 O O . LEU A 1 351 ? -1.657 9.126 4.921 1.00 91.25 351 LEU A O 1
ATOM 2700 N N . VAL A 1 352 ? -0.782 9.212 2.857 1.00 91.44 352 VAL A N 1
ATOM 2701 C CA . VAL A 1 352 ? -2.070 9.248 2.141 1.00 91.44 352 VAL A CA 1
ATOM 2702 C C . VAL A 1 352 ? -2.896 7.998 2.431 1.00 91.44 352 VAL A C 1
ATOM 2704 O O . VAL A 1 352 ? -4.066 8.122 2.795 1.00 91.44 352 VAL A O 1
ATOM 2707 N N . TYR A 1 353 ? -2.295 6.808 2.337 1.00 92.81 353 TYR A N 1
ATOM 2708 C CA . TYR A 1 353 ? -2.987 5.557 2.648 1.00 92.81 353 TYR A CA 1
ATOM 2709 C C . TYR A 1 353 ? -3.507 5.563 4.090 1.00 92.81 353 TYR A C 1
ATOM 2711 O O . TYR A 1 353 ? -4.687 5.320 4.331 1.00 92.81 353 TYR A O 1
ATOM 2719 N N . ASN A 1 354 ? -2.640 5.865 5.062 1.00 94.56 354 ASN A N 1
ATOM 2720 C CA . ASN A 1 354 ? -2.980 5.795 6.483 1.00 94.56 354 ASN A CA 1
ATOM 2721 C C . ASN A 1 354 ? -3.991 6.875 6.898 1.00 94.56 354 ASN A C 1
ATOM 2723 O O . ASN A 1 354 ? -4.838 6.629 7.758 1.00 94.56 354 ASN A O 1
ATOM 2727 N N . LEU A 1 355 ? -3.945 8.057 6.274 1.00 95.31 355 LEU A N 1
ATOM 2728 C CA . LEU A 1 355 ? -4.958 9.096 6.467 1.00 95.31 355 LEU A CA 1
ATOM 2729 C C . LEU A 1 355 ? -6.315 8.667 5.900 1.00 95.31 355 LEU A C 1
ATOM 2731 O O . LEU A 1 355 ? -7.338 8.866 6.554 1.00 95.31 355 LEU A O 1
ATOM 2735 N N . ALA A 1 356 ? -6.337 8.047 4.719 1.00 94.44 356 ALA A N 1
ATOM 2736 C CA . ALA A 1 356 ? -7.568 7.509 4.152 1.00 94.44 356 ALA A CA 1
ATOM 2737 C C . ALA A 1 356 ? -8.132 6.354 5.001 1.00 94.44 356 ALA A C 1
ATOM 2739 O O . ALA A 1 356 ? -9.336 6.309 5.245 1.00 94.44 356 ALA A O 1
ATOM 2740 N N . PHE A 1 357 ? -7.263 5.486 5.525 1.00 93.88 357 PHE A N 1
ATOM 2741 C CA . PHE A 1 357 ? -7.617 4.399 6.440 1.00 93.88 357 PHE A CA 1
ATOM 2742 C C . PHE A 1 357 ? -8.235 4.892 7.749 1.00 93.88 357 PHE A C 1
ATOM 2744 O O . PHE A 1 357 ? -9.221 4.328 8.221 1.00 93.88 357 PHE A O 1
ATOM 2751 N N . ILE A 1 358 ? -7.692 5.955 8.351 1.00 94.75 358 ILE A N 1
ATOM 2752 C CA . ILE A 1 358 ? -8.190 6.422 9.649 1.00 94.75 358 ILE A CA 1
ATOM 2753 C C . ILE A 1 358 ? -9.491 7.225 9.540 1.00 94.75 358 ILE A C 1
ATOM 2755 O O . ILE A 1 358 ? -10.239 7.336 10.514 1.00 94.75 358 ILE A O 1
ATOM 2759 N N . LEU A 1 359 ? -9.794 7.772 8.361 1.00 94.56 359 LEU A N 1
ATOM 2760 C CA . LEU A 1 359 ? -10.938 8.653 8.148 1.00 94.56 359 LEU A CA 1
ATOM 2761 C C . LEU A 1 359 ? -12.291 7.991 8.496 1.00 94.56 359 LEU A C 1
ATOM 2763 O O . LEU A 1 359 ? -13.041 8.599 9.265 1.00 94.56 359 LEU A O 1
ATOM 2767 N N . PRO A 1 360 ? -12.607 6.750 8.069 1.00 90.44 360 PRO A N 1
ATOM 2768 C CA . PRO A 1 360 ? -13.803 6.033 8.519 1.00 90.44 360 PRO A CA 1
ATOM 2769 C C . PRO A 1 360 ? -13.905 5.885 10.045 1.00 90.44 360 PRO A C 1
ATOM 2771 O O . PRO A 1 360 ? -14.983 6.074 10.612 1.00 90.44 360 PRO A O 1
ATOM 2774 N N . LEU A 1 361 ? -12.792 5.610 10.735 1.00 91.25 361 LEU A N 1
ATOM 2775 C CA . LEU A 1 361 ? -12.774 5.481 12.197 1.00 91.25 361 LEU A CA 1
ATOM 2776 C C . LEU A 1 361 ? -13.060 6.828 12.870 1.00 91.25 361 LEU A C 1
ATOM 2778 O O . LEU A 1 361 ? -13.839 6.889 13.823 1.00 91.25 361 LEU A O 1
ATOM 2782 N N . LEU A 1 362 ? -12.479 7.916 12.357 1.00 93.00 362 LEU A N 1
ATOM 2783 C CA . LEU A 1 362 ? -12.752 9.268 12.846 1.00 93.00 362 LEU A CA 1
ATOM 2784 C C . LEU A 1 362 ? -14.220 9.650 12.651 1.00 93.00 362 LEU A C 1
ATOM 2786 O O . LEU A 1 362 ? -14.820 10.212 13.566 1.00 93.00 362 LEU A O 1
ATOM 2790 N N . VAL A 1 363 ? -14.825 9.295 11.515 1.00 91.12 363 VAL A N 1
ATOM 2791 C CA . VAL A 1 363 ? -16.260 9.505 11.272 1.00 91.12 363 VAL A CA 1
ATOM 2792 C C . VAL A 1 363 ? -17.102 8.779 12.322 1.00 91.12 363 VAL A C 1
ATOM 2794 O O . VAL A 1 363 ? -18.038 9.371 12.856 1.00 91.12 363 VAL A O 1
ATOM 2797 N N . VAL A 1 364 ? -16.755 7.542 12.690 1.00 88.44 364 VAL A N 1
ATOM 2798 C CA . VAL A 1 364 ? -17.460 6.793 13.745 1.00 88.44 364 VAL A CA 1
ATOM 2799 C C . VAL A 1 364 ? -17.279 7.445 15.123 1.00 88.44 364 VAL A C 1
ATOM 2801 O O . VAL A 1 364 ? -18.254 7.606 15.858 1.00 88.44 364 VAL A O 1
ATOM 2804 N N . VAL A 1 365 ? -16.062 7.871 15.473 1.00 89.94 365 VAL A N 1
ATOM 2805 C CA . VAL A 1 365 ? -15.756 8.536 16.755 1.00 89.94 365 VAL A CA 1
ATOM 2806 C C . VAL A 1 365 ? -16.485 9.875 16.890 1.00 89.94 365 VAL A C 1
ATOM 2808 O O . VAL A 1 365 ? -17.105 10.149 17.922 1.00 89.94 365 VAL A O 1
ATOM 2811 N N . LEU A 1 366 ? -16.441 10.707 15.848 1.00 89.81 366 LEU A N 1
ATOM 2812 C CA . LEU A 1 366 ? -17.130 11.996 15.810 1.00 89.81 366 LEU A CA 1
ATOM 2813 C C . LEU A 1 366 ? -18.646 11.795 15.771 1.00 89.81 366 LEU A C 1
ATOM 2815 O O . LEU A 1 366 ? -19.371 12.422 16.542 1.00 89.81 366 LEU A O 1
ATOM 2819 N N . GLY A 1 367 ? -19.120 10.868 14.938 1.00 85.25 367 GLY A N 1
ATOM 2820 C CA . GLY A 1 367 ? -20.524 10.495 14.822 1.00 85.25 367 GLY A CA 1
ATOM 2821 C C . GLY A 1 367 ? -21.105 10.052 16.157 1.00 85.25 367 GLY A C 1
ATOM 2822 O O . GLY A 1 367 ? -22.164 10.534 16.540 1.00 85.25 367 GLY A O 1
ATOM 2823 N N . HIS A 1 368 ? -20.382 9.239 16.930 1.00 84.06 368 HIS A N 1
ATOM 2824 C CA . HIS A 1 368 ? -20.795 8.817 18.269 1.00 84.06 368 HIS A CA 1
ATOM 2825 C C . HIS A 1 368 ? -21.080 9.999 19.214 1.00 84.06 368 HIS A C 1
ATOM 2827 O O . HIS A 1 368 ? -22.040 9.944 19.982 1.00 84.06 368 HIS A O 1
ATOM 2833 N N . ARG A 1 369 ? -20.316 11.101 19.143 1.00 79.50 369 ARG A N 1
ATOM 2834 C CA . ARG A 1 369 ? -20.576 12.307 19.956 1.00 79.50 369 ARG A CA 1
ATOM 2835 C C . ARG A 1 369 ? -21.931 12.942 19.632 1.00 79.50 369 ARG A C 1
ATOM 2837 O O . ARG A 1 369 ? -22.619 13.378 20.550 1.00 79.50 369 ARG A O 1
ATOM 2844 N N . PHE A 1 370 ? -22.302 13.002 18.355 1.00 73.75 370 PHE A N 1
ATOM 2845 C CA . PHE A 1 370 ? -23.578 13.577 17.912 1.00 73.75 370 PHE A CA 1
ATOM 2846 C C . PHE A 1 370 ? -24.747 12.585 18.054 1.00 73.75 370 PHE A C 1
ATOM 2848 O O . PHE A 1 370 ? -25.873 12.976 18.352 1.00 73.75 370 PHE A O 1
ATOM 2855 N N . ALA A 1 371 ? -24.471 11.292 17.879 1.00 67.12 371 ALA A N 1
ATOM 2856 C CA . ALA A 1 371 ? -25.429 10.191 17.881 1.00 67.12 371 ALA A CA 1
ATOM 2857 C C . ALA A 1 371 ? -25.798 9.677 19.279 1.00 67.12 371 ALA A C 1
ATOM 2859 O O . ALA A 1 371 ? -26.843 9.041 19.416 1.00 67.12 371 ALA A O 1
ATOM 2860 N N . ALA A 1 372 ? -25.003 9.980 20.315 1.00 55.06 372 ALA A N 1
ATOM 2861 C CA . ALA A 1 372 ? -25.269 9.588 21.705 1.00 55.06 372 ALA A CA 1
ATOM 2862 C C . ALA A 1 372 ? -26.633 10.073 22.253 1.00 55.06 372 ALA A C 1
ATOM 2864 O O . ALA A 1 372 ? -27.034 9.639 23.330 1.00 55.06 372 ALA A O 1
ATOM 2865 N N . ALA A 1 373 ? -27.347 10.937 21.518 1.00 49.75 373 ALA A N 1
ATOM 2866 C CA . ALA A 1 373 ? -28.706 11.386 21.820 1.00 49.75 373 ALA A CA 1
ATOM 2867 C C . ALA A 1 373 ? -29.813 10.808 20.902 1.00 49.75 373 ALA A C 1
ATOM 2869 O O . ALA A 1 373 ? -30.982 11.062 21.172 1.00 49.75 373 ALA A O 1
ATOM 2870 N N . ARG A 1 374 ? -29.500 10.077 19.814 1.00 50.41 374 ARG A N 1
ATOM 2871 C CA . ARG A 1 374 ? -30.501 9.685 18.787 1.00 50.41 374 ARG A CA 1
ATOM 2872 C C . ARG A 1 374 ? -30.427 8.259 18.230 1.00 50.41 374 ARG A C 1
ATOM 2874 O O . ARG A 1 374 ? -31.379 7.849 17.576 1.00 50.41 374 ARG A O 1
ATOM 2881 N N . PHE A 1 375 ? -29.357 7.496 18.450 1.00 46.47 375 PHE A N 1
ATOM 2882 C CA . PHE A 1 375 ? -29.241 6.144 17.883 1.00 46.47 375 PHE A CA 1
ATOM 2883 C C . PHE A 1 375 ? -29.362 5.064 18.962 1.00 46.47 375 PHE A C 1
ATOM 2885 O O . PHE A 1 375 ? -28.403 4.774 19.668 1.00 46.47 375 PHE A O 1
ATOM 2892 N N . GLU A 1 376 ? -30.530 4.417 19.044 1.00 49.66 376 GLU A N 1
ATOM 2893 C CA . GLU A 1 376 ? -30.751 3.227 19.887 1.00 49.66 376 GLU A CA 1
ATOM 2894 C C . GLU A 1 376 ? -29.962 1.995 19.407 1.00 49.66 376 GLU A C 1
ATOM 2896 O O . GLU A 1 376 ? -29.765 1.052 20.171 1.00 49.66 376 GLU A O 1
ATOM 2901 N N . LYS A 1 377 ? -29.480 1.988 18.152 1.00 53.97 377 LYS A N 1
ATOM 2902 C CA . LYS A 1 377 ? -28.627 0.926 17.593 1.00 53.97 377 LYS A CA 1
ATOM 2903 C C . LYS A 1 377 ? -27.573 1.520 16.646 1.00 53.97 377 LYS A C 1
ATOM 2905 O O . LYS A 1 377 ? -27.954 1.994 15.572 1.00 53.97 377 LYS A O 1
ATOM 2910 N N . PRO A 1 378 ? -26.269 1.503 16.983 1.00 55.22 378 PRO A N 1
ATOM 2911 C CA . PRO A 1 378 ? -25.229 1.895 16.037 1.00 55.22 378 PRO A CA 1
ATOM 2912 C C . PRO A 1 378 ? -25.227 0.908 14.861 1.00 55.22 378 PRO A C 1
ATOM 2914 O O . PRO A 1 378 ? -24.981 -0.283 15.040 1.00 55.22 378 PRO A O 1
ATOM 2917 N N . LYS A 1 379 ? -25.546 1.394 13.658 1.00 60.53 379 LYS A N 1
ATOM 2918 C CA . LYS A 1 379 ? -25.418 0.627 12.412 1.00 60.53 379 LYS A CA 1
ATOM 2919 C C . LYS A 1 379 ? -24.069 0.942 11.774 1.00 60.53 379 LYS A C 1
ATOM 2921 O O . LYS A 1 379 ? -23.641 2.095 11.787 1.00 60.53 379 LYS A O 1
ATOM 2926 N N . ALA A 1 380 ? -23.414 -0.075 11.216 1.00 63.03 380 ALA A N 1
ATOM 2927 C CA . ALA A 1 380 ? -22.234 0.141 10.388 1.00 63.03 380 ALA A CA 1
ATOM 2928 C C . ALA A 1 380 ? -22.594 1.066 9.205 1.00 63.03 380 ALA A C 1
ATOM 2930 O O . ALA A 1 380 ? -23.700 0.947 8.669 1.00 63.03 380 ALA A O 1
ATOM 2931 N N . PRO A 1 381 ? -21.694 1.979 8.798 1.00 64.69 381 PRO A N 1
ATOM 2932 C CA . PRO A 1 381 ? -21.979 2.969 7.759 1.00 64.69 381 PRO A CA 1
ATOM 2933 C C . PRO A 1 381 ? -22.211 2.337 6.381 1.00 64.69 381 PRO A C 1
ATOM 2935 O O . PRO A 1 381 ? -22.927 2.906 5.562 1.00 64.69 381 PRO A O 1
ATOM 2938 N N . VAL A 1 382 ? -21.637 1.155 6.134 1.00 70.00 382 VAL A N 1
ATOM 2939 C CA . VAL A 1 382 ? -21.753 0.417 4.873 1.00 70.00 382 VAL A CA 1
ATOM 2940 C C . VAL A 1 382 ? -22.114 -1.044 5.177 1.00 70.00 382 VAL A C 1
ATOM 2942 O O . VAL A 1 382 ? -21.536 -1.624 6.102 1.00 70.00 382 VAL A O 1
ATOM 2945 N N . PRO A 1 383 ? -23.058 -1.665 4.440 1.00 79.69 383 PRO A N 1
ATOM 2946 C CA . PRO A 1 383 ? -23.365 -3.083 4.602 1.00 79.69 383 PRO A CA 1
ATOM 2947 C C . PRO A 1 383 ? -22.159 -3.966 4.270 1.00 79.69 383 PRO A C 1
ATOM 2949 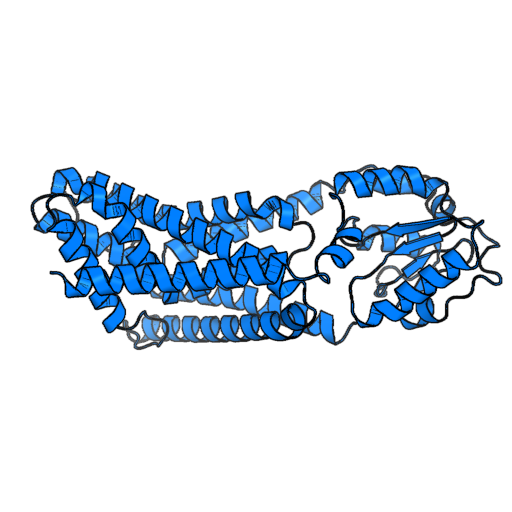O O . PRO A 1 383 ? -21.458 -3.735 3.283 1.00 79.69 383 PRO A O 1
ATOM 2952 N N . LEU A 1 384 ? -21.956 -5.019 5.064 1.00 77.56 384 LEU A N 1
ATOM 2953 C CA . LEU A 1 384 ? -20.769 -5.872 4.986 1.00 77.56 384 LEU A CA 1
ATOM 2954 C C . LEU A 1 384 ? -20.568 -6.514 3.603 1.00 77.56 384 LEU A C 1
ATOM 2956 O O . LEU A 1 384 ? -19.428 -6.624 3.155 1.00 77.56 384 LEU A O 1
ATOM 2960 N N . GLN A 1 385 ? -21.647 -6.892 2.902 1.00 80.62 385 GLN A N 1
ATOM 2961 C CA . GLN A 1 385 ? -21.523 -7.525 1.584 1.00 80.62 385 GLN A CA 1
ATOM 2962 C C . GLN A 1 385 ? -20.818 -6.632 0.552 1.00 80.62 385 GLN A C 1
ATOM 2964 O O . GLN A 1 385 ? -20.053 -7.134 -0.270 1.00 80.62 385 GLN A O 1
ATOM 2969 N N . TRP A 1 386 ? -21.028 -5.313 0.625 1.00 82.31 386 TRP A N 1
ATOM 2970 C CA . TRP A 1 386 ? -20.447 -4.349 -0.310 1.00 82.31 386 TRP A CA 1
ATOM 2971 C C . TRP A 1 386 ? -18.982 -4.071 0.000 1.00 82.31 386 TRP A C 1
ATOM 2973 O O . TRP A 1 386 ? -18.185 -3.922 -0.920 1.00 82.31 386 TRP A O 1
ATOM 2983 N N . VAL A 1 387 ? -18.617 -4.072 1.285 1.00 79.56 387 VAL A N 1
ATOM 2984 C CA . VAL A 1 387 ? -17.217 -3.954 1.714 1.00 79.56 387 VAL A CA 1
ATOM 2985 C C . VAL A 1 387 ? -16.412 -5.143 1.195 1.00 79.56 387 VAL A C 1
ATOM 2987 O O . VAL A 1 387 ? -15.381 -4.949 0.561 1.00 79.56 387 VAL A O 1
ATOM 2990 N N . ARG A 1 388 ? -16.929 -6.369 1.368 1.00 82.38 388 ARG A N 1
ATOM 2991 C CA . ARG A 1 388 ? -16.272 -7.592 0.877 1.00 82.38 388 ARG A CA 1
ATOM 2992 C C . ARG A 1 388 ? -16.188 -7.659 -0.643 1.00 82.38 388 ARG A C 1
ATOM 2994 O O . ARG A 1 388 ? -15.185 -8.120 -1.176 1.00 82.38 388 ARG A O 1
ATOM 3001 N N . LEU A 1 389 ? -17.207 -7.162 -1.343 1.00 84.62 389 LEU A N 1
ATOM 3002 C CA . LEU A 1 389 ? -17.169 -7.066 -2.799 1.00 84.62 389 LEU A CA 1
ATOM 3003 C C . LEU A 1 389 ? -16.079 -6.092 -3.271 1.00 84.62 389 LEU A C 1
ATOM 3005 O O . LEU A 1 389 ? -15.302 -6.427 -4.162 1.00 84.62 389 LEU A O 1
ATOM 3009 N N . ALA A 1 390 ? -16.012 -4.900 -2.670 1.00 82.62 390 ALA A N 1
ATOM 3010 C CA . ALA A 1 390 ? -15.011 -3.891 -3.006 1.00 82.62 390 ALA A CA 1
ATOM 3011 C C . ALA A 1 390 ? -13.585 -4.376 -2.700 1.00 82.62 390 ALA A C 1
ATOM 3013 O O . ALA A 1 390 ? -12.690 -4.204 -3.524 1.00 82.62 390 ALA A O 1
ATOM 3014 N N . GLU A 1 391 ? -13.393 -5.032 -1.554 1.00 81.00 391 GLU A N 1
ATOM 3015 C CA . GLU A 1 391 ? -12.140 -5.684 -1.171 1.00 81.00 391 GLU A CA 1
ATOM 3016 C C . GLU A 1 391 ? -11.737 -6.759 -2.191 1.00 81.00 391 GLU A C 1
ATOM 3018 O O . GLU A 1 391 ? -10.619 -6.730 -2.701 1.00 81.00 391 GLU A O 1
ATOM 3023 N N . GLY A 1 392 ? -12.659 -7.652 -2.569 1.00 82.06 392 GLY A N 1
ATOM 3024 C CA . GLY A 1 392 ? -12.417 -8.680 -3.583 1.00 82.06 392 GLY A CA 1
ATOM 3025 C C . GLY A 1 392 ? -12.024 -8.104 -4.946 1.00 82.06 392 GLY A C 1
ATOM 3026 O O . GLY A 1 392 ? -11.066 -8.574 -5.557 1.00 82.06 392 GLY A O 1
ATOM 3027 N N . LEU A 1 393 ? -12.705 -7.050 -5.409 1.00 85.75 393 LEU A N 1
ATOM 3028 C CA . LEU A 1 393 ? -12.375 -6.369 -6.669 1.00 85.75 393 LEU A CA 1
ATOM 3029 C C . LEU A 1 393 ? -10.991 -5.714 -6.624 1.00 85.75 393 LEU A C 1
ATOM 3031 O O . LEU A 1 393 ? -10.201 -5.880 -7.554 1.00 85.75 393 LEU A O 1
ATOM 3035 N N . LEU A 1 394 ? -10.691 -4.994 -5.541 1.00 81.06 394 LEU A N 1
ATOM 3036 C CA . LEU A 1 394 ? -9.416 -4.306 -5.353 1.00 81.06 394 LEU A CA 1
ATOM 3037 C C . LEU A 1 394 ? -8.250 -5.300 -5.297 1.00 81.06 394 LEU A C 1
ATOM 3039 O O . LEU A 1 394 ? -7.284 -5.165 -6.049 1.00 81.06 394 LEU A O 1
ATOM 3043 N N . LEU A 1 395 ? -8.352 -6.319 -4.441 1.00 80.81 395 LEU A N 1
ATOM 3044 C CA . LEU A 1 395 ? -7.325 -7.350 -4.296 1.00 80.81 395 LEU A CA 1
ATOM 3045 C C . LEU A 1 395 ? -7.190 -8.191 -5.564 1.00 80.81 395 LEU A C 1
ATOM 3047 O O . LEU A 1 395 ? -6.076 -8.523 -5.956 1.00 80.81 395 LEU A O 1
ATOM 3051 N N . GLY A 1 396 ? -8.301 -8.489 -6.239 1.00 82.38 396 GLY A N 1
ATOM 3052 C CA . GLY A 1 396 ? -8.297 -9.183 -7.522 1.00 82.38 396 GLY A CA 1
ATOM 3053 C C . GLY A 1 396 ? -7.498 -8.417 -8.575 1.00 82.38 396 GLY A C 1
ATOM 3054 O O . GLY A 1 396 ? -6.629 -8.997 -9.222 1.00 82.38 396 GLY A O 1
ATOM 3055 N N . ALA A 1 397 ? -7.729 -7.106 -8.697 1.00 77.75 397 ALA A N 1
ATOM 3056 C CA . ALA A 1 397 ? -6.996 -6.249 -9.626 1.00 77.75 397 ALA A CA 1
ATOM 3057 C C . ALA A 1 397 ? -5.497 -6.163 -9.285 1.00 77.75 397 ALA A C 1
ATOM 3059 O O . ALA A 1 397 ? -4.659 -6.349 -10.169 1.00 77.75 397 ALA A O 1
ATOM 3060 N N . ILE A 1 398 ? -5.153 -5.934 -8.010 1.00 74.62 398 ILE A N 1
ATOM 3061 C CA . ILE A 1 398 ? -3.755 -5.859 -7.551 1.00 74.62 398 ILE A CA 1
ATOM 3062 C C . ILE A 1 398 ? -3.046 -7.201 -7.770 1.00 74.62 398 ILE A C 1
ATOM 3064 O O . ILE A 1 398 ? -1.980 -7.243 -8.379 1.00 74.62 398 ILE A O 1
ATOM 3068 N N . GLY A 1 399 ? -3.648 -8.308 -7.331 1.00 74.19 399 GLY A N 1
ATOM 3069 C CA . GLY A 1 399 ? -3.079 -9.648 -7.462 1.00 74.19 399 GLY A CA 1
ATOM 3070 C C . GLY A 1 399 ? -2.895 -10.069 -8.921 1.00 74.19 399 GLY A C 1
ATOM 3071 O O . GLY A 1 399 ? -1.835 -10.582 -9.280 1.00 74.19 399 GLY A O 1
ATOM 3072 N N . ALA A 1 400 ? -3.877 -9.792 -9.786 1.00 77.12 400 ALA A N 1
ATOM 3073 C CA . ALA A 1 400 ? -3.787 -10.094 -11.214 1.00 77.12 400 ALA A CA 1
ATOM 3074 C C . ALA A 1 400 ? -2.659 -9.298 -11.876 1.00 77.12 400 ALA A C 1
ATOM 3076 O O . ALA A 1 400 ? -1.874 -9.864 -12.636 1.00 77.12 400 ALA A O 1
ATOM 3077 N N . PHE A 1 401 ? -2.529 -8.012 -11.539 1.00 71.75 401 PHE A N 1
ATOM 3078 C CA . PHE A 1 401 ? -1.428 -7.187 -12.019 1.00 71.75 401 PHE A CA 1
ATOM 3079 C C . PHE A 1 401 ? -0.069 -7.708 -11.537 1.00 71.75 401 PHE A C 1
ATOM 3081 O O . PHE A 1 401 ? 0.853 -7.824 -12.340 1.00 71.75 401 PHE A O 1
ATOM 3088 N N . MET A 1 402 ? 0.068 -8.063 -10.254 1.00 68.69 402 MET A N 1
ATOM 3089 C CA . MET A 1 402 ? 1.322 -8.596 -9.704 1.00 68.69 402 MET A CA 1
ATOM 3090 C C . MET A 1 402 ? 1.751 -9.888 -10.410 1.00 68.69 402 MET A C 1
ATOM 3092 O O . MET A 1 402 ? 2.927 -10.048 -10.748 1.00 68.69 402 MET A O 1
ATOM 3096 N N . LEU A 1 403 ? 0.808 -10.795 -10.680 1.00 73.81 403 LEU A N 1
ATOM 3097 C CA . LEU A 1 403 ? 1.076 -12.037 -11.407 1.00 73.81 403 LEU A CA 1
ATOM 3098 C C . LEU A 1 403 ? 1.395 -11.783 -12.883 1.00 73.81 403 LEU A C 1
ATOM 3100 O O . LEU A 1 403 ? 2.358 -12.348 -13.393 1.00 73.81 403 LEU A O 1
ATOM 3104 N N . TRP A 1 404 ? 0.654 -10.896 -13.551 1.00 73.38 404 TRP A N 1
ATOM 3105 C CA . TRP A 1 404 ? 0.924 -10.480 -14.930 1.00 73.38 404 TRP A CA 1
ATOM 3106 C C . TRP A 1 404 ? 2.319 -9.856 -15.073 1.00 73.38 404 TRP A C 1
ATOM 3108 O O . TRP A 1 404 ? 3.104 -10.265 -15.929 1.00 73.38 404 TRP A O 1
ATOM 3118 N N . ALA A 1 405 ? 2.669 -8.929 -14.179 1.00 62.00 405 ALA A N 1
ATOM 3119 C CA . ALA A 1 405 ? 3.982 -8.296 -14.138 1.00 62.00 405 ALA A CA 1
ATOM 3120 C C . ALA A 1 405 ? 5.098 -9.322 -13.891 1.00 62.00 405 ALA A C 1
ATOM 3122 O O . ALA A 1 405 ? 6.171 -9.226 -14.487 1.00 62.00 405 ALA A O 1
ATOM 3123 N N . THR A 1 406 ? 4.840 -10.333 -13.053 1.00 64.12 406 THR A N 1
ATOM 3124 C CA . THR A 1 406 ? 5.795 -11.422 -12.803 1.00 64.12 406 THR A CA 1
ATOM 3125 C C . THR A 1 406 ? 5.954 -12.331 -14.019 1.00 64.12 406 THR A C 1
ATOM 3127 O O . THR A 1 406 ? 7.076 -12.638 -14.409 1.00 64.12 406 THR A O 1
ATOM 3130 N N . TYR A 1 407 ? 4.848 -12.717 -14.656 1.00 63.00 407 TYR A N 1
ATOM 3131 C CA . TYR A 1 407 ? 4.842 -13.547 -15.858 1.00 63.00 407 TYR A CA 1
ATOM 3132 C C . TYR A 1 407 ? 5.634 -12.894 -16.996 1.00 63.00 407 TYR A C 1
ATOM 3134 O O . TYR A 1 407 ? 6.506 -13.527 -17.590 1.00 63.00 407 TYR A O 1
ATOM 3142 N N . HIS A 1 408 ? 5.406 -11.602 -17.249 1.00 52.56 408 HIS A N 1
ATOM 3143 C CA . HIS A 1 408 ? 6.172 -10.862 -18.251 1.00 52.56 408 HIS A CA 1
ATOM 3144 C C . HIS A 1 408 ? 7.651 -10.726 -17.884 1.00 52.56 408 HIS A C 1
ATOM 3146 O O . HIS A 1 408 ? 8.500 -10.816 -18.768 1.00 52.56 408 HIS A O 1
ATOM 3152 N N . ALA A 1 409 ? 7.973 -10.579 -16.597 1.00 54.72 409 ALA A N 1
ATOM 3153 C CA . ALA A 1 409 ? 9.357 -10.578 -16.133 1.00 54.72 409 ALA A CA 1
ATOM 3154 C C . ALA A 1 409 ? 10.064 -11.940 -16.296 1.00 54.72 409 ALA A C 1
ATOM 3156 O O . ALA A 1 409 ? 11.293 -11.979 -16.259 1.00 54.72 409 ALA A O 1
ATOM 3157 N N . TRP A 1 410 ? 9.324 -13.045 -16.448 1.00 56.03 410 TRP A N 1
ATOM 3158 C CA . TRP A 1 410 ? 9.872 -14.394 -16.641 1.00 56.03 410 TRP A CA 1
ATOM 3159 C C . TRP A 1 410 ? 9.929 -14.853 -18.095 1.00 56.03 410 TRP A C 1
ATOM 3161 O O . TRP A 1 410 ? 10.872 -15.545 -18.457 1.00 56.03 410 TRP A O 1
ATOM 3171 N N . HIS A 1 411 ? 8.928 -14.507 -18.909 1.00 40.31 411 HIS A N 1
ATOM 3172 C CA . HIS A 1 411 ? 8.778 -15.050 -20.265 1.00 40.31 411 HIS A CA 1
ATOM 3173 C C . HIS A 1 411 ? 9.157 -14.081 -21.387 1.00 40.31 411 HIS A C 1
ATOM 3175 O O . HIS A 1 411 ? 9.337 -14.517 -22.519 1.00 40.31 411 HIS A O 1
ATOM 3181 N N . VAL A 1 412 ? 9.272 -12.784 -21.096 1.00 34.75 412 VAL A N 1
ATOM 3182 C CA . VAL A 1 412 ? 9.692 -11.761 -22.074 1.00 34.75 412 VAL A CA 1
ATOM 3183 C C . VAL A 1 412 ? 11.094 -11.218 -21.733 1.00 34.75 412 VAL A C 1
ATOM 3185 O O . VAL A 1 412 ? 11.512 -10.193 -22.265 1.00 34.75 412 VAL A O 1
ATOM 3188 N N . GLY A 1 413 ? 11.809 -11.892 -20.824 1.00 35.44 413 GLY A N 1
ATOM 3189 C CA . GLY A 1 413 ? 13.164 -11.558 -20.376 1.00 35.44 413 GLY A CA 1
ATOM 3190 C C . GLY A 1 413 ? 14.225 -12.446 -20.996 1.00 35.44 413 GLY A C 1
ATOM 3191 O O . GLY A 1 413 ? 13.995 -13.670 -21.069 1.00 35.44 413 GLY A O 1
#

Secondary structure (DSSP, 8-state):
-HHHHHHHHHHHHHHHHHHHHHHHHHHT-HHHHHHGGGPPP-HHHHHHHHHHHGGG-SEEEE----GGGHHHHHHHHHHHHH-TTSPEEEE-TTTTTHHHHHHHHHHHTT--TTS--PSPEEE-SS-EEEHHHHHHT---TTTSSS--HHHHHTTTTHHHHS--HHHHHHHHHHHHHHHHHHHHHHHT-HHHHHHHHHHHHHHHHTT-GGGHHHHHHHHHHHHHHHHHHHHHHHHHHHHHHSSSHHIIIIIHHHHHHHHHHH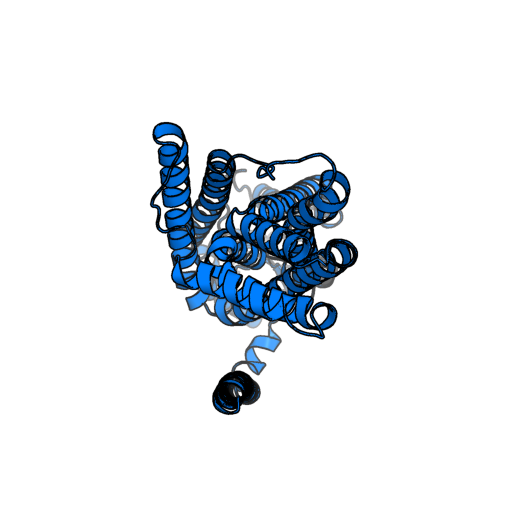HHHHHHHHHHHHHHS----TTSPPHHHHHHHHHHHHHHHHSTTHHHHHHHHHHHHHHHHHHHHHHHHHHHHHHHHTSTTGGGSHHHHHHHHHHHHHHHHHHHHHHHHHHTTT-SS---SS-HHHHHHHHHHHHHHHHHHHHHHHHHHHH--

Sequence (413 aa):
MKRNLQLTLAVGLALAAVVITIQAAILTDPGAQRLAQYAVQSEEWEMVRIRAELPEADFLYVLTTCPSCHAANDRIKSLEAENPNLKFVWVNPEMIHRTALQGLLGRSYGLAAGSGITSPVLYGPSRVWVGVNEVKEASLEGALEGPRPFERMGSSWAWLQKPNAEALQRFERFQWHAIALAGLVDGVNPCAISTILFLLSYLTLSGMKRSALTVGLLFAAGCFLTYFLIGLGLWKLSSMAMSAVWGRRIIYPLLGLATITVAVLAFIESDQLLRRGSSETVLKLPNSFLRRTHDLIRRTVKAKYALVLAAPAAALVTLIEFGCTGQVYLPTITYVAGLPGQQMKVLPVLLVYNLAFILPLLVVVLGHRFAAARFEKPKAPVPLQWVRLAEGLLLGAIGAFMLWATYHAWHVG

Radius of gyration: 27.27 Å; chains: 1; bounding box: 69×38×80 Å